Protein 7T4D (pdb70)

Nearest PDB structures (foldseek):
  7t4d-assembly1_B  TM=9.995E-01  e=1.051E-54  Enterococcus
  4h56-assembly1_A  TM=9.644E-01  e=2.100E-28  Clostridium perfringens
  7q9y-assembly1_A  TM=9.031E-01  e=1.360E-28  Clostridium perfringens CPE
  2ygt-assembly1_A  TM=7.838E-01  e=1.731E-28  Clostridium perfringens
  4i0n-assembly1_A  TM=8.237E-01  e=1.016E-25  Clostridium perfringens

Organism: NCBI:txid1350

CATH classification: 2.70.240.10

Structure (mmCIF, N/CA/C/O backbone):
data_7T4D
#
_entry.id   7T4D
#
_cell.length_a   122.301
_cell.length_b   122.301
_cell.length_c   128.419
_cell.angle_alpha   90.000
_cell.angle_beta   90.000
_cell.angle_gamma   90.000
#
_symmetry.space_group_name_H-M   'I 4'
#
loop_
_entity.id
_entity.type
_entity.pdbx_description
1 polymer Epx4
2 non-polymer (4S)-2-METHYL-2,4-PENTANEDIOL
#
loop_
_atom_site.group_PDB
_atom_site.id
_atom_site.type_symbol
_atom_site.label_atom_id
_atom_site.label_alt_id
_atom_site.label_comp_id
_atom_site.label_asym_id
_atom_site.label_entity_id
_atom_site.label_seq_id
_atom_site.pdbx_PDB_ins_code
_atom_site.Cartn_x
_atom_site.Cartn_y
_atom_site.Cartn_z
_atom_site.occupancy
_atom_site.B_iso_or_equiv
_atom_site.auth_seq_id
_atom_site.auth_comp_id
_atom_site.auth_asym_id
_atom_site.auth_atom_id
_atom_site.pdbx_PDB_model_num
ATOM 1 N N . ASP A 1 3 ? -56.874 48.891 30.051 1.00 54.26 34 ASP B N 1
ATOM 2 C CA . ASP A 1 3 ? -55.660 48.945 29.245 1.00 66.48 34 ASP B CA 1
ATOM 3 C C . ASP A 1 3 ? -54.519 48.170 29.909 1.00 69.70 34 ASP B C 1
ATOM 4 O O . ASP A 1 3 ? -54.720 47.056 30.393 1.00 59.90 34 ASP B O 1
ATOM 9 N N . ASN A 1 4 ? -53.326 48.757 29.932 1.00 67.08 35 ASN B N 1
ATOM 10 C CA . ASN A 1 4 ? -52.151 48.076 30.474 1.00 56.94 35 ASN B CA 1
ATOM 11 C C . ASN A 1 4 ? -52.064 48.113 32.001 1.00 56.07 35 ASN B C 1
ATOM 12 O O . ASN A 1 4 ? -51.339 47.321 32.605 1.00 53.97 35 ASN B O 1
ATOM 17 N N . ILE A 1 5 ? -52.806 49.025 32.622 1.00 51.83 36 ILE B N 1
ATOM 18 C CA . ILE A 1 5 ? -52.763 49.192 34.075 1.00 57.56 36 ILE B CA 1
ATOM 19 C C . ILE A 1 5 ? -53.649 48.173 34.793 1.00 60.19 36 ILE B C 1
ATOM 20 O O . ILE A 1 5 ? -54.869 48.185 34.640 1.00 63.28 36 ILE B O 1
ATOM 25 N N . ILE A 1 6 ? -53.027 47.298 35.580 1.00 55.26 37 ILE B N 1
ATOM 26 C CA . ILE A 1 6 ? -53.755 46.271 36.319 1.00 57.43 37 ILE B CA 1
ATOM 27 C C . ILE A 1 6 ? -54.238 46.785 37.671 1.00 55.48 37 ILE B C 1
ATOM 28 O O . ILE A 1 6 ? -55.207 46.276 38.238 1.00 49.44 37 ILE B O 1
ATOM 33 N N . GLY A 1 7 ? -53.573 47.818 38.172 1.00 52.26 38 GLY B N 1
ATOM 34 C CA . GLY A 1 7 ? -53.926 48.385 39.457 1.00 52.85 38 GLY B CA 1
ATOM 35 C C . GLY A 1 7 ? -52.867 49.338 39.967 1.00 52.71 38 GLY B C 1
ATOM 36 O O . GLY A 1 7 ? -51.975 49.744 39.222 1.00 56.64 38 GLY B O 1
ATOM 37 N N . THR A 1 8 ? -52.965 49.696 41.242 1.00 49.50 39 THR B N 1
ATOM 38 C CA . THR A 1 8 ? -52.034 50.645 41.833 1.00 47.93 39 THR B CA 1
ATOM 39 C C . THR A 1 8 ? -51.567 50.201 43.217 1.00 50.78 39 THR B C 1
ATOM 40 O O . THR A 1 8 ? -52.318 49.583 43.972 1.00 53.81 39 THR B O 1
ATOM 44 N N . THR A 1 9 ? -50.319 50.524 43.542 1.00 45.42 40 THR B N 1
ATOM 45 C CA . THR A 1 9 ? -49.770 50.242 44.862 1.00 47.31 40 THR B CA 1
ATOM 46 C C . THR A 1 9 ? -49.352 51.544 45.532 1.00 46.20 40 THR B C 1
ATOM 47 O O . THR A 1 9 ? -48.640 52.354 44.940 1.00 43.93 40 THR B O 1
ATOM 51 N N . THR A 1 10 ? -49.798 51.740 46.768 1.00 47.96 41 THR B 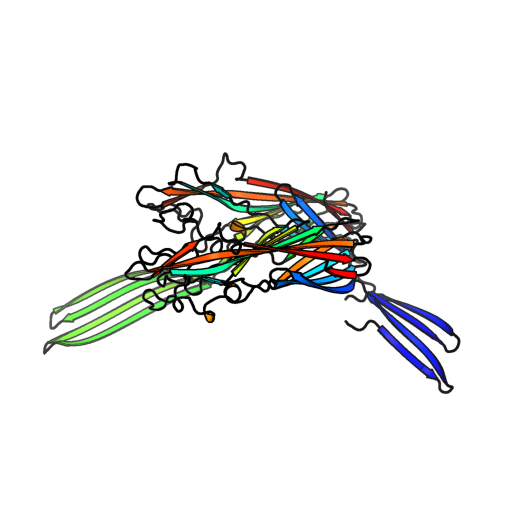N 1
ATOM 52 C CA . THR A 1 10 ? -49.543 52.984 47.481 1.00 47.14 41 THR B CA 1
ATOM 53 C C . THR A 1 10 ? -48.942 52.743 48.861 1.00 47.58 41 THR B C 1
ATOM 54 O O . THR A 1 10 ? -49.287 51.774 49.535 1.00 54.88 41 THR B O 1
ATOM 58 N N . GLN A 1 11 ? -48.040 53.629 49.271 1.00 49.09 42 GLN B N 1
ATOM 59 C CA . GLN A 1 11 ? -47.467 53.580 50.612 1.00 52.82 42 GLN B CA 1
ATOM 60 C C . GLN A 1 11 ? -47.498 54.961 51.256 1.00 51.42 42 GLN B C 1
ATOM 61 O O . GLN A 1 11 ? -46.962 55.924 50.708 1.00 50.46 42 GLN B O 1
ATOM 67 N N . GLU A 1 12 ? -48.132 55.050 52.420 1.00 57.62 43 GLU B N 1
ATOM 68 C CA . GLU A 1 12 ? -48.192 56.302 53.160 1.00 61.17 43 GLU B CA 1
ATOM 69 C C . GLU A 1 12 ? -47.253 56.269 54.361 1.00 58.46 43 GLU B C 1
ATOM 70 O O . GLU A 1 12 ? -47.309 55.346 55.173 1.00 59.54 43 GLU B O 1
ATOM 76 N N . ILE A 1 13 ? -46.388 57.273 54.470 1.00 59.54 44 ILE B N 1
ATOM 77 C CA . ILE A 1 13 ? -45.451 57.345 55.586 1.00 65.05 44 ILE B CA 1
ATOM 78 C C . ILE A 1 13 ? -45.660 58.608 56.421 1.00 69.24 44 ILE B C 1
ATOM 79 O O . ILE A 1 13 ? -45.367 59.712 55.963 1.00 64.94 44 ILE B O 1
ATOM 84 N N . ASP A 1 14 ? -46.159 58.445 57.644 1.00 64.60 45 ASP B N 1
ATOM 85 C CA . ASP A 1 14 ? -46.412 59.588 58.521 1.00 70.02 45 ASP B CA 1
ATOM 86 C C . ASP A 1 14 ? -45.110 60.173 59.072 1.00 75.64 45 ASP B C 1
ATOM 87 O O . ASP A 1 14 ? -44.017 59.716 58.736 1.00 74.28 45 ASP B O 1
ATOM 92 N N . GLU A 1 15 ? -45.243 61.183 59.924 1.00 75.43 46 GLU B N 1
ATOM 93 C CA . GLU A 1 15 ? -44.101 61.893 60.491 1.00 75.64 46 GLU B CA 1
ATOM 94 C C . GLU A 1 15 ? -43.300 61.083 61.512 1.00 76.36 46 GLU B C 1
ATOM 95 O O . GLU A 1 15 ? -42.310 61.575 62.054 1.00 72.41 46 GLU B O 1
ATOM 101 N N . HIS A 1 16 ? -43.719 59.850 61.782 1.00 74.35 47 HIS B N 1
ATOM 102 C CA . HIS A 1 16 ? -43.021 59.022 62.765 1.00 71.22 47 HIS B CA 1
ATOM 103 C C . HIS A 1 16 ? -42.485 57.709 62.196 1.00 71.24 47 HIS B C 1
ATOM 104 O O . HIS A 1 16 ? -42.018 56.848 62.942 1.00 76.46 47 HIS B O 1
ATOM 111 N N . GLY A 1 17 ? -42.551 57.560 60.878 1.00 69.41 48 GLY B N 1
ATOM 112 C CA . GLY A 1 17 ? -42.014 56.385 60.216 1.00 69.14 48 GLY B CA 1
ATOM 113 C C . GLY A 1 17 ? -42.990 55.230 60.107 1.00 73.00 48 GLY B C 1
ATOM 114 O O . GLY A 1 17 ? -42.610 54.122 59.731 1.00 74.84 48 GLY B O 1
ATOM 115 N N . ASN A 1 18 ? -44.250 55.485 60.441 1.00 71.59 49 ASN B N 1
ATOM 116 C CA . ASN A 1 18 ? -45.295 54.483 60.274 1.00 73.18 49 ASN B CA 1
ATOM 117 C C . ASN A 1 18 ? -45.639 54.340 58.797 1.00 74.36 49 ASN B C 1
ATOM 118 O O . ASN A 1 18 ? -45.683 55.330 58.066 1.00 73.39 49 ASN B O 1
ATOM 123 N N . VAL A 1 19 ? -45.881 53.112 58.354 1.00 65.19 50 VAL B N 1
ATOM 124 C CA . VAL A 1 19 ? -46.145 52.874 56.941 1.00 57.45 50 VAL B CA 1
ATOM 125 C C . VAL A 1 19 ? -47.459 52.138 56.707 1.00 60.18 50 VAL B C 1
ATOM 126 O O . VAL A 1 19 ? -47.695 51.067 57.266 1.00 62.87 50 VAL B O 1
ATOM 130 N N . LYS A 1 20 ? -48.308 52.729 55.873 1.00 63.63 51 LYS B N 1
ATOM 131 C CA . LYS A 1 20 ? -49.568 52.118 55.467 1.00 54.99 51 LYS B CA 1
ATOM 132 C C . LYS A 1 20 ? -49.487 51.729 53.995 1.00 56.92 51 LYS B C 1
ATOM 133 O O . LYS A 1 20 ? -48.913 52.458 53.185 1.00 56.23 51 LYS B O 1
ATOM 139 N N . THR A 1 21 ? -50.063 50.583 53.649 1.00 53.44 52 THR B N 1
ATOM 140 C CA . THR A 1 21 ? -50.018 50.101 52.273 1.00 52.21 52 THR B CA 1
ATOM 141 C C . THR A 1 21 ? -51.412 49.868 51.701 1.00 57.12 52 THR B C 1
ATOM 142 O O . THR A 1 21 ? -52.244 49.199 52.314 1.00 57.63 52 THR B O 1
ATOM 146 N N . ILE A 1 22 ? -51.655 50.427 50.520 1.00 58.25 53 ILE B N 1
ATOM 147 C CA . ILE A 1 22 ? -52.946 50.305 49.856 1.00 54.52 53 ILE B CA 1
ATOM 148 C C . ILE A 1 22 ? -52.775 49.717 48.459 1.00 52.79 53 ILE B C 1
ATOM 149 O O . ILE A 1 22 ? -52.085 50.292 47.618 1.00 53.43 53 ILE B O 1
ATOM 154 N N . ILE A 1 23 ? -53.402 48.571 48.217 1.00 49.94 54 ILE B N 1
ATOM 155 C CA . ILE A 1 23 ? -53.310 47.909 46.919 1.00 42.71 54 ILE B CA 1
ATOM 156 C C . ILE A 1 23 ? -54.666 47.807 46.234 1.00 45.74 54 ILE B C 1
ATOM 157 O O . ILE A 1 23 ? -55.634 47.318 46.816 1.00 52.80 54 ILE B O 1
ATOM 162 N N . THR A 1 24 ? -54.725 48.275 44.991 1.00 48.29 55 THR B N 1
ATOM 163 C CA . THR A 1 24 ? -55.958 48.266 44.215 1.00 50.63 55 THR B CA 1
ATOM 164 C C . THR A 1 24 ? -55.783 47.496 42.909 1.00 47.46 55 THR B C 1
ATOM 165 O O . THR A 1 24 ? -54.851 47.754 42.151 1.00 44.92 55 THR B O 1
ATOM 169 N N . VAL A 1 25 ? -56.676 46.545 42.660 1.00 49.78 56 VAL B N 1
ATOM 170 C CA . VAL A 1 25 ? -56.674 45.786 41.413 1.00 46.53 56 VAL B CA 1
ATOM 171 C C . VAL A 1 25 ? -58.024 45.887 40.710 1.00 49.46 56 VAL B C 1
ATOM 172 O O . VAL A 1 25 ? -59.059 46.027 41.362 1.00 49.40 56 VAL B O 1
ATOM 176 N N . LYS A 1 26 ? -58.012 45.814 39.382 1.00 48.99 57 LYS B N 1
ATOM 177 C CA . LYS A 1 26 ? -59.246 45.882 38.610 1.00 41.82 57 LYS B CA 1
ATOM 178 C C . LYS A 1 26 ? -59.786 44.486 38.347 1.00 47.87 57 LYS B C 1
ATOM 179 O O . LYS A 1 26 ? -59.047 43.598 37.918 1.00 52.09 57 LYS B O 1
ATOM 185 N N . ASN A 1 27 ? -61.074 44.289 38.601 1.00 48.52 58 ASN B N 1
ATOM 186 C CA . ASN A 1 27 ? -61.700 43.010 38.306 1.00 50.46 58 ASN B CA 1
ATOM 187 C C . ASN A 1 27 ? -62.320 43.064 36.915 1.00 52.53 58 ASN B C 1
ATOM 188 O O . ASN A 1 27 ? -63.025 44.017 36.583 1.00 55.82 58 ASN B O 1
ATOM 193 N N . GLN A 1 28 ? -62.064 42.046 36.102 1.00 55.34 59 GLN B N 1
ATOM 194 C CA . GLN A 1 28 ? -62.536 42.055 34.721 1.00 54.27 59 GLN B CA 1
ATOM 195 C C . GLN A 1 28 ? -63.491 40.901 34.430 1.00 55.05 59 GLN B C 1
ATOM 196 O O . GLN A 1 28 ? -63.395 39.831 35.033 1.00 56.09 59 GLN B O 1
ATOM 202 N N . GLN A 1 29 ? -64.412 41.130 33.499 1.00 52.05 60 GLN B N 1
ATOM 203 C CA . GLN A 1 29 ? -65.390 40.120 33.104 1.00 54.70 60 GLN B CA 1
ATOM 204 C C . GLN A 1 29 ? -64.753 39.010 32.275 1.00 59.71 60 GLN B C 1
ATOM 205 O O . GLN A 1 29 ? -65.137 37.846 32.381 1.00 60.54 60 GLN B O 1
ATOM 211 N N . ILE A 1 30 ? -63.780 39.377 31.450 1.00 59.69 61 ILE B N 1
ATOM 212 C CA . ILE A 1 30 ? -63.083 38.409 30.613 1.00 57.59 61 ILE B CA 1
ATOM 213 C C . ILE A 1 30 ? -61.574 38.501 30.813 1.00 58.83 61 ILE B C 1
ATOM 214 O O . ILE A 1 30 ? -60.977 39.566 30.651 1.00 54.30 61 ILE B O 1
ATOM 219 N N . GLU A 1 31 ? -60.963 37.373 31.162 1.00 62.45 62 GLU B N 1
ATOM 220 C CA . GLU A 1 31 ? -59.525 37.320 31.389 1.00 62.92 62 GLU B CA 1
ATOM 221 C C . GLU A 1 31 ? -58.824 36.687 30.195 1.00 59.02 62 GLU B C 1
ATOM 222 O O . GLU A 1 31 ? -59.261 35.660 29.677 1.00 55.41 62 GLU B O 1
ATOM 228 N N . SER A 1 32 ? -57.736 37.312 29.761 1.00 55.73 63 SER B N 1
ATOM 229 C CA . SER A 1 32 ? -57.032 36.875 28.564 1.00 49.26 63 SER B CA 1
ATOM 230 C C . SER A 1 32 ? -55.597 36.460 28.865 1.00 49.44 63 SER B C 1
ATOM 231 O O . SER A 1 32 ? -54.807 37.246 29.385 1.00 56.33 63 SER B O 1
ATOM 234 N N . TYR A 1 33 ? -55.272 35.216 28.534 1.00 46.52 64 TYR B N 1
ATOM 235 C CA . TYR A 1 33 ? -53.908 34.714 28.644 1.00 49.84 64 TYR B CA 1
ATOM 236 C C . TYR A 1 33 ? -53.407 34.322 27.257 1.00 52.64 64 TYR B C 1
ATOM 237 O O . TYR A 1 33 ? -54.126 33.684 26.488 1.00 46.59 64 TYR B O 1
ATOM 246 N N . THR A 1 34 ? -52.175 34.702 26.938 1.00 54.39 65 THR B N 1
ATOM 247 C CA . THR A 1 34 ? -51.642 34.484 25.598 1.00 47.55 65 THR B CA 1
ATOM 248 C C . THR A 1 34 ? -50.417 33.574 25.583 1.00 53.59 65 THR B C 1
ATOM 249 O O . THR A 1 34 ? -49.666 33.504 26.556 1.00 58.20 65 THR B O 1
ATOM 253 N N . SER A 1 35 ? -50.229 32.879 24.465 1.00 52.01 66 SER B N 1
ATOM 254 C CA . SER A 1 35 ? -49.063 32.028 24.262 1.00 48.51 66 SER B CA 1
ATOM 255 C C . SER A 1 35 ? -48.732 31.923 22.778 1.00 48.31 66 SER B C 1
ATOM 256 O O . SER A 1 35 ? -49.583 32.178 21.927 1.00 50.10 66 SER B O 1
ATOM 259 N N . THR A 1 36 ? -47.495 31.545 22.472 1.00 51.77 67 THR B N 1
ATOM 260 C CA . THR A 1 36 ? -47.040 31.480 21.088 1.00 44.44 67 THR B CA 1
ATOM 261 C C . THR A 1 36 ? -45.936 30.447 20.903 1.00 43.83 67 THR B C 1
ATOM 262 O O . THR A 1 36 ? -44.985 30.401 21.682 1.00 45.89 67 THR B O 1
ATOM 266 N N . ASP A 1 37 ? -46.068 29.615 19.875 1.00 45.14 68 ASP B N 1
ATOM 267 C CA . ASP A 1 37 ? -44.992 28.706 19.494 1.00 39.59 68 ASP B CA 1
ATOM 268 C C . ASP A 1 37 ? -44.877 28.585 17.979 1.00 36.67 68 ASP B C 1
ATOM 269 O O . ASP A 1 37 ? -45.862 28.731 17.258 1.00 39.98 68 ASP B O 1
ATOM 274 N N . SER A 1 38 ? -43.668 28.308 17.507 1.00 47.80 69 SER B N 1
ATOM 275 C CA . SER A 1 38 ? -43.401 28.206 16.077 1.00 45.52 69 SER B CA 1
ATOM 276 C C . SER A 1 38 ? -42.715 26.890 15.734 1.00 45.06 69 SER B C 1
ATOM 277 O O . SER A 1 38 ? -42.111 26.251 16.596 1.00 43.41 69 SER B O 1
ATOM 280 N N . GLY A 1 39 ? -42.813 26.489 14.471 1.00 41.82 70 GLY B N 1
ATOM 281 C CA . GLY A 1 39 ? -42.180 25.267 14.013 1.00 41.72 70 GLY B CA 1
ATOM 282 C C . GLY A 1 39 ? -41.846 25.301 12.534 1.00 44.41 70 GLY B C 1
ATOM 283 O O . GLY A 1 39 ? -42.509 25.984 11.754 1.00 45.00 70 GLY B O 1
ATOM 284 N N . THR A 1 40 ? -40.817 24.555 12.148 1.00 42.90 71 THR B N 1
ATOM 285 C CA . THR A 1 40 ? -40.396 24.491 10.754 1.00 42.93 71 THR B CA 1
ATOM 286 C C . THR A 1 40 ? -40.360 23.048 10.275 1.00 41.14 71 THR B C 1
ATOM 287 O O . THR A 1 40 ? -40.000 22.142 11.025 1.00 38.19 71 THR B O 1
ATOM 291 N N . ALA A 1 41 ? -40.726 22.846 9.015 1.00 45.92 72 ALA B N 1
ATOM 292 C CA . ALA A 1 41 ? -40.855 21.507 8.458 1.00 49.07 72 ALA B CA 1
ATOM 293 C C . ALA A 1 41 ? -39.692 21.127 7.546 1.00 54.86 72 ALA B C 1
ATOM 294 O O . ALA A 1 41 ? -38.762 21.907 7.342 1.00 53.93 72 ALA B O 1
ATOM 296 N N . LYS A 1 42 ? -39.761 19.915 7.004 1.00 54.01 73 LYS B N 1
ATOM 297 C CA . LYS A 1 42 ? -38.659 19.338 6.241 1.00 55.10 73 LYS B CA 1
ATOM 298 C C . LYS A 1 42 ? -38.342 20.121 4.969 1.00 54.62 73 LYS B C 1
ATOM 299 O O . LYS A 1 42 ? -37.202 20.118 4.503 1.00 53.88 73 LYS B O 1
ATOM 305 N N . ASN A 1 43 ? -39.346 20.783 4.402 1.00 53.82 74 ASN B N 1
ATOM 306 C CA . ASN A 1 43 ? -39.140 21.567 3.188 1.00 49.62 74 ASN B CA 1
ATOM 307 C C . ASN A 1 43 ? -38.996 23.055 3.493 1.00 49.18 74 ASN B C 1
ATOM 308 O O . ASN A 1 43 ? -39.173 23.899 2.615 1.00 45.19 74 ASN B O 1
ATOM 313 N N . ARG A 1 44 ? -38.676 23.362 4.747 1.00 47.34 75 ARG B N 1
ATOM 314 C CA . ARG A 1 44 ? -38.436 24.736 5.182 1.00 46.31 75 ARG B CA 1
ATOM 315 C C . ARG A 1 44 ? -39.671 25.627 5.100 1.00 45.83 75 ARG B C 1
ATOM 316 O O . ARG A 1 44 ? -39.571 26.824 4.827 1.00 44.08 75 ARG B O 1
ATOM 324 N N . SER A 1 45 ? -40.834 25.032 5.335 1.00 44.65 76 SER B N 1
ATOM 325 C CA . SER A 1 45 ? -42.054 25.807 5.500 1.00 43.38 76 SER B CA 1
ATOM 326 C C . SER A 1 45 ? -42.222 26.049 6.991 1.00 42.10 76 SER B C 1
ATOM 327 O O . SER A 1 45 ? -41.993 25.147 7.795 1.00 44.38 76 SER B O 1
ATOM 330 N N . THR A 1 46 ? -42.611 27.261 7.369 1.00 40.05 77 THR B N 1
ATOM 331 C CA . THR A 1 46 ? -42.704 27.599 8.782 1.00 40.37 77 THR B CA 1
ATOM 332 C C . THR A 1 46 ? -44.118 28.024 9.142 1.00 40.23 77 THR B C 1
ATOM 333 O O . THR A 1 46 ? -44.851 28.544 8.303 1.00 40.17 77 THR B O 1
ATOM 337 N N . LEU A 1 47 ? -44.495 27.804 10.397 1.00 36.37 78 LEU B N 1
ATOM 338 C CA . LEU A 1 47 ? -45.792 28.246 10.884 1.00 35.38 78 LEU B CA 1
ATOM 339 C C . LEU A 1 47 ? -45.695 28.756 12.315 1.00 40.68 78 LEU B C 1
ATOM 340 O O . LEU A 1 47 ? -45.102 28.109 13.177 1.00 42.78 78 LEU B O 1
ATOM 345 N N . THR A 1 48 ? -46.283 29.920 12.563 1.00 42.56 79 THR B N 1
ATOM 346 C CA . THR A 1 48 ? -46.338 30.472 13.908 1.00 38.21 79 THR B CA 1
ATOM 347 C C . THR A 1 48 ? -47.778 30.464 14.397 1.00 38.08 79 THR B C 1
ATOM 348 O O . THR A 1 48 ? -48.681 30.919 13.696 1.00 46.71 79 THR B O 1
ATOM 352 N N . VAL A 1 49 ? -47.993 29.941 15.597 1.00 41.30 80 VAL B N 1
ATOM 353 C CA . VAL A 1 49 ? -49.330 29.920 16.168 1.00 43.42 80 VAL B CA 1
ATOM 354 C C . VAL A 1 49 ? -49.426 30.868 17.353 1.00 41.46 80 VAL B C 1
ATOM 355 O O . VAL A 1 49 ? -48.694 30.732 18.333 1.00 44.92 80 VAL B O 1
ATOM 359 N N . ASN A 1 50 ? -50.336 31.829 17.254 1.00 43.92 81 ASN B N 1
ATOM 360 C CA . ASN A 1 50 ? -50.605 32.745 18.352 1.00 45.87 81 ASN B CA 1
ATOM 361 C C . ASN A 1 50 ? -51.957 32.419 18.961 1.00 50.95 81 ASN B C 1
ATOM 362 O O . ASN A 1 50 ? -52.985 32.495 18.288 1.00 53.69 81 ASN B O 1
ATOM 367 N N . ALA A 1 51 ? -51.957 32.055 20.237 1.00 53.60 82 ALA B N 1
ATOM 368 C CA . ALA A 1 51 ? -53.188 31.654 20.898 1.00 46.80 82 ALA B CA 1
ATOM 369 C C . ALA A 1 51 ? -53.594 32.672 21.950 1.00 41.78 82 ALA B C 1
ATOM 370 O O . ALA A 1 51 ? -52.761 33.162 22.711 1.00 46.25 82 ALA B O 1
ATOM 372 N N . ASN A 1 52 ? -54.884 32.984 21.985 1.00 40.09 83 ASN B N 1
ATOM 373 C CA . ASN A 1 52 ? -55.421 33.917 22.962 1.00 42.52 83 ASN B CA 1
ATOM 374 C C . ASN A 1 52 ? -56.533 33.246 23.751 1.00 44.36 83 ASN B C 1
ATOM 375 O O . ASN A 1 52 ? -57.682 33.197 23.310 1.00 45.00 83 ASN B O 1
ATOM 380 N N . PHE A 1 53 ? -56.183 32.729 24.923 1.00 43.53 84 PHE B N 1
ATOM 381 C CA . PHE A 1 53 ? -57.129 31.991 25.743 1.00 38.82 84 PHE B CA 1
ATOM 382 C C . PHE A 1 53 ? -58.011 32.949 26.528 1.00 41.75 84 PHE B C 1
ATOM 383 O O . PHE A 1 53 ? -57.545 33.622 27.446 1.00 49.04 84 PHE B O 1
ATOM 391 N N . LEU A 1 54 ? -59.287 33.005 26.167 1.00 40.94 85 LEU B N 1
ATOM 392 C CA . LEU A 1 54 ? -60.230 33.868 26.866 1.00 45.14 85 LEU B CA 1
ATOM 393 C C . LEU A 1 54 ? -61.105 33.076 27.830 1.00 46.30 85 LEU B C 1
ATOM 394 O O . LEU A 1 54 ? -61.606 32.001 27.501 1.00 46.42 85 LEU B O 1
ATOM 399 N N . ASN A 1 55 ? -61.271 33.624 29.029 1.00 50.51 86 ASN B N 1
ATOM 400 C CA . ASN A 1 55 ? -62.128 33.036 30.048 1.00 51.62 86 ASN B CA 1
ATOM 401 C C . ASN A 1 55 ? -63.207 34.004 30.512 1.00 56.83 86 ASN B C 1
ATOM 402 O O . ASN A 1 55 ? -62.924 34.967 31.225 1.00 57.45 86 ASN B O 1
ATOM 407 N N . ASP A 1 56 ? -64.444 33.744 30.104 1.00 63.92 87 ASP B N 1
ATOM 408 C CA . ASP A 1 56 ? -65.555 34.607 30.473 1.00 62.65 87 ASP B CA 1
ATOM 409 C C . ASP A 1 56 ? -66.135 34.106 31.790 1.00 66.83 87 ASP B C 1
ATOM 410 O O . ASP A 1 56 ? -66.794 33.067 31.839 1.00 72.20 87 ASP B O 1
ATOM 415 N N . LYS A 1 57 ? -65.869 34.856 32.855 1.00 68.69 88 LYS B N 1
ATOM 416 C CA . LYS A 1 57 ? -66.301 34.497 34.201 1.00 69.98 88 LYS B CA 1
ATOM 417 C C . LYS A 1 57 ? -67.819 34.415 34.330 1.00 71.56 88 LYS B C 1
ATOM 418 O O . LYS A 1 57 ? -68.337 33.776 35.246 1.00 68.83 88 LYS B O 1
ATOM 424 N N . TYR A 1 58 ? -68.528 35.059 33.409 1.00 72.39 89 TYR B N 1
ATOM 425 C CA . TYR A 1 58 ? -69.985 35.055 33.432 1.00 71.72 89 TYR B CA 1
ATOM 426 C C . TYR A 1 58 ? -70.533 34.172 32.318 1.00 74.40 89 TYR B C 1
ATOM 427 O O . TYR A 1 58 ? -71.707 34.250 31.964 1.00 73.70 89 TYR B O 1
ATOM 436 N N . SER A 1 59 ? -69.672 33.323 31.774 1.00 73.95 90 SER B N 1
ATOM 437 C CA . SER A 1 59 ? -70.062 32.401 30.714 1.00 74.13 90 SER B CA 1
ATOM 438 C C . SER A 1 59 ? -69.695 30.966 31.073 1.00 66.75 90 SER B C 1
ATOM 439 O O . SER A 1 59 ? -68.888 30.732 31.973 1.00 63.35 90 SER B O 1
ATOM 442 N N . ASN A 1 60 ? -70.310 30.008 30.387 1.00 73.29 91 ASN B N 1
ATOM 443 C CA . ASN A 1 60 ? -70.052 28.598 30.652 1.00 71.53 91 ASN B CA 1
ATOM 444 C C . ASN A 1 60 ? -69.110 27.969 29.626 1.00 67.22 91 ASN B C 1
ATOM 445 O O . ASN A 1 60 ? -69.056 26.746 29.497 1.00 61.30 91 ASN B O 1
ATOM 450 N N . GLU A 1 61 ? -68.370 28.795 28.889 1.00 63.15 92 GLU B N 1
ATOM 451 C CA . GLU A 1 61 ? -67.468 28.245 27.886 1.00 54.13 92 GLU B CA 1
ATOM 452 C C . GLU A 1 61 ? -66.108 28.922 27.906 1.00 52.77 92 GLU B C 1
ATOM 453 O O . GLU A 1 61 ? -65.948 30.032 28.415 1.00 53.30 92 GLU B O 1
ATOM 459 N N . LEU A 1 62 ? -65.135 28.234 27.324 1.00 48.48 93 LEU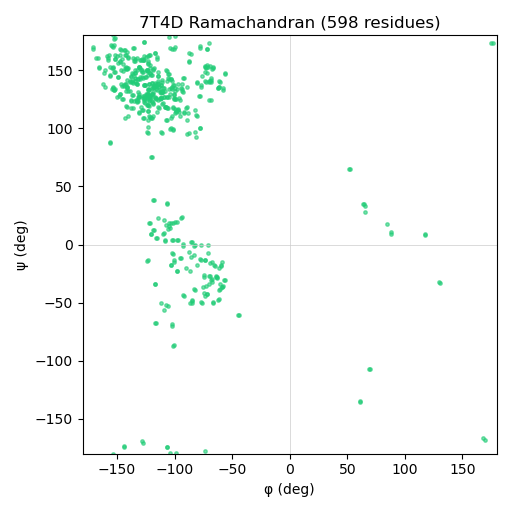 B N 1
ATOM 460 C CA . LEU A 1 62 ? -63.815 28.794 27.108 1.00 47.69 93 LEU B CA 1
ATOM 461 C C . LEU A 1 62 ? -63.654 29.092 25.623 1.00 48.22 93 LEU B C 1
ATOM 462 O O . LEU A 1 62 ? -64.105 28.319 24.778 1.00 45.30 93 LEU B O 1
ATOM 467 N N . THR A 1 63 ? -63.022 30.213 25.302 1.00 47.70 94 THR B N 1
ATOM 468 C CA . THR A 1 63 ? -62.809 30.574 23.910 1.00 39.49 94 THR B CA 1
ATOM 469 C C . THR A 1 63 ? -61.328 30.797 23.657 1.00 41.38 94 THR B C 1
ATOM 470 O O . THR A 1 63 ? -60.672 31.548 24.378 1.00 45.46 94 THR B O 1
ATOM 474 N N . THR A 1 64 ? -60.806 30.145 22.626 1.00 36.73 95 THR B N 1
ATOM 475 C CA . THR A 1 64 ? -59.417 30.330 22.242 1.00 40.34 95 THR B CA 1
ATOM 476 C C . THR A 1 64 ? -59.339 30.870 20.824 1.00 43.72 95 THR B C 1
ATOM 477 O O . THR A 1 64 ? -59.844 30.253 19.886 1.00 44.91 95 THR B O 1
ATOM 481 N N . ILE A 1 65 ? -58.698 32.021 20.672 1.00 37.71 96 ILE B N 1
ATOM 482 C CA . ILE A 1 65 ? -58.532 32.632 19.362 1.00 41.50 96 ILE B CA 1
ATOM 483 C C . ILE A 1 65 ? -57.129 32.373 18.840 1.00 45.21 96 ILE B C 1
ATOM 484 O O . ILE A 1 65 ? -56.144 32.799 19.444 1.00 45.85 96 ILE B O 1
ATOM 489 N N . LEU A 1 66 ? -57.044 31.672 17.716 1.00 49.55 97 LEU B N 1
ATOM 490 C CA . LEU A 1 66 ? -55.755 31.338 17.130 1.00 49.33 97 LEU B CA 1
ATOM 491 C C . LEU A 1 66 ? -55.449 32.235 15.940 1.00 51.41 97 LEU B C 1
ATOM 492 O O . LEU A 1 66 ? -56.337 32.581 15.161 1.00 45.99 97 LEU B O 1
ATOM 497 N N . SER A 1 67 ? -54.181 32.605 15.810 1.00 52.21 98 SER B N 1
ATOM 498 C CA . SER A 1 67 ? -53.714 33.354 14.656 1.00 48.11 98 SER B CA 1
ATOM 499 C C . SER A 1 67 ? -52.605 32.575 13.965 1.00 49.25 98 SER B C 1
ATOM 500 O O . SER A 1 67 ? -51.505 32.435 14.500 1.00 48.40 98 SER B O 1
ATOM 503 N N . LEU A 1 68 ? -52.903 32.065 12.776 1.00 43.52 99 LEU B N 1
ATOM 504 C CA . LEU A 1 68 ? -51.945 31.251 12.041 1.00 42.63 99 LEU B CA 1
ATOM 505 C C . LEU A 1 68 ? -51.186 32.085 11.017 1.00 44.98 99 LEU B C 1
ATOM 506 O O . LEU A 1 68 ? -51.767 32.615 10.071 1.00 42.57 99 LEU B O 1
ATOM 511 N N . ASN A 1 69 ? -49.878 32.192 11.224 1.00 45.90 100 ASN B N 1
ATOM 512 C CA . ASN A 1 69 ? -49.009 32.957 10.343 1.00 45.12 100 ASN B CA 1
ATOM 513 C C . ASN A 1 69 ? -47.848 32.088 9.881 1.00 43.10 100 ASN B C 1
ATOM 514 O O . ASN A 1 69 ? -47.144 31.502 10.704 1.00 42.13 100 ASN B O 1
ATOM 519 N N . GLY A 1 70 ? -47.644 31.991 8.571 1.00 43.82 101 GLY B N 1
ATOM 520 C CA . GLY A 1 70 ? -46.611 31.108 8.064 1.00 40.75 101 GLY B CA 1
ATOM 521 C C . GLY A 1 70 ? -45.857 31.577 6.837 1.00 38.53 101 GLY B C 1
ATOM 522 O O . GLY A 1 70 ? -46.039 32.696 6.357 1.00 37.84 101 GLY B O 1
ATOM 523 N N . PHE A 1 71 ? -44.999 30.696 6.334 1.00 36.07 102 PHE B N 1
ATOM 524 C CA . PHE A 1 71 ? -44.234 30.947 5.122 1.00 38.51 102 PHE B CA 1
ATOM 525 C C . PHE A 1 71 ? -43.949 29.638 4.394 1.00 37.44 102 PHE B C 1
ATOM 526 O O . PHE A 1 71 ? -43.424 28.693 4.984 1.00 41.70 102 PHE B O 1
ATOM 534 N N . ILE A 1 72 ? -44.301 29.586 3.115 1.00 36.50 103 ILE B N 1
ATOM 535 C CA . ILE A 1 72 ? -44.022 28.417 2.292 1.00 41.10 103 ILE B CA 1
ATOM 536 C C . ILE A 1 72 ? -43.208 28.828 1.074 1.00 37.86 103 ILE B C 1
ATOM 537 O O . ILE A 1 72 ? -43.658 29.651 0.278 1.00 39.37 103 ILE B O 1
ATOM 542 N N . PRO A 1 73 ? -41.999 28.266 0.926 1.00 38.06 104 PRO B N 1
ATOM 543 C CA . PRO A 1 73 ? -41.186 28.633 -0.236 1.00 34.18 104 PRO B CA 1
ATOM 544 C C . PRO A 1 73 ? -41.818 28.117 -1.523 1.00 39.94 104 PRO B C 1
ATOM 545 O O . PRO A 1 73 ? -42.506 27.097 -1.502 1.00 41.28 104 PRO B O 1
ATOM 549 N N . SER A 1 74 ? -41.587 28.816 -2.628 1.00 41.04 105 SER B N 1
ATOM 550 C CA . SER A 1 74 ? -42.192 28.441 -3.898 1.00 35.73 105 SER B CA 1
ATOM 551 C C . SER A 1 74 ? -41.594 27.149 -4.434 1.00 40.87 105 SER B C 1
ATOM 552 O O . SER A 1 74 ? -42.286 26.343 -5.057 1.00 50.88 105 SER B O 1
ATOM 555 N N . GLY A 1 75 ? -40.305 26.956 -4.179 1.00 39.50 106 GLY B N 1
ATOM 556 C CA . GLY A 1 75 ? -39.599 25.788 -4.667 1.00 42.41 106 GLY B CA 1
ATOM 557 C C . GLY A 1 75 ? -39.562 25.782 -6.179 1.00 41.45 106 GLY B C 1
ATOM 558 O O . GLY A 1 75 ? -39.621 24.726 -6.807 1.00 46.57 106 GLY B O 1
ATOM 559 N N . ARG A 1 76 ? -39.460 26.971 -6.766 1.00 38.07 107 ARG B N 1
ATOM 560 C CA . ARG A 1 76 ? -39.443 27.101 -8.217 1.00 40.82 107 ARG B CA 1
ATOM 561 C C . ARG A 1 76 ? -38.078 26.717 -8.768 1.00 41.20 107 ARG B C 1
ATOM 562 O O . ARG A 1 76 ? -37.046 27.088 -8.210 1.00 46.25 107 ARG B O 1
ATOM 570 N N . LYS A 1 77 ? -38.078 25.970 -9.865 1.00 42.97 108 LYS B N 1
ATOM 571 C CA . LYS A 1 77 ? -36.836 25.486 -10.448 1.00 45.09 108 LYS B CA 1
ATOM 572 C C . LYS A 1 77 ? -36.791 25.716 -11.952 1.00 47.45 108 LYS B C 1
ATOM 573 O O . LYS A 1 77 ? -37.820 25.915 -12.598 1.00 53.69 108 LYS B O 1
ATOM 579 N N . PHE A 1 78 ? -35.582 25.684 -12.498 1.00 51.10 109 PHE B N 1
ATOM 580 C CA . PHE A 1 78 ? -35.377 25.813 -13.931 1.00 44.52 109 PHE B CA 1
ATOM 581 C C . PHE A 1 78 ? -34.615 24.595 -14.427 1.00 43.53 109 PHE B C 1
ATOM 582 O O . PHE A 1 78 ? -33.580 24.231 -13.870 1.00 48.12 109 PHE B O 1
ATOM 590 N N . ILE A 1 79 ? -35.132 23.961 -15.471 1.00 50.39 110 ILE B N 1
ATOM 591 C CA . ILE A 1 79 ? -34.511 22.759 -16.004 1.00 51.05 110 ILE B CA 1
ATOM 592 C C . ILE A 1 79 ? -34.172 22.937 -17.479 1.00 49.87 110 ILE B C 1
ATOM 593 O O . ILE A 1 79 ? -35.059 23.085 -18.320 1.00 53.47 110 ILE B O 1
ATOM 598 N N . PHE A 1 80 ? -32.879 22.915 -17.780 1.00 51.13 111 PHE B N 1
ATOM 599 C CA . PHE A 1 80 ? -32.399 23.051 -19.148 1.00 52.67 111 PHE B CA 1
ATOM 600 C C . PHE A 1 80 ? -31.585 21.834 -19.560 1.00 55.57 111 PHE B C 1
ATOM 601 O O . PHE A 1 80 ? -30.652 21.448 -18.856 1.00 60.71 111 PHE B O 1
ATOM 609 N N . PRO A 1 81 ? -31.939 21.218 -20.698 1.00 58.01 112 PRO B N 1
ATOM 610 C CA . PRO A 1 81 ? -31.145 20.088 -21.187 1.00 60.51 112 PRO B CA 1
ATOM 611 C C . PRO A 1 81 ? -29.717 20.541 -21.463 1.00 67.68 112 PRO B C 1
ATOM 612 O O . PRO A 1 81 ? -29.526 21.642 -21.981 1.00 64.67 112 PRO B O 1
ATOM 616 N N . LYS A 1 82 ? -28.734 19.716 -21.120 1.00 71.19 113 LYS B N 1
ATOM 617 C CA . LYS A 1 82 ? -27.337 20.121 -21.244 1.00 72.62 113 LYS B CA 1
ATOM 618 C C . LYS A 1 82 ? -26.945 20.418 -22.689 1.00 76.35 113 LYS B C 1
ATOM 619 O O . LYS A 1 82 ? -26.330 21.446 -22.973 1.00 75.97 113 LYS B O 1
ATOM 625 N N . ASN A 1 83 ? -27.301 19.518 -23.599 1.00 74.44 114 ASN B N 1
ATOM 626 C CA . ASN A 1 83 ? -26.943 19.678 -25.003 1.00 73.95 114 ASN B CA 1
ATOM 627 C C . ASN A 1 83 ? -28.019 20.380 -25.832 1.00 72.60 114 ASN B C 1
ATOM 628 O O . ASN A 1 83 ? -27.708 21.241 -26.654 1.00 73.57 114 ASN B O 1
ATOM 633 N N . ASN A 1 84 ? -29.278 20.011 -25.622 1.00 70.77 115 ASN B N 1
ATOM 634 C CA . ASN A 1 84 ? -30.377 20.653 -26.335 1.00 62.71 115 ASN B CA 1
ATOM 635 C C . ASN A 1 84 ? -30.542 22.099 -25.879 1.00 59.19 115 ASN B C 1
ATOM 636 O O . ASN A 1 84 ? -30.704 22.366 -24.688 1.00 66.47 115 ASN B O 1
ATOM 641 N N . THR A 1 85 ? -30.498 23.029 -26.828 1.00 55.96 116 THR B N 1
ATOM 642 C CA . THR A 1 85 ? -30.694 24.442 -26.520 1.00 52.96 116 THR B CA 1
ATOM 643 C C . THR A 1 85 ? -32.032 24.915 -27.071 1.00 49.57 116 THR B C 1
ATOM 644 O O . THR A 1 85 ? -32.325 26.110 -27.091 1.00 50.78 116 THR B O 1
ATOM 648 N N . LEU A 1 86 ? -32.838 23.959 -27.517 1.00 50.80 117 LEU B N 1
ATOM 649 C CA . LEU A 1 86 ? -34.123 24.245 -28.140 1.00 49.75 117 LEU B CA 1
ATOM 650 C C . LEU A 1 86 ? -35.259 23.934 -27.174 1.00 47.50 117 LEU B C 1
ATOM 651 O O . LEU A 1 86 ? -36.418 23.828 -27.575 1.00 47.50 117 LEU B O 1
ATOM 656 N N . LYS A 1 87 ? -34.912 23.790 -25.899 1.00 54.81 118 LYS B N 1
ATOM 657 C CA . LYS A 1 87 ? -35.866 23.380 -24.877 1.00 43.30 118 LYS B CA 1
ATOM 658 C C . LYS A 1 87 ? -35.579 24.071 -23.552 1.00 44.85 118 LYS B C 1
ATOM 659 O O . LYS A 1 87 ? -34.431 24.390 -23.244 1.00 50.24 118 LYS B O 1
ATOM 665 N N . GLY A 1 88 ? -36.630 24.300 -22.772 1.00 49.65 119 GLY B N 1
ATOM 666 C CA . GLY A 1 88 ? -36.488 24.886 -21.452 1.00 47.81 119 GLY B CA 1
ATOM 667 C C . GLY A 1 88 ? -37.710 24.642 -20.587 1.00 47.04 119 GLY B C 1
ATOM 668 O O . GLY A 1 88 ? -38.832 24.579 -21.089 1.00 50.64 119 GLY B O 1
ATOM 669 N N . GLU A 1 89 ? -37.493 24.513 -19.283 1.00 47.63 120 GLU B N 1
ATOM 670 C CA . GLU A 1 89 ? -38.585 24.271 -18.348 1.00 46.59 120 GLU B CA 1
ATOM 671 C C . GLU A 1 89 ? -38.494 25.163 -17.118 1.00 47.52 120 GLU B C 1
ATOM 672 O O . GLU A 1 89 ? -37.406 25.553 -16.694 1.00 49.26 120 GLU B O 1
ATOM 678 N N . MET A 1 90 ? -39.650 25.481 -16.548 1.00 44.94 121 MET B N 1
ATOM 679 C CA . MET A 1 90 ? -39.702 26.173 -15.270 1.00 39.66 121 MET B CA 1
ATOM 680 C C . MET A 1 90 ? -40.791 25.569 -14.391 1.00 39.12 121 MET B C 1
ATOM 681 O O . MET A 1 90 ? -41.972 25.598 -14.738 1.00 41.26 121 MET B O 1
ATOM 686 N N . LEU A 1 91 ? -40.385 25.017 -13.254 1.00 38.85 122 LEU B N 1
ATOM 687 C CA . LEU A 1 91 ? -41.321 24.429 -12.307 1.00 42.98 122 LEU B CA 1
ATOM 688 C C . LEU A 1 91 ? -41.786 25.506 -11.332 1.00 45.30 122 LEU B C 1
ATOM 689 O O . LEU A 1 91 ? -40.977 26.079 -10.602 1.00 45.56 122 LEU B O 1
ATOM 694 N N . TRP A 1 92 ? -43.085 25.786 -11.323 1.00 37.38 123 TRP B N 1
ATOM 695 C CA . TRP A 1 92 ? -43.614 26.887 -10.526 1.00 36.81 123 TRP B CA 1
ATOM 696 C C . TRP A 1 92 ? -44.818 26.469 -9.685 1.00 36.89 123 TRP B C 1
ATOM 697 O O . TRP A 1 92 ? -45.545 25.544 -10.046 1.00 35.43 123 TRP B O 1
ATOM 708 N N . PRO A 1 93 ? -45.033 27.163 -8.557 1.00 38.55 124 PRO B N 1
ATOM 709 C CA . PRO A 1 93 ? -46.102 26.834 -7.610 1.00 39.93 124 PRO B CA 1
ATOM 710 C C . PRO A 1 93 ? -47.474 27.311 -8.074 1.00 38.16 124 PRO B C 1
ATOM 711 O O . PRO A 1 93 ? -47.807 28.487 -7.931 1.00 38.91 124 PRO B O 1
ATOM 715 N N . GLN A 1 94 ? -48.259 26.393 -8.627 1.00 41.80 125 GLN B N 1
ATOM 716 C CA . GLN A 1 94 ? -49.597 26.707 -9.109 1.00 38.84 125 GLN B CA 1
ATOM 717 C C . GLN A 1 94 ? -50.573 26.942 -7.959 1.00 42.25 125 GLN B C 1
ATOM 718 O O . GLN A 1 94 ? -51.391 27.860 -8.008 1.00 42.29 125 GLN B O 1
ATOM 724 N N . ARG A 1 95 ? -50.490 26.104 -6.929 1.00 43.35 126 ARG B N 1
ATOM 725 C CA . ARG A 1 95 ? -51.439 26.167 -5.824 1.00 37.19 126 ARG B CA 1
ATOM 726 C C . ARG A 1 95 ? -50.816 25.924 -4.451 1.00 37.87 126 ARG B C 1
ATOM 727 O O . ARG A 1 95 ? -50.021 25.001 -4.265 1.00 42.26 126 ARG B O 1
ATOM 735 N N . TYR A 1 96 ? -51.201 26.766 -3.495 1.00 42.01 127 TYR B N 1
ATOM 736 C CA . TYR A 1 96 ? -50.837 26.589 -2.095 1.00 32.99 127 TYR B CA 1
ATOM 737 C C . TYR A 1 96 ? -52.092 26.192 -1.326 1.00 37.22 127 TYR B C 1
ATOM 738 O O . TYR A 1 96 ? -53.109 26.881 -1.400 1.00 37.16 127 TYR B O 1
ATOM 747 N N . SER A 1 97 ? -52.029 25.089 -0.588 1.00 44.02 128 SER B N 1
ATOM 748 C CA . SER A 1 97 ? -53.178 24.645 0.195 1.00 37.90 128 SER B CA 1
ATOM 749 C C . SER A 1 97 ? -52.851 24.546 1.679 1.00 40.00 128 SER B C 1
ATOM 750 O O . SER A 1 97 ? -51.726 24.225 2.058 1.00 44.65 128 SER B O 1
ATOM 753 N N . THR A 1 98 ? -53.847 24.821 2.515 1.00 42.30 129 THR B N 1
ATOM 754 C CA . THR A 1 98 ? -53.693 24.703 3.959 1.00 35.38 129 THR B CA 1
ATOM 755 C C . THR A 1 98 ? -54.915 24.057 4.598 1.00 45.36 129 THR B C 1
ATOM 756 O O . THR A 1 98 ? -56.041 24.526 4.423 1.00 45.61 129 THR B O 1
ATOM 760 N N . ALA A 1 99 ? -54.686 22.974 5.335 1.00 48.72 130 ALA B N 1
ATOM 761 C CA . ALA A 1 99 ? -55.755 22.311 6.069 1.00 41.78 130 ALA B CA 1
ATOM 762 C C . ALA A 1 99 ? -55.478 22.367 7.566 1.00 38.91 130 ALA B C 1
ATOM 763 O O . ALA A 1 99 ? -54.351 22.142 8.005 1.00 41.17 130 ALA B O 1
ATOM 765 N N . VAL A 1 100 ? -56.511 22.671 8.344 1.00 40.31 131 VAL B N 1
ATOM 766 C CA . VAL A 1 100 ? -56.392 22.717 9.796 1.00 43.52 131 VAL B CA 1
ATOM 767 C C . VAL A 1 100 ? -57.375 21.747 10.436 1.00 43.07 131 VAL B C 1
ATOM 768 O O . VAL A 1 100 ? -58.568 21.768 10.133 1.00 43.15 131 VAL B O 1
ATOM 772 N N . TYR A 1 101 ? -56.872 20.893 11.320 1.00 40.54 132 TYR B N 1
ATOM 773 C CA . TYR A 1 101 ? -57.723 19.898 11.956 1.00 38.50 132 TYR B CA 1
ATOM 774 C C . TYR A 1 101 ? -57.834 20.103 13.458 1.00 38.47 132 TYR B C 1
ATOM 775 O O . TYR A 1 101 ? -56.848 20.398 14.133 1.00 40.01 132 TYR B O 1
ATOM 784 N N . ASN A 1 102 ? -59.049 19.938 13.971 1.00 44.94 133 ASN B N 1
ATOM 785 C CA . ASN A 1 102 ? -59.313 20.098 15.391 1.00 42.05 133 ASN B CA 1
ATOM 786 C C . ASN A 1 102 ? -59.443 18.733 16.051 1.00 45.14 133 ASN B C 1
ATOM 787 O O . ASN A 1 102 ? -60.425 18.022 15.842 1.00 46.94 133 ASN B O 1
ATOM 792 N N . ILE A 1 103 ? -58.446 18.375 16.853 1.00 45.06 134 ILE B N 1
ATOM 793 C CA . ILE A 1 103 ? -58.423 17.075 17.510 1.00 46.33 134 ILE B CA 1
ATOM 794 C C . ILE A 1 103 ? -58.593 17.180 19.022 1.00 47.63 134 ILE B C 1
ATOM 795 O O . ILE A 1 103 ? -57.628 17.424 19.748 1.00 45.67 134 ILE B O 1
ATOM 800 N N . PRO A 1 104 ? -59.830 16.992 19.500 1.00 46.85 135 PRO B N 1
ATOM 801 C CA . PRO A 1 104 ? -60.098 16.983 20.939 1.00 46.89 135 PRO B CA 1
ATOM 802 C C . PRO A 1 104 ? -59.473 15.762 21.595 1.00 50.29 135 PRO B C 1
ATOM 803 O O . PRO A 1 104 ? -59.489 14.676 21.013 1.00 42.70 135 PRO B O 1
ATOM 807 N N . LEU A 1 105 ? -58.934 15.934 22.796 1.00 54.42 136 LEU B N 1
ATOM 808 C CA . LEU A 1 105 ? -58.283 14.835 23.492 1.00 50.93 136 LEU B CA 1
ATOM 809 C C . LEU A 1 105 ? -59.165 14.340 24.633 1.00 59.20 136 LEU B C 1
ATOM 810 O O . LEU A 1 105 ? -59.451 13.146 24.725 1.00 64.81 136 LEU B O 1
ATOM 815 N N . ASP A 1 106 ? -59.599 15.253 25.496 1.00 65.56 137 ASP B N 1
ATOM 816 C CA . ASP A 1 106 ? -60.470 14.886 26.609 1.00 69.36 137 ASP B CA 1
ATOM 817 C C . ASP A 1 106 ? -61.939 15.243 26.372 1.00 63.51 137 ASP B C 1
ATOM 818 O O . ASP A 1 106 ? -62.778 14.367 26.180 1.00 64.18 137 ASP B O 1
ATOM 823 N N . LYS A 1 107 ? -62.234 16.540 26.386 1.00 60.20 138 LYS B N 1
ATOM 824 C CA . LYS A 1 107 ? -63.596 17.037 26.222 1.00 60.22 138 LYS B CA 1
ATOM 825 C C . LYS A 1 107 ? -63.821 17.603 24.824 1.00 54.41 138 LYS B C 1
ATOM 826 O O . LYS A 1 107 ? -62.872 17.787 24.060 1.00 55.70 138 LYS B O 1
ATOM 832 N N . SER A 1 108 ? -65.078 17.883 24.493 1.00 50.51 139 SER B N 1
ATOM 833 C CA . SER A 1 108 ? -65.420 18.358 23.158 1.00 53.81 139 SER B CA 1
ATOM 834 C C . SER A 1 108 ? -64.875 19.759 22.898 1.00 54.52 139 SER B C 1
ATOM 835 O O . SER A 1 108 ? -64.902 20.623 23.774 1.00 57.01 139 SER B O 1
ATOM 838 N N . VAL A 1 109 ? -64.378 19.970 21.685 1.00 46.20 140 VAL B N 1
ATOM 839 C CA . VAL A 1 109 ? -63.949 21.286 21.228 1.00 44.91 140 VAL B CA 1
ATOM 840 C C . VAL A 1 109 ? -64.397 21.486 19.785 1.00 47.84 140 VAL B C 1
ATOM 841 O O . VAL A 1 109 ? -64.335 20.559 18.976 1.00 48.00 140 VAL B O 1
ATOM 845 N N . LYS A 1 110 ? -64.851 22.690 19.459 1.00 43.07 141 LYS B N 1
ATOM 846 C CA . LYS A 1 110 ? -65.341 22.967 18.113 1.00 35.36 141 LYS B CA 1
ATOM 847 C C . LYS A 1 110 ? -64.703 24.209 17.506 1.00 34.46 141 LYS B C 1
ATOM 848 O O . LYS A 1 110 ? -64.193 25.071 18.219 1.00 39.74 141 LYS B O 1
ATOM 854 N N . ILE A 1 111 ? -64.741 24.288 16.181 1.00 35.52 142 ILE B N 1
ATOM 855 C CA . ILE A 1 111 ? -64.312 25.484 15.473 1.00 38.33 142 ILE B CA 1
ATOM 856 C C . ILE A 1 111 ? -65.550 26.299 15.130 1.00 39.60 142 ILE B C 1
ATOM 857 O O . ILE A 1 111 ? -66.400 25.848 14.362 1.00 43.57 142 IL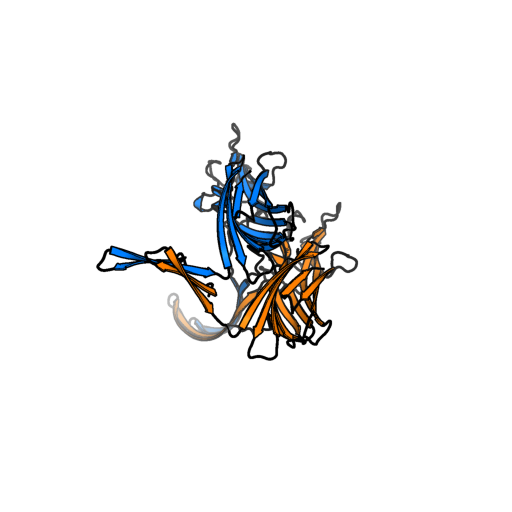E B O 1
ATOM 862 N N . THR A 1 112 ? -65.656 27.496 15.696 1.00 40.29 143 THR B N 1
ATOM 863 C CA . THR A 1 112 ? -66.839 28.324 15.490 1.00 41.49 143 THR B CA 1
ATOM 864 C C . THR A 1 112 ? -66.600 29.403 14.442 1.00 40.13 143 THR B C 1
ATOM 865 O O . THR A 1 112 ? -67.543 30.024 13.954 1.00 38.29 143 THR B O 1
ATOM 869 N N . ASN A 1 113 ? -65.337 29.621 14.092 1.00 42.20 144 ASN B N 1
ATOM 870 C CA . ASN A 1 113 ? -65.004 30.641 13.108 1.00 41.32 144 ASN B CA 1
ATOM 871 C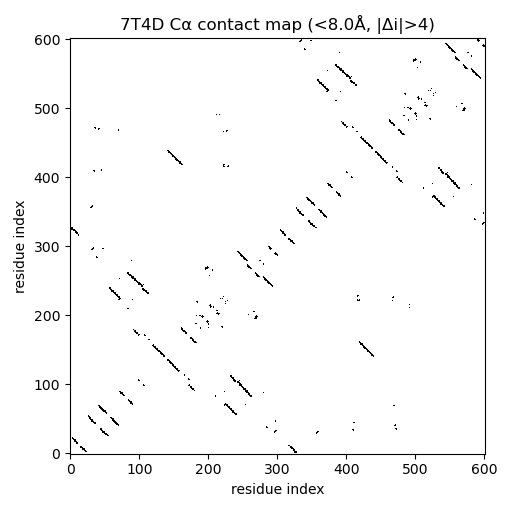 C . ASN A 1 113 ? -63.706 30.387 12.358 1.00 42.98 144 ASN B C 1
ATOM 872 O O . ASN A 1 113 ? -62.688 30.027 12.948 1.00 42.82 144 ASN B O 1
ATOM 877 N N . SER A 1 114 ? -63.759 30.586 11.046 1.00 47.08 145 SER B N 1
ATOM 878 C CA . SER A 1 114 ? -62.584 30.481 10.196 1.00 43.42 145 SER B CA 1
ATOM 879 C C . SER A 1 114 ? -62.395 31.785 9.438 1.00 50.34 145 SER B C 1
ATOM 880 O O . SER A 1 114 ? -63.364 32.477 9.129 1.00 54.13 145 SER B O 1
ATOM 883 N N . THR A 1 115 ? -61.146 32.114 9.134 1.00 34.62 146 THR B N 1
ATOM 884 C CA . THR A 1 115 ? -60.838 33.337 8.409 1.00 34.37 146 THR B CA 1
ATOM 885 C C . THR A 1 115 ? -59.646 33.114 7.492 1.00 59.78 146 THR B C 1
ATOM 886 O O . THR A 1 115 ? -58.655 32.509 7.895 1.00 72.49 146 THR B O 1
ATOM 890 N N . PRO A 1 116 ? -59.738 33.610 6.248 1.00 57.96 147 PRO B N 1
ATOM 891 C CA . PRO A 1 116 ? -60.863 34.405 5.746 1.00 48.02 147 PRO B CA 1
ATOM 892 C C . PRO A 1 116 ? -61.990 33.541 5.182 1.00 50.66 147 PRO B C 1
ATOM 893 O O . PRO A 1 116 ? -61.788 32.352 4.937 1.00 65.75 147 PRO B O 1
ATOM 897 N N . ASP A 1 117 ? -63.164 34.135 4.990 1.00 46.12 148 ASP B N 1
ATOM 898 C CA . ASP A 1 117 ? -64.305 33.424 4.425 1.00 55.28 148 ASP B CA 1
ATOM 899 C C . ASP A 1 117 ? -64.424 33.735 2.934 1.00 49.52 148 ASP B C 1
ATOM 900 O O . ASP A 1 117 ? -63.612 34.478 2.386 1.00 47.80 148 ASP B O 1
ATOM 905 N N . ASN A 1 118 ? -65.431 33.165 2.281 1.00 42.89 149 ASN B N 1
ATOM 906 C CA . ASN A 1 118 ? -65.645 33.402 0.856 1.00 37.09 149 ASN B CA 1
ATOM 907 C C . ASN A 1 118 ? -66.513 34.630 0.603 1.00 37.86 149 ASN B C 1
ATOM 908 O O . ASN A 1 118 ? -67.743 34.555 0.635 1.00 38.82 149 ASN B O 1
ATOM 913 N N . THR A 1 119 ? -65.860 35.760 0.349 1.00 36.85 150 THR B N 1
ATOM 914 C CA . THR A 1 119 ? -66.554 37.023 0.124 1.00 40.56 150 THR B CA 1
ATOM 915 C C . THR A 1 119 ? -67.088 37.146 -1.300 1.00 41.08 150 THR B C 1
ATOM 916 O O . THR A 1 119 ? -66.417 36.772 -2.262 1.00 42.87 150 THR B O 1
ATOM 920 N N . ILE A 1 120 ? -68.301 37.677 -1.426 1.00 45.30 151 ILE B N 1
ATOM 921 C CA . ILE A 1 120 ? -68.891 37.941 -2.733 1.00 36.58 151 ILE B CA 1
ATOM 922 C C . ILE A 1 120 ? -68.300 39.219 -3.309 1.00 35.85 151 ILE B C 1
ATOM 923 O O . ILE A 1 120 ? -68.289 40.262 -2.652 1.00 36.80 151 ILE B O 1
ATOM 928 N N . ARG A 1 121 ? -67.808 39.135 -4.539 1.00 45.45 152 ARG B N 1
ATOM 929 C CA . ARG A 1 121 ? -67.121 40.259 -5.159 1.00 52.73 152 ARG B CA 1
ATOM 930 C C . ARG A 1 121 ? -68.036 41.013 -6.122 1.00 47.05 152 ARG B C 1
ATOM 931 O O . ARG A 1 121 ? -69.123 40.541 -6.458 1.00 40.19 152 ARG B O 1
ATOM 939 N N . SER A 1 122 ? -67.591 42.185 -6.562 1.00 45.23 153 SER B N 1
ATOM 940 C CA . SER A 1 122 ? -68.387 43.018 -7.457 1.00 44.61 153 SER B CA 1
ATOM 941 C C . SER A 1 122 ? -67.560 43.605 -8.596 1.00 43.42 153 SER B C 1
ATOM 942 O O . SER A 1 122 ? -66.330 43.534 -8.594 1.00 42.05 153 SER B O 1
ATOM 945 N N . LYS A 1 123 ? -68.253 44.185 -9.569 1.00 37.47 154 LYS B N 1
ATOM 946 C CA . LYS A 1 123 ? -67.604 44.862 -10.682 1.00 34.69 154 LYS B CA 1
ATOM 947 C C . LYS A 1 123 ? -68.360 46.136 -11.035 1.00 41.35 154 LYS B C 1
ATOM 948 O O . LYS A 1 123 ? -69.528 46.292 -10.678 1.00 46.54 154 LYS B O 1
ATOM 954 N N . GLU A 1 124 ? -67.694 47.041 -11.742 1.00 41.20 155 GLU B N 1
ATOM 955 C CA . GLU A 1 124 ? -68.318 48.285 -12.175 1.00 40.35 155 GLU B CA 1
ATOM 956 C C . GLU A 1 124 ? -68.741 48.170 -13.635 1.00 41.87 155 GLU B C 1
ATOM 957 O O . GLU A 1 124 ? -67.949 47.772 -14.489 1.00 45.46 155 GLU B O 1
ATOM 963 N N . VAL A 1 125 ? -69.991 48.517 -13.920 1.00 38.58 156 VAL B N 1
ATOM 964 C CA . VAL A 1 125 ? -70.526 48.391 -15.271 1.00 36.23 156 VAL B CA 1
ATOM 965 C C . VAL A 1 125 ? -71.032 49.726 -15.803 1.00 39.25 156 VAL B C 1
ATOM 966 O O . VAL A 1 125 ? -71.738 50.454 -15.107 1.00 41.72 156 VAL B O 1
ATOM 970 N N . SER A 1 126 ? -70.666 50.039 -17.041 1.00 38.21 157 SER B N 1
ATOM 971 C CA . SER A 1 126 ? -71.152 51.245 -17.697 1.00 38.09 157 SER B CA 1
ATOM 972 C C . SER A 1 126 ? -71.678 50.945 -19.093 1.00 43.79 157 SER B C 1
ATOM 973 O O . SER A 1 126 ? -70.988 50.339 -19.912 1.00 45.57 157 SER B O 1
ATOM 976 N N . ASN A 1 127 ? -72.906 51.377 -19.357 1.00 40.81 158 ASN B N 1
ATOM 977 C CA . ASN A 1 127 ? -73.496 51.234 -20.678 1.00 41.06 158 ASN B CA 1
ATOM 978 C C . ASN A 1 127 ? -73.704 52.601 -21.307 1.00 43.03 158 ASN B C 1
ATOM 979 O O . ASN A 1 127 ? -74.173 53.530 -20.647 1.00 40.37 158 ASN B O 1
ATOM 984 N N . SER A 1 128 ? -73.355 52.725 -22.582 1.00 43.12 159 SER B N 1
ATOM 985 C CA . SER A 1 128 ? -73.534 53.987 -23.286 1.00 36.04 159 SER B CA 1
ATOM 986 C C . SER A 1 128 ? -74.242 53.775 -24.615 1.00 36.33 159 SER B C 1
ATOM 987 O O . SER A 1 128 ? -74.145 52.710 -25.221 1.00 41.29 159 SER B O 1
ATOM 990 N N . ILE A 1 129 ? -74.958 54.799 -25.061 1.00 36.75 160 ILE B N 1
ATOM 991 C CA . ILE A 1 129 ? -75.593 54.777 -26.368 1.00 40.59 160 ILE B CA 1
ATOM 992 C C . ILE A 1 129 ? -75.516 56.172 -26.971 1.00 38.61 160 ILE B C 1
ATOM 993 O O . ILE A 1 129 ? -75.728 57.166 -26.277 1.00 37.60 160 ILE B O 1
ATOM 998 N N . THR A 1 130 ? -75.209 56.243 -28.261 1.00 44.26 161 THR B N 1
ATOM 999 C CA . THR A 1 130 ? -75.047 57.527 -28.926 1.00 42.55 161 THR B CA 1
ATOM 1000 C C . THR A 1 130 ? -75.794 57.577 -30.250 1.00 42.61 161 THR B C 1
ATOM 1001 O O . THR A 1 130 ? -75.786 56.615 -31.015 1.00 46.94 161 THR B O 1
ATOM 1005 N N . TYR A 1 131 ? -76.439 58.710 -30.507 1.00 40.05 162 TYR B N 1
ATOM 1006 C CA . TYR A 1 131 ? -77.133 58.950 -31.767 1.00 38.76 162 TYR B CA 1
ATOM 1007 C C . TYR A 1 131 ? -76.509 60.148 -32.461 1.00 38.16 162 TYR B C 1
ATOM 1008 O O . TYR A 1 131 ? -76.215 61.159 -31.825 1.00 44.91 162 TYR B O 1
ATOM 1017 N N . GLY A 1 132 ? -76.294 60.036 -33.764 1.00 43.85 163 GLY B N 1
ATOM 1018 C CA . GLY A 1 132 ? -75.670 61.120 -34.493 1.00 43.44 163 GLY B CA 1
ATOM 1019 C C . GLY A 1 132 ? -76.459 61.554 -35.708 1.00 49.32 163 GLY B C 1
ATOM 1020 O O . GLY A 1 132 ? -77.132 60.751 -36.356 1.00 50.19 163 GLY B O 1
ATOM 1021 N N . ILE A 1 133 ? -76.363 62.841 -36.015 1.00 55.44 164 ILE B N 1
ATOM 1022 C CA . ILE A 1 133 ? -77.023 63.418 -37.175 1.00 54.88 164 ILE B CA 1
ATOM 1023 C C . ILE A 1 133 ? -76.085 64.429 -37.813 1.00 51.72 164 ILE B C 1
ATOM 1024 O O . ILE A 1 133 ? -75.512 65.275 -37.128 1.00 54.59 164 ILE B O 1
ATOM 1029 N N . GLY A 1 134 ? -75.930 64.344 -39.128 1.00 49.57 165 GLY B N 1
ATOM 1030 C CA . GLY A 1 134 ? -75.029 65.236 -39.828 1.00 53.85 165 GLY B CA 1
ATOM 1031 C C . GLY A 1 134 ? -75.478 65.534 -41.241 1.00 57.20 165 GLY B C 1
ATOM 1032 O O . GLY A 1 134 ? -76.209 64.755 -41.854 1.00 59.70 165 GLY B O 1
ATOM 1033 N N . GLY A 1 135 ? -75.032 66.671 -41.758 1.00 55.45 166 GLY B N 1
ATOM 1034 C CA . GLY A 1 135 ? -75.362 67.078 -43.107 1.00 51.55 166 GLY B CA 1
ATOM 1035 C C . GLY A 1 135 ? -74.498 68.244 -43.534 1.00 53.48 166 GLY B C 1
ATOM 1036 O O . GLY A 1 135 ? -73.919 68.937 -42.697 1.00 59.34 166 GLY B O 1
ATOM 1037 N N . GLY A 1 136 ? -74.400 68.460 -44.840 1.00 54.00 167 GLY B N 1
ATOM 1038 C CA . GLY A 1 136 ? -73.643 69.585 -45.348 1.00 52.88 167 GLY B CA 1
ATOM 1039 C C . GLY A 1 136 ? -73.806 69.802 -46.836 1.00 54.11 167 GLY B C 1
ATOM 1040 O O . GLY A 1 136 ? -74.338 68.952 -47.549 1.00 59.67 167 GLY B O 1
ATOM 1041 N N . ILE A 1 137 ? -73.338 70.953 -47.302 1.00 54.95 168 ILE B N 1
ATOM 1042 C CA . ILE A 1 137 ? -73.350 71.276 -48.720 1.00 49.13 168 ILE B CA 1
ATOM 1043 C C . ILE A 1 137 ? -71.936 71.636 -49.166 1.00 51.72 168 ILE B C 1
ATOM 1044 O O . ILE A 1 137 ? -71.079 71.951 -48.339 1.00 52.41 168 ILE B O 1
ATOM 1049 N N . LYS A 1 138 ? -71.695 71.590 -50.471 1.00 52.96 169 LYS B N 1
ATOM 1050 C CA . LYS A 1 138 ? -70.357 71.809 -51.005 1.00 54.29 169 LYS B CA 1
ATOM 1051 C C . LYS A 1 138 ? -70.417 72.484 -52.367 1.00 60.99 169 LYS B C 1
ATOM 1052 O O . LYS A 1 138 ? -71.461 72.496 -53.020 1.00 67.29 169 LYS B O 1
ATOM 1058 N N . MET A 1 139 ? -69.292 73.050 -52.787 1.00 65.19 170 MET B N 1
ATOM 1059 C CA . MET A 1 139 ? -69.174 73.627 -54.118 1.00 65.26 170 MET B CA 1
ATOM 1060 C C . MET A 1 139 ? -67.806 73.319 -54.706 1.00 63.27 170 MET B C 1
ATOM 1061 O O . MET A 1 139 ? -66.789 73.841 -54.250 1.00 64.30 170 MET B O 1
ATOM 1066 N N . GLU A 1 140 ? -67.795 72.465 -55.723 1.00 67.97 171 GLU B N 1
ATOM 1067 C CA . GLU A 1 140 ? -66.572 72.135 -56.438 1.00 73.28 171 GLU B CA 1
ATOM 1068 C C . GLU A 1 140 ? -66.561 72.867 -57.771 1.00 70.35 171 GLU B C 1
ATOM 1069 O O . GLU A 1 140 ? -67.202 72.438 -58.731 1.00 70.23 171 GLU B O 1
ATOM 1075 N N . GLY A 1 141 ? -65.832 73.976 -57.826 1.00 66.85 172 GLY B N 1
ATOM 1076 C CA . GLY A 1 141 ? -65.857 74.831 -58.995 1.00 67.47 172 GLY B CA 1
ATOM 1077 C C . GLY A 1 141 ? -67.212 75.503 -59.089 1.00 70.04 172 GLY B C 1
ATOM 1078 O O . GLY A 1 141 ? -67.519 76.410 -58.316 1.00 69.78 172 GLY B O 1
ATOM 1079 N N . LYS A 1 142 ? -68.024 75.058 -60.042 1.00 69.04 173 LYS B N 1
ATOM 1080 C CA . LYS A 1 142 ? -69.384 75.564 -60.181 1.00 68.53 173 LYS B CA 1
ATOM 1081 C C . LYS A 1 142 ? -70.411 74.448 -59.995 1.00 69.50 173 LYS B C 1
ATOM 1082 O O . LYS A 1 142 ? -71.591 74.627 -60.295 1.00 70.91 173 LYS B O 1
ATOM 1088 N N . GLN A 1 143 ? -69.956 73.301 -59.496 1.00 68.35 174 GLN B N 1
ATOM 1089 C CA . GLN A 1 143 ? -70.829 72.146 -59.295 1.00 66.72 174 GLN B CA 1
ATOM 1090 C C . GLN A 1 143 ? -71.145 71.909 -57.820 1.00 73.44 174 GLN B C 1
ATOM 1091 O O . GLN A 1 143 ? -70.246 71.647 -57.021 1.00 74.83 174 GLN B O 1
ATOM 1097 N N . PRO A 1 144 ? -72.433 72.001 -57.458 1.00 76.36 175 PRO B N 1
ATOM 1098 C CA . PRO A 1 144 ? -72.895 71.849 -56.074 1.00 70.98 175 PRO B CA 1
ATOM 1099 C C . PRO A 1 144 ? -72.822 70.409 -55.574 1.00 66.06 175 PRO B C 1
ATOM 1100 O O . PRO A 1 144 ? -72.614 69.484 -56.358 1.00 66.29 175 PRO B O 1
ATOM 1104 N N . GLY A 1 145 ? -72.994 70.236 -54.267 1.00 65.11 176 GLY B N 1
ATOM 1105 C CA . GLY A 1 145 ? -73.017 68.920 -53.659 1.00 59.93 176 GLY B CA 1
ATOM 1106 C C . GLY A 1 145 ? -73.733 68.958 -52.324 1.00 60.00 176 GLY B C 1
ATOM 1107 O O . GLY A 1 145 ? -73.853 70.016 -51.704 1.00 59.01 176 GLY B O 1
ATOM 1108 N N . ALA A 1 146 ? -74.206 67.801 -51.874 1.00 58.17 177 ALA B N 1
ATOM 1109 C CA . ALA A 1 146 ? -74.901 67.712 -50.597 1.00 50.11 177 ALA B CA 1
ATOM 1110 C C . ALA A 1 146 ? -74.732 66.329 -49.989 1.00 54.28 177 ALA B C 1
ATOM 1111 O O . ALA A 1 146 ? -74.356 65.378 -50.676 1.00 59.12 177 ALA B O 1
ATOM 1113 N N . ASN A 1 147 ? -75.009 66.225 -48.696 1.00 56.12 178 ASN B N 1
ATOM 1114 C CA . ASN A 1 147 ? -74.835 64.975 -47.973 1.00 55.02 178 ASN B CA 1
ATOM 1115 C C . ASN A 1 147 ? -75.614 64.980 -46.666 1.00 51.20 178 ASN B C 1
ATOM 1116 O O . ASN A 1 147 ? -75.639 65.982 -45.954 1.00 57.32 178 ASN B O 1
ATOM 1121 N N . LEU A 1 148 ? -76.248 63.857 -46.356 1.00 50.38 179 LEU B N 1
ATOM 1122 C CA . LEU A 1 148 ? -76.962 63.715 -45.096 1.00 53.70 179 LEU B CA 1
ATOM 1123 C C . LEU A 1 148 ? -76.546 62.399 -44.464 1.00 53.36 179 LEU B C 1
ATOM 1124 O O . LEU A 1 148 ? -76.676 61.338 -45.075 1.00 53.82 179 LEU B O 1
ATOM 1129 N N . ASP A 1 149 ? -76.044 62.473 -43.237 1.00 58.71 180 ASP B N 1
ATOM 1130 C CA . ASP A 1 149 ? -75.522 61.292 -42.569 1.00 54.68 180 ASP B CA 1
ATOM 1131 C C . ASP A 1 149 ? -76.128 61.091 -41.186 1.00 52.11 180 ASP B C 1
ATOM 1132 O O . ASP A 1 149 ? -76.642 62.028 -40.574 1.00 54.62 180 ASP B O 1
ATOM 1137 N N . ALA A 1 150 ? -76.060 59.856 -40.703 1.00 53.46 181 ALA B N 1
ATOM 1138 C CA . ALA A 1 150 ? -76.562 59.511 -39.380 1.00 43.25 181 ALA B CA 1
ATOM 1139 C C . ALA A 1 150 ? -75.851 58.268 -38.864 1.00 48.52 181 ALA B C 1
ATOM 1140 O O . ALA A 1 150 ? -75.401 57.432 -39.647 1.00 46.49 181 ALA B O 1
ATOM 1142 N N . ASN A 1 151 ? -75.750 58.144 -37.545 1.00 51.87 182 ASN B N 1
ATOM 1143 C CA . ASN A 1 151 ? -75.091 56.987 -36.955 1.00 48.52 182 ASN B CA 1
ATOM 1144 C C . ASN A 1 151 ? -75.579 56.688 -35.545 1.00 43.33 182 ASN B C 1
ATOM 1145 O O . ASN A 1 151 ? -76.319 57.470 -34.950 1.00 41.60 182 ASN B O 1
ATOM 1150 N N . ALA A 1 152 ? -75.153 55.544 -35.022 1.00 41.03 183 ALA B N 1
ATOM 1151 C CA . ALA A 1 152 ? -75.493 55.133 -33.669 1.00 38.55 183 ALA B CA 1
ATOM 1152 C C . ALA A 1 152 ? -74.447 54.156 -33.155 1.00 43.79 183 ALA B C 1
ATOM 1153 O O . ALA A 1 152 ? -73.913 53.353 -33.920 1.00 45.55 183 ALA B O 1
ATOM 1155 N N . ALA A 1 153 ? -74.153 54.228 -31.861 1.00 43.49 184 ALA B N 1
ATOM 1156 C CA . ALA A 1 153 ? -73.160 53.344 -31.265 1.00 37.48 184 ALA B CA 1
ATOM 1157 C C . ALA A 1 153 ? -73.563 52.910 -29.864 1.00 42.09 184 ALA B C 1
ATOM 1158 O O . ALA A 1 153 ? -74.261 53.632 -29.153 1.00 43.32 184 ALA B O 1
ATOM 1160 N N . ILE A 1 154 ? -73.113 51.721 -29.477 1.00 43.94 185 ILE B N 1
ATOM 1161 C CA . ILE A 1 154 ? -73.388 51.183 -28.152 1.00 40.84 185 ILE B CA 1
ATOM 1162 C C . ILE A 1 154 ? -72.103 50.659 -27.529 1.00 42.59 185 ILE B C 1
ATOM 1163 O O . ILE A 1 154 ? -71.357 49.910 -28.160 1.00 48.28 185 ILE B O 1
ATOM 1168 N N . THR A 1 155 ? -71.849 51.058 -26.289 1.00 39.23 186 THR B N 1
ATOM 1169 C CA . THR A 1 155 ? -70.642 50.643 -25.595 1.00 41.27 186 THR B CA 1
ATOM 1170 C C . THR A 1 155 ? -70.971 50.049 -24.233 1.00 45.22 186 THR B C 1
ATOM 1171 O O . THR A 1 155 ? -71.963 50.419 -23.603 1.00 48.34 186 THR B O 1
ATOM 1175 N N . LYS A 1 156 ? -70.129 49.124 -23.789 1.00 43.00 187 LYS B N 1
ATOM 1176 C CA . LYS A 1 156 ? -70.267 48.525 -22.470 1.00 42.23 187 LYS B CA 1
ATOM 1177 C C . LYS A 1 156 ? -68.890 48.251 -21.888 1.00 39.97 187 LYS B C 1
ATOM 1178 O O . LYS A 1 156 ? -68.070 47.573 -22.505 1.00 40.58 187 LYS B O 1
ATOM 1184 N N . THR A 1 157 ? -68.642 48.782 -20.697 1.00 40.61 188 THR B N 1
ATOM 1185 C CA . THR A 1 157 ? -67.350 48.620 -20.048 1.00 45.30 188 THR B CA 1
ATOM 1186 C C . THR A 1 157 ? -67.490 47.980 -18.673 1.00 41.92 188 THR B C 1
ATOM 1187 O O . THR A 1 157 ? -68.345 48.369 -17.879 1.00 38.67 188 THR B O 1
ATOM 1191 N N . ILE A 1 158 ? -66.641 46.996 -18.401 1.00 41.70 189 ILE B N 1
ATOM 1192 C CA . ILE A 1 158 ? -66.656 46.297 -17.123 1.00 41.16 189 ILE B CA 1
ATOM 1193 C C . ILE A 1 158 ? -65.296 46.421 -16.447 1.00 44.86 189 ILE B C 1
ATOM 1194 O O . ILE A 1 158 ? -64.266 46.103 -17.043 1.00 44.70 189 ILE B O 1
ATOM 1199 N N . SER A 1 159 ? -65.296 46.885 -15.201 1.00 41.07 190 SER B N 1
ATOM 1200 C CA . SER A 1 159 ? -64.054 47.116 -14.473 1.00 42.58 190 SER B CA 1
ATOM 1201 C C . SER A 1 159 ? -64.047 46.391 -13.131 1.00 38.05 190 SER B C 1
ATOM 1202 O O . SER A 1 159 ? -65.047 46.386 -12.414 1.00 36.40 190 SER B O 1
ATOM 1205 N N . TYR A 1 160 ? -62.914 45.780 -12.799 1.00 34.30 191 TYR B N 1
ATOM 1206 C CA . TYR A 1 160 ? -62.785 45.029 -11.555 1.00 37.64 191 TYR B CA 1
ATOM 1207 C C . TYR A 1 160 ? -61.349 44.999 -11.027 1.00 41.12 191 TYR B C 1
ATOM 1208 O O . TYR A 1 160 ? -60.428 45.525 -11.653 1.00 38.43 191 TYR B O 1
ATOM 1217 N N . GLN A 1 161 ? -61.174 44.373 -9.867 1.00 47.14 192 GLN B N 1
ATOM 1218 C CA . GLN A 1 161 ? -59.864 44.230 -9.245 1.00 41.86 192 GLN B CA 1
ATOM 1219 C C . GLN A 1 161 ? -59.423 42.774 -9.320 1.00 46.13 192 GLN B C 1
ATOM 1220 O O . GLN A 1 161 ? -60.208 41.869 -9.043 1.00 52.18 192 GLN B O 1
ATOM 1226 N N . GLN A 1 162 ? -58.172 42.545 -9.701 1.00 45.76 193 GLN B N 1
ATOM 1227 C CA . GLN A 1 162 ? -57.698 41.184 -9.914 1.00 41.05 193 GLN B CA 1
ATOM 1228 C C . GLN A 1 162 ? -56.424 40.887 -9.133 1.00 44.11 193 GLN B C 1
ATOM 1229 O O . GLN A 1 162 ? -55.355 41.394 -9.470 1.00 44.53 193 GLN B O 1
ATOM 1235 N N . PRO A 1 163 ? -56.536 40.061 -8.081 1.00 47.64 194 PRO B N 1
ATOM 1236 C CA . PRO A 1 163 ? -55.355 39.650 -7.315 1.00 44.45 194 PRO B CA 1
ATOM 1237 C C . PRO A 1 163 ? -54.513 38.647 -8.097 1.00 44.78 194 PRO B C 1
ATOM 1238 O O . PRO A 1 163 ? -55.046 37.924 -8.939 1.00 44.11 194 PRO B O 1
ATOM 1242 N N . ASP A 1 164 ? -53.216 38.607 -7.819 1.00 49.03 195 ASP B N 1
ATOM 1243 C CA . ASP A 1 164 ? -52.317 37.680 -8.492 1.00 45.00 195 ASP B CA 1
ATOM 1244 C C . ASP A 1 164 ? -52.642 36.248 -8.086 1.00 43.83 195 ASP B C 1
ATOM 1245 O O . ASP A 1 164 ? -52.443 35.309 -8.858 1.00 42.97 195 ASP B O 1
ATOM 1250 N N . TYR A 1 165 ? -53.147 36.095 -6.866 1.00 42.98 196 TYR B N 1
ATOM 1251 C CA . TYR A 1 165 ? -53.602 34.806 -6.362 1.00 36.97 196 TYR B CA 1
ATOM 1252 C C . TYR A 1 165 ? -54.960 34.953 -5.682 1.00 39.57 196 TYR B C 1
ATOM 1253 O O . TYR A 1 165 ? -55.234 35.966 -5.036 1.00 40.50 196 TYR B O 1
ATOM 1262 N N . GLU A 1 166 ? -55.811 33.944 -5.838 1.00 43.12 197 GLU B N 1
ATOM 1263 C CA . GLU A 1 166 ? -57.140 33.955 -5.237 1.00 47.12 197 GLU B CA 1
ATOM 1264 C C . GLU A 1 166 ? -57.258 32.924 -4.117 1.00 46.29 197 GLU B C 1
ATOM 1265 O O . GLU A 1 166 ? -56.886 31.762 -4.289 1.00 45.79 197 GLU B O 1
ATOM 1271 N N . THR A 1 167 ? -57.776 33.355 -2.970 1.00 36.01 198 THR B N 1
ATOM 1272 C CA . THR A 1 167 ? -57.958 32.461 -1.832 1.00 35.32 198 THR B CA 1
ATOM 1273 C C . THR A 1 167 ? -59.431 32.210 -1.533 1.00 32.98 198 THR B C 1
ATOM 1274 O O . THR A 1 167 ? -60.230 33.143 -1.461 1.00 40.52 198 THR B O 1
ATOM 1278 N N . ALA A 1 168 ? -59.782 30.939 -1.360 1.00 30.48 199 ALA B N 1
ATOM 1279 C CA . ALA A 1 168 ? -61.142 30.554 -0.996 1.00 32.23 199 ALA B CA 1
ATOM 1280 C C . ALA A 1 168 ? -61.133 29.238 -0.224 1.00 35.23 199 ALA B C 1
ATOM 1281 O O . ALA A 1 168 ? -60.285 28.378 -0.461 1.00 33.35 199 ALA B O 1
ATOM 1283 N N . LYS A 1 169 ? -62.078 29.079 0.697 1.00 39.60 200 LYS B N 1
ATOM 1284 C CA . LYS A 1 169 ? -62.162 27.849 1.475 1.00 41.00 200 LYS B CA 1
ATOM 1285 C C . LYS A 1 169 ? -63.136 26.864 0.839 1.00 41.79 200 LYS B C 1
ATOM 1286 O O . LYS A 1 169 ? -64.239 27.232 0.432 1.00 40.67 200 LYS B O 1
ATOM 1292 N N . THR A 1 170 ? -62.714 25.607 0.756 1.00 41.22 201 THR B N 1
ATOM 1293 C CA . THR A 1 170 ? -63.497 24.574 0.091 1.00 42.28 201 THR B CA 1
ATOM 1294 C C . THR A 1 170 ? -64.189 23.691 1.120 1.00 44.78 201 THR B C 1
ATOM 1295 O O . THR A 1 170 ? -65.134 22.967 0.804 1.00 46.07 201 THR B O 1
ATOM 1299 N N . THR A 1 171 ? -63.701 23.757 2.354 1.00 45.83 202 THR B N 1
ATOM 1300 C CA . THR A 1 171 ? -64.241 22.970 3.454 1.00 39.49 202 THR B CA 1
ATOM 1301 C C . THR A 1 171 ? -64.194 23.781 4.742 1.00 40.22 202 THR B C 1
ATOM 1302 O O . THR A 1 171 ? -63.202 24.452 5.021 1.00 45.25 202 THR B O 1
ATOM 1306 N N . SER A 1 172 ? -65.270 23.728 5.519 1.00 47.79 203 SER B N 1
ATOM 1307 C CA . SER A 1 172 ? -65.310 24.420 6.803 1.00 47.79 203 SER B CA 1
ATOM 1308 C C . SER A 1 172 ? -66.330 23.781 7.736 1.00 47.79 203 SER B C 1
ATOM 1309 O O . SER A 1 172 ? -67.485 24.197 7.792 1.00 47.79 203 SER B O 1
ATOM 1312 N N . THR A 1 173 ? -65.884 22.766 8.469 1.00 44.59 204 THR B N 1
ATOM 1313 C CA . THR A 1 173 ? -66.711 22.090 9.462 1.00 45.12 204 THR B CA 1
ATOM 1314 C C . THR A 1 173 ? -66.262 22.478 10.867 1.00 43.06 204 THR B C 1
ATOM 1315 O O . THR A 1 173 ? -65.394 23.335 11.027 1.00 49.55 204 THR B O 1
ATOM 1319 N N . VAL A 1 174 ? -66.844 21.846 11.882 1.00 44.16 205 VAL B N 1
ATOM 1320 C CA . VAL A 1 174 ? -66.493 22.167 13.261 1.00 42.97 205 VAL B CA 1
ATOM 1321 C C . VAL A 1 174 ? -65.265 21.372 13.685 1.00 45.61 205 VAL B C 1
ATOM 1322 O O . VAL A 1 174 ? -64.809 21.464 14.827 1.00 42.79 205 VAL B O 1
ATOM 1326 N N . THR A 1 175 ? -64.731 20.589 12.753 1.00 44.65 206 THR B N 1
ATOM 1327 C CA . THR A 1 175 ? -63.585 19.736 13.033 1.00 48.00 206 THR B CA 1
ATOM 1328 C C . THR A 1 175 ? -62.419 20.001 12.080 1.00 44.58 206 THR B C 1
ATOM 1329 O O . THR A 1 175 ? -61.300 19.553 12.327 1.00 46.44 206 THR B O 1
ATOM 1333 N N . GLY A 1 176 ? -62.677 20.722 10.992 1.00 44.30 207 GLY B N 1
ATOM 1334 C CA . GLY A 1 176 ? -61.631 21.022 10.030 1.00 41.34 207 GLY B CA 1
ATOM 1335 C C . GLY A 1 176 ? -61.953 22.113 9.025 1.00 42.25 207 GLY B C 1
ATOM 1336 O O . GLY A 1 176 ? -63.114 22.348 8.687 1.00 39.75 207 GLY B O 1
ATOM 1337 N N . VAL A 1 177 ? -60.907 22.781 8.546 1.00 45.50 208 VAL B N 1
ATOM 1338 C CA . VAL A 1 177 ? -61.038 23.835 7.544 1.00 40.30 208 VAL B CA 1
ATOM 1339 C C . VAL A 1 177 ? -59.940 23.712 6.494 1.00 43.41 208 VAL B C 1
ATOM 1340 O O . VAL A 1 177 ? -58.814 23.331 6.810 1.00 44.06 208 VAL B O 1
ATOM 1344 N N . ASN A 1 178 ? -60.270 24.034 5.247 1.00 45.93 209 ASN B N 1
ATOM 1345 C CA . ASN A 1 178 ? -59.288 23.993 4.169 1.00 44.47 209 ASN B CA 1
ATOM 1346 C C . ASN A 1 178 ? -59.368 25.210 3.252 1.00 44.22 209 ASN B C 1
ATOM 1347 O O . ASN A 1 178 ? -60.438 25.553 2.750 1.00 41.29 209 ASN B O 1
ATOM 1352 N N . TRP A 1 179 ? -58.224 25.854 3.036 1.00 41.94 210 TRP B N 1
ATOM 1353 C CA . TRP A 1 179 ? -58.142 26.994 2.130 1.00 40.87 210 TRP B CA 1
ATOM 1354 C C . TRP A 1 179 ? -57.273 26.670 0.920 1.00 44.20 210 TRP B C 1
ATOM 1355 O O . TRP A 1 179 ? -56.289 25.939 1.029 1.00 48.38 210 TRP B O 1
ATOM 1366 N N . ASN A 1 180 ? -57.644 27.218 -0.232 1.00 39.71 211 ASN B N 1
ATOM 1367 C CA . ASN A 1 180 ? -56.854 27.069 -1.446 1.00 35.24 211 ASN B CA 1
ATOM 1368 C C . ASN A 1 180 ? -56.460 28.426 -2.010 1.00 36.95 211 ASN B C 1
ATOM 1369 O O . ASN A 1 180 ? -57.314 29.271 -2.274 1.00 42.03 211 ASN B O 1
ATOM 1374 N N . THR A 1 181 ? -55.161 28.635 -2.189 1.00 37.55 212 THR B N 1
ATOM 1375 C CA . THR A 1 181 ? -54.673 29.850 -2.824 1.00 36.92 212 THR B CA 1
ATOM 1376 C C . THR A 1 181 ? -54.183 29.515 -4.225 1.00 40.98 212 THR B C 1
ATOM 1377 O O . THR A 1 181 ? -53.133 28.897 -4.395 1.00 37.90 212 THR B O 1
ATOM 1381 N N . ASN A 1 182 ? -54.950 29.932 -5.227 1.00 43.52 213 ASN B N 1
ATOM 1382 C CA . ASN A 1 182 ? -54.670 29.556 -6.604 1.00 42.11 213 ASN B CA 1
ATOM 1383 C C . ASN A 1 182 ? -54.106 30.698 -7.434 1.00 43.28 213 ASN B C 1
ATOM 1384 O O . ASN A 1 182 ? -54.415 31.867 -7.203 1.00 42.24 213 ASN B O 1
ATOM 1389 N N . PHE A 1 183 ? -53.271 30.342 -8.402 1.00 42.31 214 PHE B N 1
ATOM 1390 C CA . PHE A 1 183 ? -52.784 31.296 -9.383 1.00 36.76 214 PHE B CA 1
ATOM 1391 C C . PHE A 1 183 ? -53.933 31.691 -10.301 1.00 38.79 214 PHE B C 1
ATOM 1392 O O . PHE A 1 183 ? -54.744 30.849 -10.686 1.00 36.87 214 PHE B O 1
ATOM 1400 N N . THR A 1 184 ? -54.004 32.970 -10.647 1.00 39.77 215 THR B N 1
ATOM 1401 C CA . THR A 1 184 ? -55.071 33.460 -11.510 1.00 41.00 215 THR B CA 1
ATOM 1402 C C . THR A 1 184 ? -54.563 33.640 -12.936 1.00 45.99 215 THR B C 1
ATOM 1403 O O . THR A 1 184 ? -54.672 32.739 -13.769 1.00 49.01 215 THR B O 1
ATOM 1407 N N . GLU A 1 185 ? -54.006 34.814 -13.205 1.00 42.70 216 GLU B N 1
ATOM 1408 C CA . GLU A 1 185 ? -53.436 35.115 -14.507 1.00 43.59 216 GLU B CA 1
ATOM 1409 C C . GLU A 1 185 ? -52.187 35.970 -14.341 1.00 47.76 216 GLU B C 1
ATOM 1410 O O . GLU A 1 185 ? -51.966 36.562 -13.284 1.00 47.17 216 GLU B O 1
ATOM 1416 N N . THR A 1 186 ? -51.373 36.035 -15.387 1.00 41.61 217 THR B N 1
ATOM 1417 C CA . THR A 1 186 ? -50.149 36.823 -15.349 1.00 40.20 217 THR B CA 1
ATOM 1418 C C . THR A 1 186 ? -50.449 38.305 -15.527 1.00 46.46 217 THR B C 1
ATOM 1419 O O . THR A 1 186 ? -51.577 38.683 -15.843 1.00 46.32 217 THR B O 1
ATOM 1423 N N . ARG A 1 187 ? -49.435 39.139 -15.313 1.00 42.58 218 ARG B N 1
ATOM 1424 C CA . ARG A 1 187 ? -49.562 40.578 -15.514 1.00 45.11 218 ARG B CA 1
ATOM 1425 C C . ARG A 1 187 ? -49.970 40.855 -16.952 1.00 49.77 218 ARG B C 1
ATOM 1426 O O . ARG A 1 187 ? -50.727 41.784 -17.235 1.00 49.21 218 ARG B O 1
ATOM 1434 N N . ASP A 1 188 ? -49.454 40.027 -17.853 1.00 50.59 219 ASP B N 1
ATOM 1435 C CA . ASP A 1 188 ? -49.753 40.120 -19.270 1.00 53.09 219 ASP B CA 1
ATOM 1436 C C . ASP A 1 188 ? -51.245 39.907 -19.510 1.00 51.19 219 ASP B C 1
ATOM 1437 O O . ASP A 1 188 ? -51.853 40.570 -20.350 1.00 52.06 219 ASP B O 1
ATOM 1442 N N . GLY A 1 189 ? -51.825 38.977 -18.756 1.00 48.03 220 GLY B N 1
ATOM 1443 C CA . GLY A 1 189 ? -53.227 38.626 -18.895 1.00 45.97 220 GLY B CA 1
ATOM 1444 C C . GLY A 1 189 ? -53.436 37.182 -19.319 1.00 52.69 220 GLY B C 1
ATOM 1445 O O . GLY A 1 189 ? -54.556 36.776 -19.624 1.00 49.46 220 GLY B O 1
ATOM 1446 N N . TYR A 1 190 ? -52.357 36.403 -19.327 1.00 50.16 221 TYR B N 1
ATOM 1447 C CA . TYR A 1 190 ? -52.407 35.012 -19.776 1.00 42.95 221 TYR B CA 1
ATOM 1448 C C . TYR A 1 190 ? -52.770 34.036 -18.659 1.00 46.06 221 TYR B C 1
ATOM 1449 O O . TYR A 1 190 ? -52.596 34.333 -17.477 1.00 46.03 221 TYR B O 1
ATOM 1458 N N . THR A 1 191 ? -53.277 32.870 -19.048 1.00 49.48 222 THR B N 1
ATOM 1459 C CA . THR A 1 191 ? -53.711 31.860 -18.091 1.00 49.77 222 THR B CA 1
ATOM 1460 C C . THR A 1 191 ? -53.067 30.509 -18.385 1.00 52.45 222 THR B C 1
ATOM 1461 O O . THR A 1 191 ? -52.167 30.409 -19.218 1.00 56.64 222 THR B O 1
ATOM 1465 N N . ARG A 1 192 ? -53.530 29.473 -17.690 1.00 49.57 223 ARG B N 1
ATOM 1466 C CA . ARG A 1 192 ? -53.081 28.109 -17.938 1.00 48.87 223 ARG B CA 1
ATOM 1467 C C . ARG A 1 192 ? -53.902 27.493 -19.064 1.00 47.83 223 ARG B C 1
ATOM 1468 O O . ARG A 1 192 ? -53.579 26.420 -19.576 1.00 51.78 223 ARG B O 1
ATOM 1476 N N . ASN A 1 193 ? -54.973 28.187 -19.437 1.00 51.56 224 ASN B N 1
ATOM 1477 C CA . ASN A 1 193 ? -55.850 27.745 -20.512 1.00 55.18 224 ASN B CA 1
ATOM 1478 C C . ASN A 1 193 ? -55.475 28.388 -21.835 1.00 52.53 224 ASN B C 1
ATOM 1479 O O . ASN A 1 193 ? -55.962 27.985 -22.891 1.00 53.88 224 ASN B O 1
ATOM 1484 N N . SER A 1 194 ? -54.610 29.394 -21.767 1.00 49.19 225 SER B N 1
ATOM 1485 C CA . SER A 1 194 ? -54.249 30.176 -22.942 1.00 46.58 225 SER B CA 1
ATOM 1486 C C . SER A 1 194 ? -53.586 29.301 -23.991 1.00 49.70 225 SER B C 1
ATOM 1487 O O . SER A 1 194 ? -52.718 28.486 -23.677 1.00 50.86 225 SER B O 1
ATOM 1490 N N . TRP A 1 195 ? -53.998 29.475 -25.241 1.00 43.44 226 TRP B N 1
ATOM 1491 C CA . TRP A 1 195 ? -53.402 28.726 -26.333 1.00 43.53 226 TRP B CA 1
ATOM 1492 C C . TRP A 1 195 ? -53.496 29.489 -27.643 1.00 47.49 226 TRP B C 1
ATOM 1493 O O . TRP A 1 195 ? -54.544 30.023 -28.003 1.00 50.30 226 TRP B O 1
ATOM 1504 N N . ASN A 1 196 ? -52.375 29.527 -28.348 1.00 50.66 227 ASN B N 1
ATOM 1505 C CA . ASN A 1 196 ? -52.285 30.164 -29.647 1.00 51.03 227 ASN B CA 1
ATOM 1506 C C . ASN A 1 196 ? -51.802 29.115 -30.637 1.00 52.32 227 ASN B C 1
ATOM 1507 O O . ASN A 1 196 ? -50.911 28.329 -30.317 1.00 54.20 227 ASN B O 1
ATOM 1512 N N . PRO A 1 197 ? -52.392 29.085 -31.839 1.00 57.52 228 PRO B N 1
ATOM 1513 C CA . PRO A 1 197 ? -51.985 28.079 -32.826 1.00 54.90 228 PRO B CA 1
ATOM 1514 C C . PRO A 1 197 ? -50.500 28.174 -33.174 1.00 54.57 228 PRO B C 1
ATOM 1515 O O . PRO A 1 197 ? -49.851 27.148 -33.381 1.00 54.62 228 PRO B O 1
ATOM 1519 N N . VAL A 1 198 ? -49.975 29.392 -33.235 1.00 53.14 229 VAL B N 1
ATOM 1520 C CA . VAL A 1 198 ? -48.571 29.602 -33.569 1.00 55.15 229 VAL B CA 1
ATOM 1521 C C . VAL A 1 198 ? -47.625 29.489 -32.372 1.00 52.41 229 VAL B C 1
ATOM 1522 O O . VAL A 1 198 ? -46.613 28.795 -32.445 1.00 52.52 229 VAL B O 1
ATOM 1526 N N . TYR A 1 199 ? -47.953 30.165 -31.273 1.00 48.53 230 TYR B N 1
ATOM 1527 C CA . TYR A 1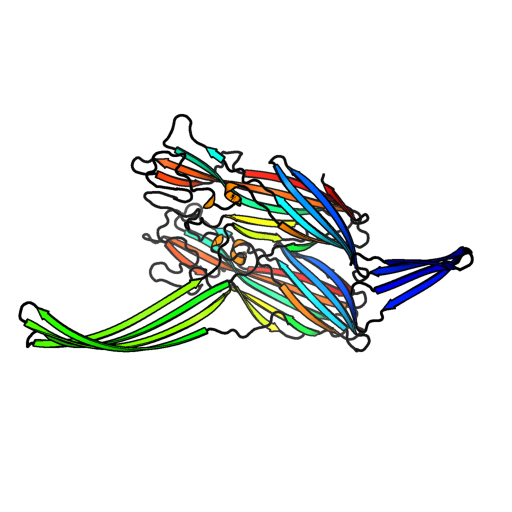 199 ? -47.029 30.260 -30.142 1.00 46.78 230 TYR B CA 1
ATOM 1528 C C . TYR A 1 199 ? -47.441 29.443 -28.919 1.00 46.17 230 TYR B C 1
ATOM 1529 O O . TYR A 1 199 ? -46.765 29.486 -27.892 1.00 45.90 230 TYR B O 1
ATOM 1538 N N . GLY A 1 200 ? -48.531 28.691 -29.028 1.00 48.03 231 GLY B N 1
ATOM 1539 C CA . GLY A 1 200 ? -49.003 27.896 -27.908 1.00 38.34 231 GLY B CA 1
ATOM 1540 C C . GLY A 1 200 ? -49.346 28.764 -26.713 1.00 47.43 231 GLY B C 1
ATOM 1541 O O . GLY A 1 200 ? -50.009 29.792 -26.853 1.00 51.25 231 GLY B O 1
ATOM 1542 N N . ASN A 1 201 ? -48.897 28.347 -25.533 1.00 46.54 232 ASN B N 1
ATOM 1543 C CA . ASN A 1 201 ? -49.118 29.113 -24.311 1.00 38.91 232 ASN B CA 1
ATOM 1544 C C . ASN A 1 201 ? -47.956 30.070 -24.043 1.00 41.41 232 ASN B C 1
ATOM 1545 O O . ASN A 1 201 ? -46.836 29.640 -23.769 1.00 42.22 232 ASN B O 1
ATOM 1550 N N . GLN A 1 202 ? -48.231 31.369 -24.122 1.00 41.42 233 GLN B N 1
ATOM 1551 C CA . GLN A 1 202 ? -47.196 32.390 -23.978 1.00 41.12 233 GLN B CA 1
ATOM 1552 C C . GLN A 1 202 ? -47.117 32.894 -22.538 1.00 43.80 233 GLN B C 1
ATOM 1553 O O . GLN A 1 202 ? -46.639 34.000 -22.279 1.00 44.67 233 GLN B O 1
ATOM 1559 N N . MET A 1 203 ? -47.597 32.061 -21.619 1.00 44.67 234 MET B N 1
ATOM 1560 C CA . MET A 1 203 ? -47.726 32.376 -20.195 1.00 41.67 234 MET B CA 1
ATOM 1561 C C . MET A 1 203 ? -46.515 33.069 -19.563 1.00 40.08 234 MET B C 1
ATOM 1562 O O . MET A 1 203 ? -46.619 34.191 -19.066 1.00 43.20 234 MET B O 1
ATOM 1567 N N . PHE A 1 204 ? -45.369 32.396 -19.593 1.00 40.96 235 PHE B N 1
ATOM 1568 C CA . PHE A 1 204 ? -44.153 32.902 -18.963 1.00 38.41 235 PHE B CA 1
ATOM 1569 C C . PHE A 1 204 ? -43.061 33.127 -20.000 1.00 41.09 235 PHE B C 1
ATOM 1570 O O . PHE A 1 204 ? -41.883 32.870 -19.751 1.00 36.94 235 PHE B O 1
ATOM 1578 N N . MET A 1 205 ? -43.474 33.609 -21.167 1.00 47.33 236 MET B N 1
ATOM 1579 C CA . MET A 1 205 ? -42.574 33.833 -22.291 1.00 42.18 236 MET B CA 1
ATOM 1580 C C . MET A 1 205 ? -42.191 35.304 -22.420 1.00 42.83 236 MET B C 1
ATOM 1581 O O . MET A 1 205 ? -43.062 36.171 -22.486 1.00 45.84 236 MET B O 1
ATOM 1586 N N . TYR A 1 206 ? -40.892 35.587 -22.455 1.00 42.57 237 TYR B N 1
ATOM 1587 C CA . TYR A 1 206 ? -40.431 36.962 -22.624 1.00 40.64 237 TYR B CA 1
ATOM 1588 C C . TYR A 1 206 ? -40.575 37.440 -24.064 1.00 45.76 237 TYR B C 1
ATOM 1589 O O . TYR A 1 206 ? -41.129 38.509 -24.318 1.00 51.81 237 TYR B O 1
ATOM 1598 N N . GLY A 1 207 ? -40.076 36.642 -25.002 1.00 48.44 238 GLY B N 1
ATOM 1599 C CA . GLY A 1 207 ? -40.143 36.985 -26.410 1.00 44.22 238 GLY B CA 1
ATOM 1600 C C . GLY A 1 207 ? -40.370 35.750 -27.257 1.00 47.61 238 GLY B C 1
ATOM 1601 O O . GLY A 1 207 ? -40.243 34.628 -26.768 1.00 42.64 238 GLY B O 1
ATOM 1602 N N . ARG A 1 208 ? -40.707 35.951 -28.526 1.00 51.83 239 ARG B N 1
ATOM 1603 C CA . ARG A 1 208 ? -41.015 34.832 -29.410 1.00 43.91 239 ARG B CA 1
ATOM 1604 C C . ARG A 1 208 ? -39.831 34.423 -30.279 1.00 45.66 239 ARG B C 1
ATOM 1605 O O . ARG A 1 208 ? -39.765 33.289 -30.752 1.00 51.51 239 ARG B O 1
ATOM 1613 N N . TYR A 1 209 ? -38.896 35.344 -30.485 1.00 45.08 240 TYR B N 1
ATOM 1614 C CA . TYR A 1 209 ? -37.774 35.092 -31.381 1.00 40.41 240 TYR B CA 1
ATOM 1615 C C . TYR A 1 209 ? -36.438 35.231 -30.662 1.00 47.14 240 TYR B C 1
ATOM 1616 O O . TYR A 1 209 ? -35.396 35.400 -31.295 1.00 47.63 240 TYR B O 1
ATOM 1625 N N . THR A 1 210 ? -36.486 35.168 -29.334 1.00 46.56 241 THR B N 1
ATOM 1626 C CA . THR A 1 210 ? -35.290 35.281 -28.507 1.00 41.76 241 THR B CA 1
ATOM 1627 C C . THR A 1 210 ? -34.266 34.208 -28.864 1.00 44.66 241 THR B C 1
ATOM 1628 O O . THR A 1 210 ? -34.605 33.032 -29.001 1.00 42.74 241 THR B O 1
ATOM 1632 N N . SER A 1 211 ? -33.014 34.625 -29.015 1.00 48.54 242 SER B N 1
ATOM 1633 C CA . SER A 1 211 ? -31.942 33.722 -29.414 1.00 49.71 242 SER B CA 1
ATOM 1634 C C . SER A 1 211 ? -31.641 32.682 -28.340 1.00 44.38 242 SER B C 1
ATOM 1635 O O . SER A 1 211 ? -31.576 31.485 -28.622 1.00 45.62 242 SER B O 1
ATOM 1638 N N . ASN A 1 212 ? -31.462 33.148 -27.108 1.00 50.19 243 ASN B N 1
ATOM 1639 C CA . ASN A 1 212 ? -31.075 32.279 -26.002 1.00 49.95 243 ASN B CA 1
ATOM 1640 C C . ASN A 1 212 ? -32.270 31.872 -25.140 1.00 49.32 243 ASN B C 1
ATOM 1641 O O . ASN A 1 212 ? -33.011 32.723 -24.649 1.00 50.52 243 ASN B O 1
ATOM 1646 N N . ILE A 1 213 ? -32.453 30.566 -24.971 1.00 53.10 244 ILE B N 1
ATOM 1647 C CA . ILE A 1 213 ? -33.573 30.033 -24.200 1.00 46.86 244 ILE B CA 1
ATOM 1648 C C . ILE A 1 213 ? -33.506 30.441 -22.730 1.00 44.26 244 ILE B C 1
ATOM 1649 O O . ILE A 1 213 ? -34.535 30.561 -22.064 1.00 48.06 244 ILE B O 1
ATOM 1654 N N . ARG A 1 214 ? -32.295 30.670 -22.233 1.00 46.87 245 ARG B N 1
ATOM 1655 C CA . ARG A 1 214 ? -32.097 30.965 -20.817 1.00 50.32 245 ARG B CA 1
ATOM 1656 C C . ARG A 1 214 ? -32.348 32.433 -20.496 1.00 45.78 245 ARG B C 1
ATOM 1657 O O . ARG A 1 214 ? -32.231 32.852 -19.345 1.00 48.91 245 ARG B O 1
ATOM 1665 N N . ASN A 1 215 ? -32.692 33.210 -21.517 1.00 48.42 246 ASN B N 1
ATOM 1666 C CA . ASN A 1 215 ? -33.067 34.603 -21.323 1.00 46.87 246 ASN B CA 1
ATOM 1667 C C . ASN A 1 215 ? -34.522 34.842 -21.710 1.00 48.47 246 ASN B C 1
ATOM 1668 O O . ASN A 1 215 ? -34.994 35.979 -21.704 1.00 55.51 246 ASN B O 1
ATOM 1673 N N . ASN A 1 216 ? -35.231 33.766 -22.037 1.00 44.03 247 ASN B N 1
ATOM 1674 C CA . ASN A 1 216 ? -36.588 33.880 -22.560 1.00 42.57 247 ASN B CA 1
ATOM 1675 C C . ASN A 1 216 ? -37.674 33.477 -21.563 1.00 43.22 247 ASN B C 1
ATOM 1676 O O . ASN A 1 216 ? -38.698 32.911 -21.941 1.00 46.54 247 ASN B O 1
ATOM 1681 N N . PHE A 1 217 ? -37.446 33.774 -20.290 1.00 45.59 248 PHE B N 1
ATOM 1682 C CA . PHE A 1 217 ? -38.471 33.590 -19.273 1.00 41.24 248 PHE B CA 1
ATOM 1683 C C . PHE A 1 217 ? -38.740 34.950 -18.649 1.00 41.98 248 PHE B C 1
ATOM 1684 O O . PHE A 1 217 ? -37.825 35.763 -18.519 1.00 46.54 248 PHE B O 1
ATOM 1692 N N . THR A 1 218 ? -39.987 35.199 -18.265 1.00 38.94 249 THR B N 1
ATOM 1693 C CA . THR A 1 218 ? -40.367 36.519 -17.778 1.00 46.94 249 THR B CA 1
ATOM 1694 C C . THR A 1 218 ? -39.593 36.870 -16.514 1.00 51.59 249 THR B C 1
ATOM 1695 O O . THR A 1 218 ? -39.462 36.046 -15.610 1.00 45.86 249 THR B O 1
ATOM 1699 N N . PRO A 1 219 ? -39.072 38.104 -16.455 1.00 50.53 250 PRO B N 1
ATOM 1700 C CA . PRO A 1 219 ? -38.273 38.596 -15.330 1.00 48.78 250 PRO B CA 1
ATOM 1701 C C . PRO A 1 219 ? -39.039 38.474 -14.018 1.00 50.69 250 PRO B C 1
ATOM 1702 O O . PRO A 1 219 ? -40.265 38.595 -14.014 1.00 49.05 250 PRO B O 1
ATOM 1706 N N . ASP A 1 220 ? -38.321 38.236 -12.926 1.00 50.79 251 ASP B N 1
ATOM 1707 C CA . ASP A 1 220 ? -38.940 37.996 -11.626 1.00 46.43 251 ASP B CA 1
ATOM 1708 C C . ASP A 1 220 ? -39.872 39.122 -11.189 1.00 47.43 251 ASP B C 1
ATOM 1709 O O . ASP A 1 220 ? -40.855 38.882 -10.489 1.00 46.83 251 ASP B O 1
ATOM 1714 N N . TYR A 1 221 ? -39.566 40.346 -11.608 1.00 42.85 252 TYR B N 1
ATOM 1715 C CA . TYR A 1 221 ? -40.327 41.509 -11.163 1.00 48.09 252 TYR B CA 1
ATOM 1716 C C . TYR A 1 221 ? -41.701 41.583 -11.829 1.00 51.86 252 TYR B C 1
ATOM 1717 O O . TYR A 1 221 ? -42.568 42.342 -11.394 1.00 50.83 252 TYR B O 1
ATOM 1726 N N . GLN A 1 222 ? -41.895 40.793 -12.882 1.00 50.36 253 GLN B N 1
ATOM 1727 C CA . GLN A 1 222 ? -43.181 40.739 -13.570 1.00 43.04 253 GLN B CA 1
ATOM 1728 C C . GLN A 1 222 ? -44.012 39.556 -13.086 1.00 46.82 253 GLN B C 1
ATOM 1729 O O . GLN A 1 222 ? -45.106 39.306 -13.589 1.00 47.16 253 GLN B O 1
ATOM 1735 N N . LEU A 1 223 ? -43.489 38.841 -12.097 1.00 46.18 254 LEU B N 1
ATOM 1736 C CA . LEU A 1 223 ? -44.175 37.690 -11.529 1.00 38.93 254 LEU B CA 1
ATOM 1737 C C . LEU A 1 223 ? -44.535 37.975 -10.080 1.00 48.44 254 LEU B C 1
ATOM 1738 O O . LEU A 1 223 ? -43.967 38.875 -9.459 1.00 50.17 254 LEU B O 1
ATOM 1743 N N . SER A 1 224 ? -45.478 37.213 -9.540 1.00 41.85 255 SER B N 1
ATOM 1744 C CA . SER A 1 224 ? -45.845 37.373 -8.142 1.00 40.90 255 SER B CA 1
ATOM 1745 C C . SER A 1 224 ? -44.713 36.858 -7.264 1.00 43.27 255 SER B C 1
ATOM 1746 O O . SER A 1 224 ? -43.951 35.980 -7.671 1.00 44.08 255 SER B O 1
ATOM 1749 N N . SER A 1 225 ? -44.602 37.407 -6.059 1.00 41.03 256 SER B N 1
ATOM 1750 C CA . SER A 1 225 ? -43.590 36.957 -5.114 1.00 41.04 256 SER B CA 1
ATOM 1751 C C . SER A 1 225 ? -43.870 35.519 -4.691 1.00 39.98 256 SER B C 1
ATOM 1752 O O . SER A 1 225 ? -42.991 34.831 -4.174 1.00 39.17 256 SER B O 1
ATOM 1755 N N . LEU A 1 226 ? -45.101 35.073 -4.922 1.00 38.18 257 LEU B N 1
ATOM 1756 C CA . LEU A 1 226 ? -45.506 33.718 -4.574 1.00 39.59 257 LEU B CA 1
ATOM 1757 C C . LEU A 1 226 ? -44.909 32.714 -5.551 1.00 40.02 257 LEU B C 1
ATOM 1758 O O . LEU A 1 226 ? -44.702 31.549 -5.211 1.00 41.50 257 LEU B O 1
ATOM 1763 N N . ILE A 1 227 ? -44.634 33.173 -6.767 1.00 37.01 258 ILE B N 1
ATOM 1764 C CA . ILE A 1 227 ? -44.013 32.328 -7.780 1.00 39.04 258 ILE B CA 1
ATOM 1765 C C . ILE A 1 227 ? -42.495 32.333 -7.632 1.00 40.61 258 ILE B C 1
ATOM 1766 O O . ILE A 1 227 ? -41.862 31.279 -7.602 1.00 40.68 258 ILE B O 1
ATOM 1771 N N . THR A 1 228 ? -41.919 33.527 -7.542 1.00 40.19 259 THR B N 1
ATOM 1772 C CA . THR A 1 228 ? -40.474 33.689 -7.417 1.00 40.90 259 THR B CA 1
ATOM 1773 C C . THR A 1 228 ? -39.924 33.334 -6.034 1.00 41.03 259 THR B C 1
ATOM 1774 O O . THR A 1 228 ? -38.877 32.699 -5.931 1.00 41.81 259 THR B O 1
ATOM 1778 N N . SER A 1 229 ? -40.620 33.744 -4.976 1.00 39.61 260 SER B N 1
ATOM 1779 C CA . SER A 1 229 ? -40.062 33.631 -3.628 1.00 44.73 260 SER B CA 1
ATOM 1780 C C . SER A 1 229 ? -40.819 32.685 -2.687 1.00 47.06 260 SER B C 1
ATOM 1781 O O . SER A 1 229 ? -40.294 31.638 -2.309 1.00 45.55 260 SER B O 1
ATOM 1784 N N . GLY A 1 230 ? -42.041 33.046 -2.307 1.00 41.79 261 GLY B N 1
ATOM 1785 C CA . GLY A 1 230 ? -42.807 32.217 -1.391 1.00 33.21 261 GLY B CA 1
ATOM 1786 C C . GLY A 1 230 ? -44.137 32.798 -0.949 1.00 36.64 261 GLY B C 1
ATOM 1787 O O . GLY A 1 230 ? -44.465 33.940 -1.267 1.00 38.73 261 GLY B O 1
ATOM 1788 N N . PHE A 1 231 ? -44.908 31.996 -0.218 1.00 35.55 262 PHE B N 1
ATOM 1789 C CA . PHE A 1 231 ? -46.221 32.401 0.278 1.00 28.78 262 PHE B CA 1
ATOM 1790 C C . PHE A 1 231 ? -46.158 32.787 1.758 1.00 38.15 262 PHE B C 1
ATOM 1791 O O . PHE A 1 231 ? -45.512 32.103 2.552 1.00 35.25 262 PHE B O 1
ATOM 1799 N N . SER A 1 232 ? -46.827 33.876 2.128 1.00 47.50 263 SER B N 1
ATOM 1800 C CA . SER A 1 232 ? -46.912 34.287 3.530 1.00 33.31 263 SER B CA 1
ATOM 1801 C C . SER A 1 232 ? -48.362 34.331 4.004 1.00 33.73 263 SER B C 1
ATOM 1802 O O . SER A 1 232 ? -48.935 35.407 4.164 1.00 37.73 263 SER B O 1
ATOM 1805 N N . PRO A 1 233 ? -48.956 33.153 4.240 1.00 31.30 264 PRO B N 1
ATOM 1806 C CA . PRO A 1 233 ? -50.376 33.021 4.580 1.00 35.98 264 PRO B CA 1
ATOM 1807 C C . PRO A 1 233 ? -50.712 33.488 5.995 1.00 37.62 264 PRO B C 1
ATOM 1808 O O . PRO A 1 233 ? -49.862 33.449 6.886 1.00 38.88 264 PRO B O 1
ATOM 1812 N N . SER A 1 234 ? -51.952 33.927 6.185 1.00 39.52 265 SER B N 1
ATOM 1813 C CA . SER A 1 234 ? -52.438 34.348 7.493 1.00 36.49 265 SER B CA 1
ATOM 1814 C C . SER A 1 234 ? -53.886 33.923 7.703 1.00 38.28 265 SER B C 1
ATOM 1815 O O . SER A 1 234 ? -54.775 34.332 6.959 1.00 40.32 265 SER B O 1
ATOM 1818 N N . TYR A 1 235 ? -54.119 33.100 8.719 1.00 44.01 266 TYR B N 1
ATOM 1819 C CA . TYR A 1 235 ? -55.472 32.680 9.052 1.00 37.21 266 TYR B CA 1
ATOM 1820 C C . TYR A 1 235 ? -55.784 32.952 10.514 1.00 44.36 266 TYR B C 1
ATOM 1821 O O . TYR A 1 235 ? -54.920 33.366 11.286 1.00 50.54 266 TYR B O 1
ATOM 1830 N N . GLY A 1 236 ? -57.035 32.716 10.883 1.00 39.75 267 GLY B N 1
ATOM 1831 C CA . GLY A 1 236 ? -57.468 32.870 12.254 1.00 50.98 267 GLY B CA 1
ATOM 1832 C C . GLY A 1 236 ? -58.572 31.875 12.526 1.00 49.23 267 GLY B C 1
ATOM 1833 O O . GLY A 1 236 ? -59.390 31.589 11.653 1.00 40.24 267 GLY B O 1
ATOM 1834 N N . LEU A 1 237 ? -58.594 31.342 13.740 1.00 55.65 268 LEU B N 1
ATOM 1835 C CA . LEU A 1 237 ? -59.632 30.404 14.127 1.00 43.26 268 LEU B CA 1
ATOM 1836 C C . LEU A 1 237 ? -60.168 30.743 15.506 1.00 41.76 268 LEU B C 1
ATOM 1837 O O . LEU A 1 237 ? -59.499 31.404 16.301 1.00 39.38 268 LEU B O 1
ATOM 1842 N N . VAL A 1 238 ? -61.380 30.284 15.783 1.00 43.12 269 VAL B N 1
ATOM 1843 C CA . VAL A 1 238 ? -61.959 30.427 17.106 1.00 40.95 269 VAL B CA 1
ATOM 1844 C C . VAL A 1 238 ? -62.461 29.074 17.586 1.00 37.01 269 VAL B C 1
ATOM 1845 O O . VAL A 1 238 ? -63.380 28.499 17.002 1.00 33.91 269 VAL B O 1
ATOM 1849 N N . LEU A 1 239 ? -61.850 28.567 18.651 1.00 38.11 270 LEU B N 1
ATOM 1850 C CA . LEU A 1 239 ? -62.267 27.299 19.230 1.00 42.99 270 LEU B CA 1
ATOM 1851 C C . LEU A 1 239 ? -63.026 27.557 20.524 1.00 39.33 270 LEU B C 1
ATOM 1852 O O . LEU A 1 239 ? -62.686 28.465 21.281 1.00 42.22 270 LEU B O 1
ATOM 1857 N N . ARG A 1 240 ? -64.055 26.756 20.774 1.00 35.68 271 ARG B N 1
ATOM 1858 C CA . ARG A 1 240 ? -64.853 26.907 21.981 1.00 40.74 271 ARG B CA 1
ATOM 1859 C C . ARG A 1 240 ? -65.014 25.568 22.687 1.00 40.88 271 ARG B C 1
ATOM 1860 O O . ARG A 1 240 ? -65.155 24.530 22.040 1.00 44.73 271 ARG B O 1
ATOM 1868 N N . ALA A 1 241 ? -64.989 25.593 24.015 1.00 44.47 272 ALA B N 1
ATOM 1869 C CA . ALA A 1 241 ? -65.115 24.369 24.795 1.00 46.44 272 ALA B CA 1
ATOM 1870 C C . ALA A 1 241 ? -65.689 24.638 26.182 1.00 48.87 272 ALA B C 1
ATOM 1871 O O . ALA A 1 241 ? -65.819 25.791 26.593 1.00 50.93 272 ALA B O 1
ATOM 1873 N N . PRO A 1 242 ? -66.043 23.565 26.903 1.00 50.82 273 PRO B N 1
ATOM 1874 C CA . PRO A 1 242 ? -66.500 23.628 28.295 1.00 50.35 273 PRO B CA 1
ATOM 1875 C C . PRO A 1 242 ? -65.364 24.015 29.240 1.00 52.25 273 PRO B C 1
ATOM 1876 O O . PRO A 1 242 ? -64.204 23.756 28.916 1.00 54.01 273 PRO B O 1
ATOM 1880 N N . LYS A 1 243 ? -65.686 24.624 30.379 1.00 54.74 274 LYS B N 1
ATOM 1881 C CA . LYS A 1 243 ? -64.662 25.066 31.329 1.00 52.78 274 LYS B CA 1
ATOM 1882 C C . LYS A 1 243 ? -63.773 23.939 31.848 1.00 52.88 274 LYS B C 1
ATOM 1883 O O . LYS A 1 243 ? -62.716 24.201 32.421 1.00 54.11 274 LYS B O 1
ATOM 1889 N N . ASP A 1 244 ? -64.187 22.692 31.647 1.00 57.99 275 ASP B N 1
ATOM 1890 C CA . ASP A 1 244 ? -63.453 21.573 32.224 1.00 56.74 275 ASP B CA 1
ATOM 1891 C C . ASP A 1 244 ? -62.623 20.812 31.194 1.00 55.63 275 ASP B C 1
ATOM 1892 O O . ASP A 1 244 ? -62.227 19.670 31.429 1.00 57.32 275 ASP B O 1
ATOM 1897 N N . VAL A 1 245 ? -62.361 21.445 30.055 1.00 57.12 276 VAL B N 1
ATOM 1898 C CA . VAL A 1 245 ? -61.456 20.876 29.064 1.00 53.83 276 VAL B CA 1
ATOM 1899 C C . VAL A 1 245 ? -60.014 21.050 29.536 1.00 57.53 276 VAL B C 1
ATOM 1900 O O . VAL A 1 245 ? -59.685 22.052 30.169 1.00 55.72 276 VAL B O 1
ATOM 1904 N N . LYS A 1 246 ? -59.155 20.083 29.228 1.00 57.23 277 LYS B N 1
ATOM 1905 C CA . LYS A 1 246 ? -57.760 20.150 29.660 1.00 60.30 277 LYS B CA 1
ATOM 1906 C C . LYS A 1 246 ? -56.808 20.353 28.483 1.00 53.03 277 LYS B C 1
ATOM 1907 O O . LYS A 1 246 ? -55.958 21.241 28.512 1.00 50.05 277 LYS B O 1
ATOM 1913 N N . LYS A 1 247 ? -56.955 19.531 27.449 1.00 50.91 278 LYS B N 1
ATOM 1914 C CA . LYS A 1 247 ? -56.049 19.591 26.308 1.00 48.40 278 LYS B CA 1
ATOM 1915 C C . LYS A 1 247 ? -56.737 19.289 24.980 1.00 47.87 278 LYS B C 1
ATOM 1916 O O . LYS A 1 247 ? -57.768 18.616 24.930 1.00 47.34 278 LYS B O 1
ATOM 1922 N N . SER A 1 248 ? -56.144 19.798 23.906 1.00 47.01 279 SER B N 1
ATOM 1923 C CA . SER A 1 248 ? -56.596 19.522 22.550 1.00 46.11 279 SER B CA 1
ATOM 1924 C C . SER A 1 248 ? -55.441 19.799 21.598 1.00 44.95 279 SER B C 1
ATOM 1925 O O . SER A 1 248 ? -54.487 20.484 21.964 1.00 45.50 279 SER B O 1
ATOM 1928 N N . ARG A 1 249 ? -55.520 19.280 20.380 1.00 49.26 280 ARG B N 1
ATOM 1929 C CA . ARG A 1 249 ? -54.436 19.476 19.425 1.00 50.02 280 ARG B CA 1
ATOM 1930 C C . ARG A 1 249 ? -54.888 20.148 18.135 1.00 48.28 280 ARG B C 1
ATOM 1931 O O . ARG A 1 249 ? -56.078 20.198 17.820 1.00 47.66 280 ARG B O 1
ATOM 1939 N N . ILE A 1 250 ? -53.910 20.660 17.396 1.00 51.66 281 ILE B N 1
ATOM 1940 C CA . ILE A 1 250 ? -54.145 21.290 16.109 1.00 47.85 281 ILE B CA 1
ATOM 1941 C C . ILE A 1 250 ? -53.133 20.725 15.129 1.00 42.03 281 ILE B C 1
ATOM 1942 O O . ILE A 1 250 ? -51.925 20.812 15.353 1.00 45.71 281 ILE B O 1
ATOM 1947 N N . LYS A 1 251 ? -53.627 20.144 14.044 1.00 42.34 282 LYS B N 1
ATOM 1948 C CA . LYS A 1 251 ? -52.754 19.564 13.037 1.00 46.43 282 LYS B CA 1
ATOM 1949 C C . LYS A 1 251 ? -52.891 20.334 11.730 1.00 41.55 282 LYS B C 1
ATOM 1950 O O . LYS A 1 251 ? -53.970 20.387 11.139 1.00 41.46 282 LYS B O 1
ATOM 1956 N N . VAL A 1 252 ? -51.793 20.931 11.284 1.00 41.07 283 VAL B N 1
ATOM 1957 C CA . VAL A 1 252 ? -51.807 21.748 10.078 1.00 43.03 283 VAL B CA 1
ATOM 1958 C C . VAL A 1 252 ? -51.084 21.050 8.935 1.00 40.57 283 VAL B C 1
ATOM 1959 O O . VAL A 1 252 ? -49.978 20.539 9.105 1.00 42.74 283 VAL B O 1
ATOM 1963 N N . VAL A 1 253 ? -51.721 21.025 7.770 1.00 42.42 284 VAL B N 1
ATOM 1964 C CA . VAL A 1 253 ? -51.132 20.393 6.600 1.00 42.61 284 VAL B CA 1
ATOM 1965 C C . VAL A 1 253 ? -50.885 21.419 5.505 1.00 38.79 284 VAL B C 1
ATOM 1966 O O . VAL A 1 253 ? -51.798 22.134 5.092 1.00 37.39 284 VAL B O 1
ATOM 1970 N N . PHE A 1 254 ? -49.643 21.481 5.039 1.00 35.14 285 PHE B N 1
ATOM 1971 C CA . PHE A 1 254 ? -49.263 22.386 3.964 1.00 38.66 285 PHE B CA 1
ATOM 1972 C C . PHE A 1 254 ? -49.030 21.611 2.675 1.00 43.57 285 PHE B C 1
ATOM 1973 O O . PHE A 1 254 ? -48.268 20.645 2.651 1.00 43.13 285 PHE B O 1
ATOM 1981 N N . ALA A 1 255 ? -49.692 22.034 1.604 1.00 42.55 286 ALA B N 1
ATOM 1982 C CA . ALA A 1 255 ? -49.532 21.387 0.309 1.00 39.60 286 ALA B CA 1
ATOM 1983 C C . ALA A 1 255 ? -49.178 22.404 -0.766 1.00 39.07 286 ALA B C 1
ATOM 1984 O O . ALA A 1 255 ? -49.858 23.415 -0.926 1.00 39.54 286 ALA B O 1
ATOM 1986 N N . ARG A 1 256 ? -48.109 22.127 -1.503 1.00 37.64 287 ARG B N 1
ATOM 1987 C CA . ARG A 1 256 ? -47.681 23.004 -2.582 1.00 38.07 287 ARG B CA 1
ATOM 1988 C C . ARG A 1 256 ? -47.685 22.252 -3.905 1.00 42.71 287 ARG B C 1
ATOM 1989 O O . ARG A 1 256 ? -46.845 21.383 -4.139 1.00 43.30 287 ARG B O 1
ATOM 1997 N N . ARG A 1 257 ? -48.636 22.591 -4.769 1.00 39.86 288 ARG B N 1
ATOM 1998 C CA . ARG A 1 257 ? -48.779 21.915 -6.051 1.00 38.20 288 ARG B CA 1
ATOM 1999 C C . ARG A 1 257 ? -48.146 22.733 -7.170 1.00 38.64 288 ARG B C 1
ATOM 2000 O O . ARG A 1 257 ? -48.626 23.813 -7.508 1.00 41.39 288 ARG B O 1
ATOM 2008 N N . SER A 1 258 ? -47.070 22.209 -7.748 1.00 40.07 289 SER B N 1
ATOM 2009 C CA . SER A 1 258 ? -46.331 22.939 -8.769 1.00 38.45 289 SER B CA 1
ATOM 2010 C C . SER A 1 258 ? -46.591 22.370 -10.159 1.00 42.45 289 SER B C 1
ATOM 2011 O O . SER A 1 258 ? -46.795 21.169 -10.324 1.00 47.40 289 SER B O 1
ATOM 2014 N N . GLU A 1 259 ? -46.578 23.246 -11.156 1.00 39.89 290 GLU B N 1
ATOM 2015 C CA . GLU A 1 259 ? -46.769 22.835 -12.539 1.00 38.62 290 GLU B CA 1
ATOM 2016 C C . GLU A 1 259 ? -45.521 23.145 -13.355 1.00 38.01 290 GLU B C 1
ATOM 2017 O O . GLU A 1 259 ? -44.659 23.912 -12.923 1.00 37.52 290 GLU B O 1
ATOM 2023 N N . THR A 1 260 ? -45.428 22.551 -14.538 1.00 43.27 291 THR B N 1
ATOM 2024 C CA . THR A 1 260 ? -44.253 22.728 -15.377 1.00 41.26 291 THR B CA 1
ATOM 2025 C C . THR A 1 260 ? -44.586 23.526 -16.628 1.00 39.63 291 THR B C 1
ATOM 2026 O O . THR A 1 260 ? -45.502 23.181 -17.373 1.00 44.91 291 THR B O 1
ATOM 2030 N N . TYR A 1 261 ? -43.833 24.597 -16.851 1.00 36.78 292 TYR B N 1
ATOM 2031 C CA . TYR A 1 261 ? -43.982 25.392 -18.059 1.00 40.13 292 TYR B CA 1
ATOM 2032 C C . TYR A 1 261 ? -42.795 25.138 -18.976 1.00 41.51 292 TYR B C 1
ATOM 2033 O O . TYR A 1 261 ? -41.651 25.413 -18.617 1.00 44.72 292 TYR B O 1
ATOM 2042 N N . GLN A 1 262 ? -43.076 24.613 -20.163 1.00 39.22 293 GLN B N 1
ATOM 2043 C CA . GLN A 1 262 ? -42.024 24.196 -21.081 1.00 40.31 293 GLN B CA 1
ATOM 2044 C C . GLN A 1 262 ? -42.009 25.041 -22.349 1.00 42.69 293 GLN B C 1
ATOM 2045 O O . GLN A 1 262 ? -43.061 25.400 -22.880 1.00 41.27 293 GLN B O 1
ATOM 2051 N N . GLN A 1 263 ? -40.809 25.355 -22.828 1.00 42.36 294 GLN B N 1
ATOM 2052 C CA . GLN A 1 263 ? -40.646 26.114 -24.063 1.00 40.79 294 GLN B CA 1
ATOM 2053 C C . GLN A 1 263 ? -39.940 25.293 -25.135 1.00 41.89 294 GLN B C 1
ATOM 2054 O O . GLN A 1 263 ? -38.955 24.606 -24.859 1.00 46.80 294 GLN B O 1
ATOM 2060 N N . ASN A 1 264 ? -40.457 25.363 -26.357 1.00 39.99 295 ASN B N 1
ATOM 2061 C CA . ASN A 1 264 ? -39.873 24.643 -27.482 1.00 40.85 295 ASN B CA 1
ATOM 2062 C C . ASN A 1 264 ? -39.702 25.536 -28.706 1.00 45.61 295 ASN B C 1
ATOM 2063 O O . ASN A 1 264 ? -40.539 26.394 -28.983 1.00 41.79 295 ASN B O 1
ATOM 2068 N N . TRP A 1 265 ? -38.601 25.334 -29.422 1.00 45.31 296 TRP B N 1
ATOM 2069 C CA . TRP A 1 265 ? -38.340 26.038 -30.671 1.00 37.69 296 TRP B CA 1
ATOM 2070 C C . TRP A 1 265 ? -38.771 25.172 -31.852 1.00 44.58 296 TRP B C 1
ATOM 2071 O O . TRP A 1 265 ? -38.339 24.026 -31.974 1.00 48.98 296 TRP B O 1
ATOM 2082 N N . ASP A 1 266 ? -39.618 25.711 -32.724 1.00 46.49 297 ASP B N 1
ATOM 2083 C CA . ASP A 1 266 ? -40.151 24.918 -33.829 1.00 50.43 297 ASP B CA 1
ATOM 2084 C C . ASP A 1 266 ? -39.450 25.214 -35.150 1.00 49.87 297 ASP B C 1
ATOM 2085 O O . ASP A 1 266 ? -39.678 24.531 -36.148 1.00 56.97 297 ASP B O 1
ATOM 2090 N N . GLY A 1 267 ? -38.599 26.234 -35.151 1.00 48.19 298 GLY B N 1
ATOM 2091 C CA . GLY A 1 267 ? -37.863 26.600 -36.345 1.00 47.30 298 GLY B CA 1
ATOM 2092 C C . GLY A 1 267 ? -37.981 28.078 -36.653 1.00 43.25 298 GLY B C 1
ATOM 2093 O O . GLY A 1 267 ? -37.057 28.686 -37.193 1.00 45.28 298 GLY B O 1
ATOM 2094 N N . LEU A 1 268 ? -39.127 28.657 -36.310 1.00 43.28 299 LEU B N 1
ATOM 2095 C CA . LEU A 1 268 ? -39.394 30.059 -36.603 1.00 48.46 299 LEU B CA 1
ATOM 2096 C C . LEU A 1 268 ? -39.571 30.883 -35.331 1.00 48.79 299 LEU B C 1
ATOM 2097 O O . LEU A 1 268 ? -39.188 32.051 -35.281 1.00 46.17 299 LEU B O 1
ATOM 2102 N N . ASN A 1 269 ? -40.151 30.271 -34.304 1.00 47.89 300 ASN B N 1
ATOM 2103 C CA . ASN A 1 269 ? -40.408 30.970 -33.051 1.00 46.64 300 ASN B CA 1
ATOM 2104 C C . ASN A 1 269 ? -40.461 30.019 -31.859 1.00 45.97 300 ASN B C 1
ATOM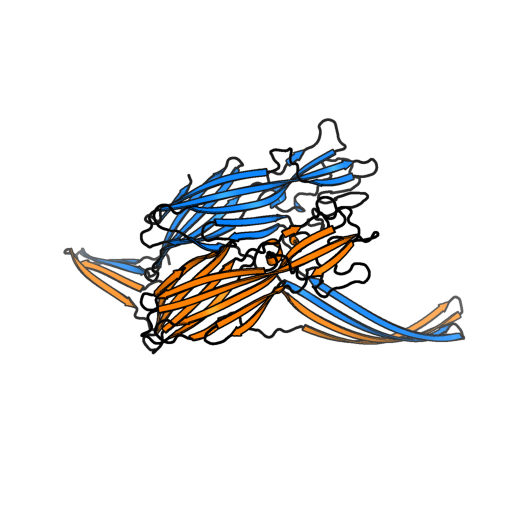 2105 O O . ASN A 1 269 ? -40.298 28.808 -32.012 1.00 45.06 300 ASN B O 1
ATOM 2110 N N . TRP A 1 270 ? -40.690 30.575 -30.673 1.00 41.07 301 TRP B N 1
ATOM 2111 C CA . TRP A 1 270 ? -40.844 29.768 -29.469 1.00 40.15 301 TRP B CA 1
ATOM 2112 C C . TRP A 1 270 ? -42.319 29.456 -29.256 1.00 40.70 301 TRP B C 1
ATOM 2113 O O . TRP A 1 270 ? -43.181 30.290 -29.530 1.00 45.02 301 TRP B O 1
ATOM 2124 N N . TRP A 1 271 ? -42.609 28.255 -28.772 1.00 40.77 302 TRP B N 1
ATOM 2125 C CA . TRP A 1 271 ? -43.968 27.907 -28.383 1.00 44.99 302 TRP B CA 1
ATOM 2126 C C . TRP A 1 271 ? -43.916 27.144 -27.065 1.00 46.65 302 TRP B C 1
ATOM 2127 O O . TRP A 1 271 ? -43.022 26.326 -26.842 1.00 45.91 302 TRP B O 1
ATOM 2138 N N . GLY A 1 272 ? -44.874 27.417 -26.191 1.00 41.90 303 GLY B N 1
ATOM 2139 C CA . GLY A 1 272 ? -44.847 26.855 -24.857 1.00 44.42 303 GLY B CA 1
ATOM 2140 C C . GLY A 1 272 ? -46.082 26.056 -24.502 1.00 45.32 303 GLY B C 1
ATOM 2141 O O . GLY A 1 272 ? -47.148 26.233 -25.090 1.00 41.51 303 GLY B O 1
ATOM 2142 N N . ARG A 1 273 ? -45.929 25.166 -23.529 1.00 42.57 304 ARG B N 1
ATOM 2143 C CA . ARG A 1 273 ? -47.048 24.387 -23.030 1.00 44.18 304 ARG B CA 1
ATOM 2144 C C . ARG A 1 273 ? -46.957 24.287 -21.515 1.00 44.86 304 ARG B C 1
ATOM 2145 O O . ARG A 1 273 ? -45.873 24.129 -20.952 1.00 41.85 304 ARG B O 1
ATOM 2153 N N . ASN A 1 274 ? -48.105 24.385 -20.858 1.00 42.99 305 ASN B N 1
ATOM 2154 C CA . ASN A 1 274 ? -48.157 24.304 -19.409 1.00 40.34 305 ASN B CA 1
ATOM 2155 C C . ASN A 1 274 ? -48.911 23.059 -18.974 1.00 44.64 305 ASN B C 1
ATOM 2156 O O . ASN A 1 274 ? -50.057 22.846 -19.371 1.00 45.69 305 ASN B O 1
ATOM 2161 N N . PHE A 1 275 ? -48.263 22.237 -18.159 1.00 41.38 306 PHE B N 1
ATOM 2162 C CA . PHE A 1 275 ? -48.845 20.970 -17.743 1.00 43.47 306 PHE B CA 1
ATOM 2163 C C . PHE A 1 275 ? -48.412 20.604 -16.335 1.00 42.78 306 PHE B C 1
ATOM 2164 O O . PHE A 1 275 ? -47.508 21.223 -15.773 1.00 41.51 306 PHE B O 1
ATOM 2172 N N . TYR A 1 276 ? -49.063 19.595 -15.769 1.00 45.68 307 TYR B N 1
ATOM 2173 C CA . TYR A 1 276 ? -48.690 19.092 -14.458 1.00 43.77 307 TYR B CA 1
ATOM 2174 C C . TYR A 1 276 ? -47.799 17.880 -14.667 1.00 49.04 307 TYR B C 1
ATOM 2175 O O . TYR A 1 276 ? -48.230 16.867 -15.219 1.00 55.12 307 TYR B O 1
ATOM 2184 N N . ASP A 1 277 ? -46.552 17.984 -14.227 1.00 53.35 308 ASP B N 1
ATOM 2185 C CA . ASP A 1 277 ? -45.571 16.957 -14.533 1.00 51.42 308 ASP B CA 1
ATOM 2186 C C . ASP A 1 277 ? -45.659 15.751 -13.608 1.00 56.82 308 ASP B C 1
ATOM 2187 O O . ASP A 1 277 ? -45.053 15.733 -12.537 1.00 64.70 308 ASP B O 1
ATOM 2192 N N . THR A 1 278 ? -46.419 14.744 -14.024 1.00 66.82 309 THR B N 1
ATOM 2193 C CA . THR A 1 278 ? -46.418 13.476 -13.317 1.00 64.81 309 THR B CA 1
ATOM 2194 C C . THR A 1 278 ? -45.086 12.849 -13.695 1.00 68.16 309 THR B C 1
ATOM 2195 O O . THR A 1 278 ? -44.598 13.090 -14.798 1.00 73.39 309 THR B O 1
ATOM 2199 N N . LYS A 1 279 ? -44.506 12.068 -12.789 1.00 65.90 310 LYS B N 1
ATOM 2200 C CA . LYS A 1 279 ? -43.163 11.505 -12.953 1.00 72.04 310 LYS B CA 1
ATOM 2201 C C . LYS A 1 279 ? -42.128 12.531 -12.502 1.00 63.98 310 LYS B C 1
ATOM 2202 O O . LYS A 1 279 ? -40.948 12.427 -12.836 1.00 60.05 310 LYS B O 1
ATOM 2208 N N . ASN A 1 280 ? -42.580 13.526 -11.747 1.00 65.08 311 ASN B N 1
ATOM 2209 C CA . ASN A 1 280 ? -41.682 14.494 -11.133 1.00 60.11 311 ASN B CA 1
ATOM 2210 C C . ASN A 1 280 ? -42.000 14.607 -9.650 1.00 60.95 311 ASN B C 1
ATOM 2211 O O . ASN A 1 280 ? -43.107 14.997 -9.279 1.00 58.89 311 ASN B O 1
ATOM 2216 N N . PRO A 1 281 ? -41.025 14.273 -8.793 1.00 63.03 312 PRO B N 1
ATOM 2217 C CA . PRO A 1 281 ? -41.238 14.278 -7.342 1.00 61.61 312 PRO B CA 1
ATOM 2218 C C . PRO A 1 281 ? -41.407 15.689 -6.791 1.00 61.28 312 PRO B C 1
ATOM 2219 O O . PRO A 1 281 ? -41.872 15.865 -5.664 1.00 71.53 312 PRO B O 1
ATOM 2223 N N . ASP A 1 282 ? -41.030 16.682 -7.590 1.00 55.45 313 ASP B N 1
ATOM 2224 C CA . ASP A 1 282 ? -41.052 18.072 -7.156 1.00 48.37 313 ASP B CA 1
ATOM 2225 C C . ASP A 1 282 ? -42.356 18.774 -7.520 1.00 48.47 313 ASP B C 1
ATOM 2226 O O . ASP A 1 282 ? -42.546 19.947 -7.200 1.00 53.68 313 ASP B O 1
ATOM 2231 N N . SER A 1 283 ? -43.256 18.053 -8.180 1.00 54.06 314 SER B N 1
ATOM 2232 C CA . SER A 1 283 ? -44.524 18.631 -8.606 1.00 46.97 314 SER B CA 1
ATOM 2233 C C . SER A 1 283 ? -45.498 18.733 -7.442 1.00 43.93 314 SER B C 1
ATOM 2234 O O . SER A 1 283 ? -46.526 19.402 -7.539 1.00 45.28 314 SER B O 1
ATOM 2237 N N . LEU A 1 284 ? -45.169 18.067 -6.340 1.00 45.09 315 LEU B N 1
ATOM 2238 C CA . LEU A 1 284 ? -46.015 18.095 -5.156 1.00 43.34 315 LEU B CA 1
ATOM 2239 C C . LEU A 1 284 ? -45.189 18.001 -3.883 1.00 42.89 315 LEU B C 1
ATOM 2240 O O . LEU A 1 284 ? -44.332 17.127 -3.745 1.00 47.28 315 LEU B O 1
ATOM 2245 N N . SER A 1 285 ? -45.453 18.916 -2.957 1.00 38.83 316 SER B N 1
ATOM 2246 C CA . SER A 1 285 ? -44.766 18.937 -1.674 1.00 37.97 316 SER B CA 1
ATOM 2247 C C . SER A 1 285 ? -45.777 19.061 -0.541 1.00 40.68 316 SER B C 1
ATOM 2248 O O . SER A 1 285 ? -46.441 20.089 -0.398 1.00 40.77 316 SER B O 1
ATOM 2251 N N . LYS A 1 286 ? -45.891 18.011 0.265 1.00 42.96 317 LYS B N 1
ATOM 2252 C CA . LYS A 1 286 ? -46.849 17.993 1.363 1.00 41.58 317 LYS B CA 1
ATOM 2253 C C . LYS A 1 286 ? -46.130 17.899 2.698 1.00 45.35 317 LYS B C 1
ATOM 2254 O O . LYS A 1 286 ? -45.172 17.140 2.852 1.00 49.36 317 LYS B O 1
ATOM 2260 N N . VAL A 1 287 ? -46.604 18.676 3.665 1.00 41.38 318 VAL B N 1
ATOM 2261 C CA . VAL A 1 287 ? -45.967 18.748 4.969 1.00 44.59 318 VAL B CA 1
ATOM 2262 C C . VAL A 1 287 ? -46.975 18.888 6.106 1.00 41.29 318 VAL B C 1
ATOM 2263 O O . VAL A 1 287 ? -48.067 19.422 5.912 1.00 40.31 318 VAL B O 1
ATOM 2267 N N . THR A 1 288 ? -46.601 18.402 7.287 1.00 42.41 319 THR B N 1
ATOM 2268 C CA . THR A 1 288 ? -47.459 18.479 8.465 1.00 46.86 319 THR B CA 1
ATOM 2269 C C . THR A 1 288 ? -46.759 19.122 9.661 1.00 43.70 319 THR B C 1
ATOM 2270 O O . THR A 1 288 ? -45.592 18.845 9.937 1.00 45.67 319 THR B O 1
ATOM 2274 N N . LEU A 1 289 ? -47.486 19.987 10.361 1.00 38.00 320 LEU B N 1
ATOM 2275 C CA . LEU A 1 289 ? -46.998 20.606 11.588 1.00 46.73 320 LEU B CA 1
ATOM 2276 C C . LEU A 1 289 ? -48.061 20.469 12.676 1.00 52.75 320 LEU B C 1
ATOM 2277 O O . LEU A 1 289 ? -49.215 20.845 12.471 1.00 52.13 320 LEU B O 1
ATOM 2282 N N . THR A 1 290 ? -47.674 19.936 13.831 1.00 43.13 321 THR B N 1
ATOM 2283 C CA . THR A 1 290 ? -48.638 19.649 14.890 1.00 42.93 321 THR B CA 1
ATOM 2284 C C . THR A 1 290 ? -48.408 20.455 16.170 1.00 52.19 321 THR B C 1
ATOM 2285 O O . THR A 1 290 ? -47.287 20.554 16.665 1.00 59.94 321 THR B O 1
ATOM 2289 N N . PHE A 1 291 ? -49.489 21.020 16.702 1.00 53.57 322 PHE B N 1
ATOM 2290 C CA . PHE A 1 291 ? -49.440 21.816 17.925 1.00 46.21 322 PHE B CA 1
ATOM 2291 C C . PHE A 1 291 ? -50.401 21.275 18.978 1.00 47.27 322 PHE B C 1
ATOM 2292 O O . PHE A 1 291 ? -51.433 20.692 18.644 1.00 49.31 322 PHE B O 1
ATOM 2300 N N . GLU A 1 292 ? -50.058 21.466 20.247 1.00 48.89 323 GLU B N 1
ATOM 2301 C CA . GLU A 1 292 ? -50.934 21.062 21.341 1.00 46.92 323 GLU B CA 1
ATOM 2302 C C . GLU A 1 292 ? -51.327 22.271 22.184 1.00 48.94 323 GLU B C 1
ATOM 2303 O O . GLU A 1 292 ? -50.501 23.139 22.460 1.00 55.34 323 GLU B O 1
ATOM 2309 N N . LEU A 1 293 ? -52.590 22.321 22.594 1.00 47.59 324 LEU B N 1
ATOM 2310 C CA . LEU A 1 293 ? -53.081 23.431 23.401 1.00 44.15 324 LEU B CA 1
ATOM 2311 C C . LEU A 1 293 ? -53.416 22.976 24.813 1.00 50.62 324 LEU B C 1
ATOM 2312 O O . LEU A 1 293 ? -54.183 22.033 25.005 1.00 54.31 324 LEU B O 1
ATOM 2317 N N . ASP A 1 294 ? -52.836 23.650 25.799 1.00 52.01 325 ASP B N 1
ATOM 2318 C CA . ASP A 1 294 ? -53.161 23.378 27.190 1.00 50.63 325 ASP B CA 1
ATOM 2319 C C . ASP A 1 294 ? -54.122 24.464 27.654 1.00 51.73 325 ASP B C 1
ATOM 2320 O O . ASP A 1 294 ? -53.706 25.572 27.995 1.00 52.02 325 ASP B O 1
ATOM 2325 N N . TRP A 1 295 ? -55.409 24.137 27.669 1.00 48.20 326 TRP B N 1
ATOM 2326 C CA . TRP A 1 295 ? -56.443 25.122 27.957 1.00 48.19 326 TRP B CA 1
ATOM 2327 C C . TRP A 1 295 ? -56.422 25.575 29.410 1.00 52.98 326 TRP B C 1
ATOM 2328 O O . TRP A 1 295 ? -56.831 26.692 29.724 1.00 54.93 326 TRP B O 1
ATOM 2339 N N . GLN A 1 296 ? -55.942 24.708 30.293 1.00 57.66 327 GLN B N 1
ATOM 2340 C CA . GLN A 1 296 ? -55.936 25.011 31.718 1.00 56.37 327 GLN B CA 1
ATOM 2341 C C . GLN A 1 296 ? -54.725 25.849 32.114 1.00 56.01 327 GLN B C 1
ATOM 2342 O O . GLN A 1 296 ? -54.829 26.745 32.951 1.00 56.93 327 GLN B O 1
ATOM 2348 N N . ASN A 1 297 ? -53.578 25.555 31.512 1.00 56.99 328 ASN B N 1
ATOM 2349 C CA . ASN A 1 297 ? -52.352 26.281 31.822 1.00 59.22 328 ASN B CA 1
ATOM 2350 C C . ASN A 1 297 ? -52.023 27.332 30.766 1.00 55.90 328 ASN B C 1
ATOM 2351 O O . ASN A 1 297 ? -50.987 27.992 30.838 1.00 58.54 328 ASN B O 1
ATOM 2356 N N . HIS A 1 298 ? -52.921 27.486 29.796 1.00 57.31 329 HIS B N 1
ATOM 2357 C CA . HIS A 1 298 ? -52.773 28.467 28.722 1.00 52.56 329 HIS B CA 1
ATOM 2358 C C . HIS A 1 298 ? -51.430 28.384 27.997 1.00 52.99 329 HIS B C 1
ATOM 2359 O O . HIS A 1 298 ? -50.626 29.313 28.066 1.00 50.98 329 HIS B O 1
ATOM 2366 N N . ARG A 1 299 ? -51.184 27.275 27.307 1.00 54.18 330 ARG B N 1
ATOM 2367 C CA . ARG A 1 299 ? -49.922 27.101 26.596 1.00 50.05 330 ARG B CA 1
ATOM 2368 C C . ARG A 1 299 ? -50.096 26.562 25.179 1.00 49.65 330 ARG B C 1
ATOM 2369 O O . ARG A 1 299 ? -51.013 25.788 24.900 1.00 45.78 330 ARG B O 1
ATOM 2377 N N . VAL A 1 300 ? -49.204 26.985 24.289 1.00 46.83 331 VAL B N 1
ATOM 2378 C CA . VAL A 1 300 ? -49.130 26.431 22.944 1.00 44.75 331 VAL B CA 1
ATOM 2379 C C . VAL A 1 300 ? -47.752 25.812 22.747 1.00 46.00 331 VAL B C 1
ATOM 2380 O O . VAL A 1 300 ? -46.733 26.446 23.025 1.00 48.06 331 VAL B O 1
ATOM 2384 N N . THR A 1 301 ? -47.721 24.572 22.273 1.00 45.45 332 THR B N 1
ATOM 2385 C CA . THR A 1 301 ? -46.458 23.873 22.073 1.00 49.20 332 THR B CA 1
ATOM 2386 C C . THR A 1 301 ? -46.414 23.170 20.722 1.00 48.79 332 THR B C 1
ATOM 2387 O O . THR A 1 301 ? -47.407 22.596 20.276 1.00 50.43 332 THR B O 1
ATOM 2391 N N . PHE A 1 302 ? -45.254 23.217 20.077 1.00 53.48 333 PHE B N 1
ATOM 2392 C CA . PHE A 1 302 ? -45.064 22.551 18.796 1.00 50.16 333 PHE B CA 1
ATOM 2393 C C . PHE A 1 302 ? -44.389 21.202 19.016 1.00 55.01 333 PHE B C 1
ATOM 2394 O O . PHE A 1 302 ? -43.410 21.096 19.756 1.00 54.44 333 PHE B O 1
ATOM 2402 N N . ILE A 1 303 ? -44.926 20.172 18.370 1.00 52.16 334 ILE B N 1
ATOM 2403 C CA . ILE A 1 303 ? -44.449 18.810 18.564 1.00 52.42 334 ILE B CA 1
ATOM 2404 C C . ILE A 1 303 ? -43.444 18.416 17.487 1.00 46.85 334 ILE B C 1
ATOM 2405 O O . ILE A 1 303 ? -43.757 17.643 16.582 1.00 57.25 334 ILE B O 1
ATOM 2410 N N . ASP B 1 3 ? -48.784 55.517 29.879 1.00 56.76 34 ASP A N 1
ATOM 2411 C CA . ASP B 1 3 ? -47.961 56.433 29.138 1.00 58.23 34 ASP A CA 1
ATOM 2412 C C . ASP B 1 3 ? -46.632 56.510 29.838 1.00 57.77 34 ASP A C 1
ATOM 2413 O O . ASP B 1 3 ? -46.107 55.508 30.265 1.00 49.23 34 ASP A O 1
ATOM 2418 N N . ASN B 1 4 ? -46.087 57.704 29.936 1.00 57.86 35 ASN A N 1
ATOM 2419 C CA . ASN B 1 4 ? -44.821 57.918 30.554 1.00 52.85 35 ASN A CA 1
ATOM 2420 C C . ASN B 1 4 ? -44.987 58.116 32.021 1.00 53.75 35 ASN A C 1
ATOM 2421 O O . ASN B 1 4 ? -44.018 58.199 32.720 1.00 48.90 35 ASN A O 1
ATOM 2426 N N . ILE B 1 5 ? -46.216 58.193 32.499 1.00 53.22 36 ILE A N 1
ATOM 2427 C CA . ILE B 1 5 ? -46.405 58.397 33.930 1.00 55.30 36 ILE A CA 1
ATOM 2428 C C . ILE B 1 5 ? -46.441 57.074 34.693 1.00 57.53 36 ILE A C 1
ATOM 2429 O O . ILE B 1 5 ? -47.368 56.280 34.536 1.00 56.34 36 ILE A O 1
ATOM 2434 N N . ILE B 1 6 ? -45.424 56.846 35.519 1.00 54.26 37 ILE A N 1
ATOM 2435 C CA . ILE B 1 6 ? -45.333 55.621 36.306 1.00 51.62 37 ILE A CA 1
ATOM 2436 C C . ILE B 1 6 ? -46.010 55.748 37.673 1.00 55.76 37 ILE A C 1
ATOM 2437 O O . ILE B 1 6 ? -46.353 54.742 38.295 1.00 52.30 37 ILE A O 1
ATOM 2442 N N . GLY B 1 7 ? -46.202 56.978 38.141 1.00 60.04 38 GLY A N 1
ATOM 2443 C CA . GLY B 1 7 ? -46.842 57.201 39.427 1.00 50.69 38 GLY A CA 1
ATOM 2444 C C . GLY B 1 7 ? -46.760 58.629 39.932 1.00 51.65 38 GLY A C 1
ATOM 2445 O O . GLY B 1 7 ? -46.380 59.538 39.193 1.00 50.65 38 GLY A O 1
ATOM 2446 N N . THR B 1 8 ? -47.119 58.826 41.197 1.00 53.56 39 THR A N 1
ATOM 2447 C CA . THR B 1 8 ? -47.149 60.159 41.790 1.00 49.75 39 THR A CA 1
ATOM 2448 C C . THR B 1 8 ? -46.564 60.188 43.199 1.00 49.02 39 THR A C 1
ATOM 2449 O O . THR B 1 8 ? -46.674 59.220 43.951 1.00 53.46 39 THR A O 1
ATOM 2453 N N . THR B 1 9 ? -45.940 61.308 43.546 1.00 50.53 40 THR A N 1
ATOM 2454 C CA . THR B 1 9 ? -45.412 61.511 44.888 1.00 49.10 40 THR A CA 1
ATOM 2455 C C . THR B 1 9 ? -46.088 62.714 45.533 1.00 49.16 40 THR A C 1
ATOM 2456 O O . THR B 1 9 ? -46.158 63.789 44.937 1.00 48.08 40 THR A O 1
ATOM 2460 N N . THR B 1 10 ? -46.582 62.530 46.752 1.00 52.04 41 THR A N 1
ATOM 2461 C CA . THR B 1 10 ? -47.322 63.581 47.439 1.00 51.78 41 THR A CA 1
ATOM 2462 C C . THR B 1 10 ? -46.748 63.841 48.823 1.00 50.06 41 THR A C 1
ATOM 2463 O O . THR B 1 10 ? -46.313 62.918 49.510 1.00 56.40 41 THR A O 1
ATOM 2467 N N . GLN B 1 11 ? -46.749 65.106 49.226 1.00 48.91 42 GLN A N 1
ATOM 2468 C CA . GLN B 1 11 ? -46.310 65.484 50.561 1.00 50.09 42 GLN A CA 1
ATOM 2469 C C . GLN B 1 11 ? -47.300 66.441 51.210 1.00 55.59 42 GLN A C 1
ATOM 2470 O O . GLN B 1 11 ? -47.614 67.494 50.655 1.00 57.96 42 GLN A O 1
ATOM 2476 N N . GLU B 1 12 ? -47.794 66.067 52.385 1.00 59.57 43 GLU A N 1
ATOM 2477 C CA . GLU B 1 12 ? -48.685 66.933 53.141 1.00 65.05 43 GLU A CA 1
ATOM 2478 C C . GLU B 1 12 ? -47.906 67.560 54.288 1.00 58.86 43 GLU A C 1
ATOM 2479 O O . GLU B 1 12 ? -47.232 66.865 55.048 1.00 63.21 43 GLU A O 1
ATOM 2485 N N . ILE B 1 13 ? -48.008 68.878 54.407 1.00 57.60 44 ILE A N 1
ATOM 2486 C CA . ILE B 1 13 ? -47.285 69.619 55.432 1.00 63.20 44 ILE A CA 1
ATOM 2487 C C . ILE B 1 13 ? -48.252 70.254 56.419 1.00 60.54 44 ILE A C 1
ATOM 2488 O O . ILE B 1 13 ? -49.033 71.138 56.069 1.00 64.82 44 ILE A O 1
ATOM 2493 N N . ASP B 1 14 ? -48.193 69.782 57.659 1.00 68.44 45 ASP A N 1
ATOM 2494 C CA . ASP B 1 14 ? -49.102 70.226 58.703 1.00 75.97 45 ASP A CA 1
ATOM 2495 C C . ASP B 1 14 ? -48.817 71.670 59.112 1.00 73.79 45 ASP A C 1
ATOM 2496 O O . ASP B 1 14 ? -47.842 72.268 58.658 1.00 71.43 45 ASP A O 1
ATOM 2501 N N . GLU B 1 15 ? -49.669 72.228 59.969 1.00 75.49 46 GLU A N 1
ATOM 2502 C CA . GLU B 1 15 ? -49.471 73.590 60.459 1.00 73.88 46 GLU A CA 1
ATOM 2503 C C . GLU B 1 15 ? -48.390 73.634 61.536 1.00 75.09 46 GLU A C 1
ATOM 2504 O O . GLU B 1 15 ? -48.073 74.697 62.067 1.00 73.34 46 GLU A O 1
ATOM 2510 N N . HIS B 1 16 ? -47.830 72.470 61.854 1.00 75.08 47 HIS A N 1
ATOM 2511 C CA . HIS B 1 16 ? -46.797 72.368 62.879 1.00 71.47 47 HIS A CA 1
ATOM 2512 C C . HIS B 1 16 ? -45.500 71.808 62.307 1.00 73.05 47 HIS A C 1
ATOM 2513 O O . HIS B 1 16 ? -44.566 71.498 63.048 1.00 74.17 47 HIS A O 1
ATOM 2520 N N . GLY B 1 17 ? -45.449 71.678 60.986 1.00 74.18 48 GLY A N 1
ATOM 2521 C CA . GLY B 1 17 ? -44.254 71.203 60.316 1.00 69.81 48 GLY A CA 1
ATOM 2522 C C . GLY B 1 17 ? -44.210 69.692 60.200 1.00 72.74 48 GLY A C 1
ATOM 2523 O O . GLY B 1 17 ? -43.184 69.121 59.831 1.00 75.11 48 GLY A O 1
ATOM 2524 N N . ASN B 1 18 ? -45.326 69.041 60.513 1.00 72.90 49 ASN A N 1
ATOM 2525 C CA . ASN B 1 18 ? -45.418 67.598 60.350 1.00 70.99 49 ASN A CA 1
ATOM 2526 C C . ASN B 1 18 ? -45.501 67.263 58.869 1.00 67.52 49 ASN A C 1
ATOM 2527 O O . ASN B 1 18 ? -46.176 67.955 58.109 1.00 67.51 49 ASN A O 1
ATOM 2532 N N . VAL B 1 19 ? -44.814 66.204 58.456 1.00 65.88 50 VAL A N 1
ATOM 2533 C CA . VAL B 1 19 ? -44.776 65.855 57.044 1.00 60.87 50 VAL A CA 1
ATOM 2534 C C . VAL B 1 19 ? -45.208 64.420 56.789 1.00 61.11 50 VAL A C 1
ATOM 2535 O O . VAL B 1 19 ? -44.653 63.478 57.353 1.00 61.31 50 VAL A O 1
ATOM 2539 N N . LYS B 1 20 ? -46.202 64.268 55.922 1.00 60.27 51 LYS A N 1
ATOM 2540 C CA . LYS B 1 20 ? -46.662 62.957 55.497 1.00 60.56 51 LYS A CA 1
ATOM 2541 C C . LYS B 1 20 ? -46.292 62.760 54.035 1.00 60.05 51 LYS A C 1
ATOM 2542 O O . LYS B 1 20 ? -46.391 63.691 53.233 1.00 60.21 51 LYS A O 1
ATOM 2548 N N . THR B 1 21 ? -45.862 61.554 53.686 1.00 57.31 52 THR A N 1
ATOM 2549 C CA . THR B 1 21 ? -45.468 61.270 52.313 1.00 52.95 52 THR A CA 1
ATOM 2550 C C . THR B 1 21 ? -46.259 60.096 51.756 1.00 52.76 52 THR A C 1
ATOM 2551 O O . THR B 1 21 ? -46.343 59.037 52.376 1.00 58.49 52 THR A O 1
ATOM 2555 N N . ILE B 1 22 ? -46.839 60.294 50.579 1.00 48.41 53 ILE A N 1
ATOM 2556 C CA . ILE B 1 22 ? -47.631 59.260 49.935 1.00 45.52 53 ILE A CA 1
ATOM 2557 C C . ILE B 1 22 ? -47.070 58.975 48.553 1.00 47.95 53 ILE A C 1
ATOM 2558 O O . ILE B 1 22 ? -47.014 59.862 47.702 1.00 53.38 53 ILE A O 1
ATOM 2563 N N . ILE B 1 23 ? -46.659 57.732 48.332 1.00 48.59 54 ILE A N 1
ATOM 2564 C CA . ILE B 1 23 ? -46.091 57.339 47.052 1.00 44.10 54 ILE A CA 1
ATOM 2565 C C . ILE B 1 23 ? -46.970 56.295 46.382 1.00 43.32 54 ILE A C 1
ATOM 2566 O O . ILE B 1 23 ? -47.290 55.263 46.970 1.00 47.43 54 ILE A O 1
ATOM 2571 N N . THR B 1 24 ? -47.359 56.579 45.145 1.00 44.09 55 THR A N 1
ATOM 2572 C CA . THR B 1 24 ? -48.224 55.690 44.389 1.00 48.48 55 THR A CA 1
ATOM 2573 C C . THR B 1 24 ? -47.574 55.277 43.076 1.00 47.65 55 THR A C 1
ATOM 2574 O O . THR B 1 24 ? -47.133 56.124 42.300 1.00 48.15 55 THR A O 1
ATOM 2578 N N . VAL B 1 25 ? -47.514 53.974 42.832 1.00 48.44 56 VAL A N 1
ATOM 2579 C CA . VAL B 1 25 ? -47.002 53.474 41.566 1.00 43.44 56 VAL A CA 1
ATOM 2580 C C . VAL B 1 25 ? -48.066 52.605 40.912 1.00 44.28 56 VAL A C 1
ATOM 2581 O O . VAL B 1 25 ? -48.817 51.909 41.596 1.00 47.45 56 VAL A O 1
ATOM 2585 N N . LYS B 1 26 ? -48.146 52.627 39.597 1.00 48.73 57 LYS A N 1
ATOM 2586 C CA . LYS B 1 26 ? -49.119 51.809 38.914 1.00 51.76 57 LYS A CA 1
ATOM 2587 C C . LYS B 1 26 ? -48.521 50.554 38.366 1.00 52.20 57 LYS A C 1
ATOM 2588 O O . LYS B 1 26 ? -47.481 50.572 37.777 1.00 55.26 57 LYS A O 1
ATOM 2594 N N . ASN B 1 27 ? -49.206 49.454 38.585 1.00 49.28 58 ASN A N 1
ATOM 2595 C CA . ASN B 1 27 ? -48.745 48.137 38.171 1.00 48.11 58 ASN A CA 1
ATOM 2596 C C . ASN B 1 27 ? -49.223 47.823 36.760 1.00 54.47 58 ASN A C 1
ATOM 2597 O O . ASN B 1 27 ? -50.383 48.062 36.425 1.00 57.21 58 ASN A O 1
ATOM 2602 N N . GLN B 1 28 ? -48.331 47.282 35.936 1.00 59.40 59 GLN A N 1
ATOM 2603 C CA . GLN B 1 28 ? -48.642 47.053 34.529 1.00 50.73 59 GLN A CA 1
ATOM 2604 C C . GLN B 1 28 ? -48.671 45.574 34.167 1.00 53.49 59 GLN A C 1
ATOM 2605 O O . GLN B 1 28 ? -47.944 44.763 34.741 1.00 54.99 59 GLN A O 1
ATOM 2611 N N . GLN B 1 29 ? -49.527 45.234 33.208 1.00 50.71 60 GLN A N 1
ATOM 2612 C CA . GLN B 1 29 ? -49.630 43.869 32.708 1.00 52.79 60 GLN A CA 1
ATOM 2613 C C . GLN B 1 29 ? -48.451 43.547 31.800 1.00 55.55 60 GLN A C 1
ATOM 2614 O O . GLN B 1 29 ? -47.940 42.427 31.796 1.00 52.92 60 GLN A O 1
ATOM 2620 N N . ILE B 1 30 ? -48.022 44.544 31.034 1.00 51.85 61 ILE A N 1
ATOM 2621 C CA . ILE B 1 30 ? -46.895 44.382 30.127 1.00 53.42 61 ILE A CA 1
ATOM 2622 C C . ILE B 1 30 ? -45.857 45.463 30.386 1.00 52.86 61 ILE A C 1
ATOM 2623 O O . ILE B 1 30 ? -46.159 46.655 30.311 1.00 57.52 61 ILE A O 1
ATOM 2628 N N . GLU B 1 31 ? -44.634 45.048 30.690 1.00 49.55 62 GLU A N 1
ATOM 2629 C CA . GLU B 1 31 ? -43.562 45.998 30.946 1.00 51.00 62 GLU A CA 1
ATOM 2630 C C . GLU B 1 31 ? -42.618 46.055 29.753 1.00 47.80 62 GLU A C 1
ATOM 2631 O O . GLU B 1 31 ? -42.213 45.022 29.221 1.00 50.69 62 GLU A O 1
ATOM 2637 N N . SER B 1 32 ? -42.266 47.266 29.335 1.00 42.73 63 SER A N 1
ATOM 2638 C CA . SER B 1 32 ? -41.450 47.439 28.142 1.00 33.70 63 SER A CA 1
ATOM 2639 C C . SER B 1 32 ? -40.130 48.125 28.460 1.00 41.13 63 SER A C 1
ATOM 2640 O O . SER B 1 32 ? -40.101 49.245 28.970 1.00 47.46 63 SER A O 1
ATOM 2643 N N . TYR B 1 33 ? -39.037 47.441 28.145 1.00 42.29 64 TYR A N 1
ATOM 2644 C CA . TYR B 1 33 ? -37.707 48.011 28.288 1.00 39.98 64 TYR A CA 1
ATOM 2645 C C . TYR B 1 33 ? -37.058 48.059 26.911 1.00 40.16 64 TYR A C 1
ATOM 2646 O O . TYR B 1 33 ? -37.122 47.087 26.159 1.00 38.31 64 TYR A O 1
ATOM 2655 N N . THR B 1 34 ? -36.436 49.183 26.576 1.00 44.43 65 THR A N 1
ATOM 2656 C CA . THR B 1 34 ? -35.878 49.356 25.240 1.00 43.61 65 THR A CA 1
ATOM 2657 C C . THR B 1 34 ? -34.372 49.575 25.269 1.00 44.25 65 THR A C 1
ATOM 2658 O O . THR B 1 34 ? -33.825 50.107 26.235 1.00 46.06 65 THR A O 1
ATOM 2662 N N . SER B 1 35 ? -33.709 49.165 24.194 1.00 42.96 66 SER A N 1
ATOM 2663 C CA . SER B 1 35 ? -32.279 49.384 24.041 1.00 45.65 66 SER A CA 1
ATOM 2664 C C . SER B 1 35 ? -31.916 49.478 22.565 1.00 45.75 66 SER A C 1
ATOM 2665 O O . SER B 1 35 ? -32.661 49.012 21.703 1.00 45.09 66 SER A O 1
ATOM 2668 N N . THR B 1 36 ? -30.764 50.075 22.283 1.00 43.94 67 THR A N 1
ATOM 2669 C CA . THR B 1 36 ? -30.338 50.306 20.911 1.00 42.28 67 THR A CA 1
ATOM 2670 C C . THR B 1 36 ? -28.820 50.338 20.805 1.00 42.41 67 THR A C 1
ATOM 2671 O O . THR B 1 36 ? -28.146 50.978 21.614 1.00 41.56 67 THR A O 1
ATOM 2675 N N . ASP B 1 37 ? -28.282 49.642 19.810 1.00 42.95 68 ASP A N 1
ATOM 2676 C CA . ASP B 1 37 ? -26.859 49.735 19.511 1.00 44.02 68 ASP A CA 1
ATOM 2677 C C . ASP B 1 37 ? -26.638 49.748 18.000 1.00 36.52 68 ASP A C 1
ATOM 2678 O O . ASP B 1 37 ? -27.431 49.189 17.245 1.00 40.70 68 ASP A O 1
ATOM 2683 N N . SER B 1 38 ? -25.557 50.385 17.564 1.00 38.53 69 SER A N 1
ATOM 2684 C CA . SER B 1 38 ? -25.279 50.526 16.139 1.00 46.14 69 SER A CA 1
ATOM 2685 C C . SER B 1 38 ? -23.884 50.030 15.776 1.00 48.46 69 SER A C 1
ATOM 2686 O O . SER B 1 38 ? -23.004 49.938 16.632 1.00 41.80 69 SER A O 1
ATOM 2689 N N . GLY B 1 39 ? -23.693 49.705 14.502 1.00 42.96 70 GLY A N 1
ATOM 2690 C CA . GLY B 1 39 ? -22.404 49.241 14.024 1.00 40.33 70 GLY A CA 1
ATOM 2691 C C . GLY B 1 39 ? -22.178 49.523 12.552 1.00 43.78 70 GLY A C 1
ATOM 2692 O O . GLY B 1 39 ? -23.128 49.608 11.773 1.00 47.37 70 GLY A O 1
ATOM 2693 N N . THR B 1 40 ? -20.912 49.668 12.174 1.00 46.49 71 THR A N 1
ATOM 2694 C CA . THR B 1 40 ? -20.541 49.926 10.788 1.00 44.90 71 THR A CA 1
ATOM 2695 C C . THR B 1 40 ? -19.530 48.892 10.306 1.00 44.78 71 THR A C 1
ATOM 2696 O O . THR B 1 40 ? -18.669 48.451 11.065 1.00 50.71 71 THR A O 1
ATOM 2700 N N . ALA B 1 41 ? -19.640 48.507 9.040 1.00 44.37 72 ALA A N 1
ATOM 2701 C CA . ALA B 1 41 ? -18.797 47.454 8.491 1.00 46.61 72 ALA A CA 1
ATOM 2702 C C . ALA B 1 41 ? -17.694 47.997 7.587 1.00 54.47 72 ALA A C 1
ATOM 2703 O O . ALA B 1 41 ? -17.598 49.203 7.360 1.00 52.81 72 ALA A O 1
ATOM 2705 N N . LYS B 1 42 ? -16.871 47.090 7.067 1.00 58.04 73 LYS A N 1
ATOM 2706 C CA . LYS B 1 42 ? -15.689 47.467 6.299 1.00 51.14 73 LYS A CA 1
ATOM 2707 C C . LYS B 1 42 ? -16.042 48.195 5.003 1.00 52.82 73 LYS A C 1
ATOM 2708 O O . LYS B 1 42 ? -15.250 48.991 4.501 1.00 54.34 73 LYS A O 1
ATOM 2714 N N . ASN B 1 43 ? -17.229 47.926 4.464 1.00 49.55 74 ASN A N 1
ATOM 2715 C CA . ASN B 1 43 ? -17.656 48.565 3.222 1.00 44.02 74 ASN A CA 1
ATOM 2716 C C . ASN B 1 43 ? -18.558 49.765 3.496 1.00 48.38 74 ASN A C 1
ATOM 2717 O O . ASN B 1 43 ? -19.303 50.216 2.626 1.00 47.14 74 ASN A O 1
ATOM 2722 N N . ARG B 1 44 ? -18.477 50.266 4.724 1.00 49.70 75 ARG A N 1
ATOM 2723 C CA . ARG B 1 44 ? -19.186 51.468 5.151 1.00 46.68 75 ARG A CA 1
ATOM 2724 C C . ARG B 1 44 ? -20.702 51.299 5.141 1.00 41.98 75 ARG A C 1
ATOM 2725 O O . ARG B 1 44 ? -21.438 52.273 4.980 1.00 41.64 75 ARG A O 1
ATOM 2733 N N . SER B 1 45 ? -21.167 50.069 5.322 1.00 42.21 76 SER A N 1
ATOM 2734 C CA . SER B 1 45 ? -22.588 49.823 5.523 1.00 42.97 76 SER A CA 1
ATOM 2735 C C . SER B 1 45 ? -22.866 49.699 7.017 1.00 46.39 76 SER A C 1
ATOM 2736 O O . SER B 1 45 ? -22.097 49.071 7.745 1.00 53.41 76 SER A O 1
ATOM 2739 N N . THR B 1 46 ? -23.961 50.294 7.476 1.00 44.76 77 THR A N 1
ATOM 2740 C CA . THR B 1 46 ? -24.264 50.322 8.902 1.00 41.17 77 THR A CA 1
ATOM 2741 C C . THR B 1 46 ? -25.603 49.670 9.219 1.00 41.95 77 THR A C 1
ATOM 2742 O O . THR B 1 46 ? -26.494 49.610 8.373 1.00 40.73 77 THR A O 1
ATOM 2746 N N . LEU B 1 47 ? -25.732 49.186 10.450 1.00 35.36 78 LEU A N 1
ATOM 2747 C CA . LEU B 1 47 ? -26.983 48.614 10.925 1.00 32.80 78 LEU A CA 1
ATOM 2748 C C . LEU B 1 47 ? -27.264 49.039 12.355 1.00 39.43 78 LEU A C 1
ATOM 2749 O O . LEU B 1 47 ? -26.394 48.966 13.221 1.00 42.87 78 LEU A O 1
ATOM 2754 N N . THR B 1 48 ? -28.491 49.486 12.591 1.00 41.74 79 THR A N 1
ATOM 2755 C CA . THR B 1 48 ? -28.932 49.852 13.927 1.00 38.67 79 THR A CA 1
ATOM 2756 C C . THR B 1 48 ? -29.993 48.872 14.405 1.00 38.03 79 THR A C 1
ATOM 2757 O O . THR B 1 48 ? -30.948 48.580 13.685 1.00 40.43 79 THR A O 1
ATOM 2761 N N . VAL B 1 49 ? -29.824 48.361 15.618 1.00 39.69 80 VAL A N 1
ATOM 2762 C CA . VAL B 1 49 ? -30.804 47.447 16.183 1.00 42.67 80 VAL A CA 1
ATOM 2763 C C . VAL B 1 49 ? -31.556 48.103 17.328 1.00 40.67 80 VAL A C 1
ATOM 2764 O O . VAL B 1 49 ? -30.958 48.530 18.314 1.00 42.98 80 VAL A O 1
ATOM 2768 N N . ASN B 1 50 ? -32.873 48.174 17.187 1.00 40.96 81 ASN A N 1
ATOM 2769 C CA . ASN B 1 50 ? -33.730 48.680 18.246 1.00 38.89 81 ASN A CA 1
ATOM 2770 C C . ASN B 1 50 ? -34.502 47.522 18.851 1.00 41.49 81 ASN A C 1
ATOM 2771 O O . ASN B 1 50 ? -35.278 46.858 18.165 1.00 47.43 81 ASN A O 1
ATOM 2776 N N . ALA B 1 51 ? -34.291 47.278 20.137 1.00 40.12 82 ALA A N 1
ATOM 2777 C CA . ALA B 1 51 ? -34.923 46.144 20.790 1.00 40.37 82 ALA A CA 1
ATOM 2778 C C . ALA B 1 51 ? -35.961 46.612 21.792 1.00 41.53 82 ALA A C 1
ATOM 2779 O O . ALA B 1 51 ? -35.731 47.555 22.547 1.00 43.98 82 ALA A O 1
ATOM 2781 N N . ASN B 1 52 ? -37.103 45.938 21.794 1.00 39.23 83 ASN A N 1
ATOM 2782 C CA . ASN B 1 52 ? -38.177 46.252 22.717 1.00 35.43 83 ASN A CA 1
ATOM 2783 C C . ASN B 1 52 ? -38.525 45.016 23.526 1.00 40.28 83 ASN A C 1
ATOM 2784 O O . ASN B 1 52 ? -39.295 44.165 23.079 1.00 39.30 83 ASN A O 1
ATOM 2789 N N . PHE B 1 53 ? -37.950 44.923 24.719 1.00 41.24 84 PHE A N 1
ATOM 2790 C CA . PHE B 1 53 ? -38.149 43.758 25.564 1.00 35.19 84 PHE A CA 1
ATOM 2791 C C . PHE B 1 53 ? -39.474 43.868 26.302 1.00 33.35 84 PHE A C 1
ATOM 2792 O O . PHE B 1 53 ? -39.647 44.726 27.165 1.00 38.29 84 PHE A O 1
ATOM 2800 N N . LEU B 1 54 ? -40.417 43.006 25.942 1.00 36.94 85 LEU A N 1
ATOM 2801 C CA . LEU B 1 54 ? -41.714 42.988 26.599 1.00 35.87 85 LEU A CA 1
ATOM 2802 C C . LEU B 1 54 ? -41.781 41.837 27.590 1.00 44.55 85 LEU A C 1
ATOM 2803 O O . LEU B 1 54 ? -41.390 40.714 27.274 1.00 49.04 85 LEU A O 1
ATOM 2808 N N . ASN B 1 55 ? -42.275 42.114 28.791 1.00 49.11 86 ASN A N 1
ATOM 2809 C CA . ASN B 1 55 ? -42.490 41.054 29.760 1.00 57.93 86 ASN A CA 1
ATOM 2810 C C . ASN B 1 55 ? -43.955 41.076 30.168 1.00 65.58 86 ASN A C 1
ATOM 2811 O O . ASN B 1 55 ? -44.386 41.908 30.967 1.00 71.74 86 ASN A O 1
ATOM 2816 N N . ASP B 1 56 ? -44.713 40.151 29.592 1.00 60.05 87 ASP A N 1
ATOM 2817 C CA . ASP B 1 56 ? -46.147 40.045 29.819 1.00 59.79 87 ASP A CA 1
ATOM 2818 C C . ASP B 1 56 ? -46.474 39.036 30.918 1.00 64.19 87 ASP A C 1
ATOM 2819 O O . ASP B 1 56 ? -46.289 37.833 30.728 1.00 67.35 87 ASP A O 1
ATOM 2824 N N . LYS B 1 57 ? -46.943 39.520 32.066 1.00 64.04 88 LYS A N 1
ATOM 2825 C CA . LYS B 1 57 ? -47.292 38.638 33.179 1.00 58.72 88 LYS A CA 1
ATOM 2826 C C . LYS B 1 57 ? -48.376 37.643 32.773 1.00 63.04 88 LYS A C 1
ATOM 2827 O O . LYS B 1 57 ? -48.574 36.624 33.433 1.00 60.35 88 LYS A O 1
ATOM 2833 N N . TYR B 1 58 ? -49.070 37.943 31.678 1.00 64.52 89 TYR A N 1
ATOM 2834 C CA . TYR B 1 58 ? -50.146 37.087 31.188 1.00 66.36 89 TYR A CA 1
ATOM 2835 C C . TYR B 1 58 ? -49.688 36.273 29.983 1.00 64.68 89 TYR A C 1
ATOM 2836 O O . TYR B 1 58 ? -50.505 35.757 29.215 1.00 56.67 89 TYR A O 1
ATOM 2845 N N . SER B 1 59 ? -48.371 36.166 29.836 1.00 65.11 90 SER A N 1
ATOM 2846 C CA . SER B 1 59 ? -47.757 35.324 28.822 1.00 64.93 90 SER A CA 1
ATOM 2847 C C . SER B 1 59 ? -46.842 34.375 29.576 1.00 70.38 90 SER A C 1
ATOM 2848 O O . SER B 1 59 ? -46.373 34.703 30.666 1.00 69.30 90 SER A O 1
ATOM 2851 N N . ASN B 1 60 ? -46.560 33.214 29.000 1.00 61.25 91 ASN A N 1
ATOM 2852 C CA . ASN B 1 60 ? -45.697 32.251 29.672 1.00 68.33 91 ASN A CA 1
ATOM 2853 C C . ASN B 1 60 ? -44.316 32.274 29.033 1.00 67.63 91 ASN A C 1
ATOM 2854 O O . ASN B 1 60 ? -43.485 31.391 29.253 1.00 62.85 91 ASN A O 1
ATOM 2859 N N . GLU B 1 61 ? -44.089 33.322 28.254 1.00 55.56 92 GLU A N 1
ATOM 2860 C CA . GLU B 1 61 ? -42.872 33.497 27.480 1.00 50.00 92 GLU A CA 1
ATOM 2861 C C . GLU B 1 61 ? -42.414 34.952 27.481 1.00 54.80 92 GLU A C 1
ATOM 2862 O O . GLU B 1 61 ? -43.172 35.847 27.860 1.00 56.29 92 GLU A O 1
ATOM 2868 N N . LEU B 1 62 ? -41.173 35.187 27.069 1.00 50.41 93 LEU A N 1
ATOM 2869 C CA . LEU B 1 62 ? -40.684 36.549 26.901 1.00 44.70 93 LEU A CA 1
ATOM 2870 C C . LEU B 1 62 ? -40.686 36.884 25.419 1.00 44.85 93 LEU A C 1
ATOM 2871 O O . LEU B 1 62 ? -40.355 36.044 24.584 1.00 46.06 93 LEU A O 1
ATOM 2876 N N . THR B 1 63 ? -41.061 38.116 25.096 1.00 42.27 94 THR A N 1
ATOM 2877 C CA . THR B 1 63 ? -41.131 38.539 23.707 1.00 36.74 94 THR A CA 1
ATOM 2878 C C . THR B 1 63 ? -40.262 39.761 23.462 1.00 36.93 94 THR A C 1
ATOM 2879 O O . THR B 1 63 ? -40.355 40.758 24.175 1.00 38.63 94 THR A O 1
ATOM 2883 N N . THR B 1 64 ? -39.419 39.672 22.440 1.00 32.94 95 THR A N 1
ATOM 2884 C CA . THR B 1 64 ? -38.571 40.784 22.043 1.00 37.92 95 THR A CA 1
ATOM 2885 C C . THR B 1 64 ? -38.866 41.212 20.613 1.00 38.19 95 THR A C 1
ATOM 2886 O O . THR B 1 64 ? -38.794 40.408 19.683 1.00 32.83 95 THR A O 1
ATOM 2890 N N . ILE B 1 65 ? -39.201 42.485 20.443 1.00 36.51 96 ILE A N 1
ATOM 2891 C CA . ILE B 1 65 ? -39.467 43.025 19.120 1.00 35.20 96 ILE A CA 1
ATOM 2892 C C . ILE B 1 65 ? -38.251 43.800 18.644 1.00 36.73 96 ILE A C 1
ATOM 2893 O O . ILE B 1 65 ? -37.858 44.792 19.256 1.00 40.88 96 ILE A O 1
ATOM 2898 N N . LEU B 1 66 ? -37.653 43.340 17.552 1.00 40.38 97 LEU A N 1
ATOM 2899 C CA . LEU B 1 66 ? -36.471 43.994 17.018 1.00 36.73 97 LEU A CA 1
ATOM 2900 C C . LEU B 1 66 ? -36.850 44.829 15.807 1.00 40.27 97 LEU A C 1
ATOM 2901 O O . LEU B 1 66 ? -37.701 44.435 15.011 1.00 41.44 97 LEU A O 1
ATOM 2906 N N . SER B 1 67 ? -36.215 45.986 15.676 1.00 39.74 98 SER A N 1
ATOM 2907 C CA . SER B 1 67 ? -36.377 46.812 14.493 1.00 39.09 98 SER A CA 1
ATOM 2908 C C . SER B 1 67 ? -35.013 47.014 13.863 1.00 43.17 98 SER A C 1
ATOM 2909 O O . SER B 1 67 ? -34.160 47.715 14.410 1.00 41.67 98 SER A O 1
ATOM 2912 N N . LEU B 1 68 ? -34.812 46.392 12.708 1.00 42.64 99 LEU A N 1
ATOM 2913 C CA . LEU B 1 68 ? -33.524 46.453 12.041 1.00 36.17 99 LEU A CA 1
ATOM 2914 C C . LEU B 1 68 ? -33.541 47.552 10.995 1.00 36.28 99 LEU A C 1
ATOM 2915 O O . LEU B 1 68 ? -34.261 47.471 10.000 1.00 39.05 99 LEU A O 1
ATOM 2920 N N . ASN B 1 69 ? -32.733 48.579 11.228 1.00 37.09 100 ASN A N 1
ATOM 2921 C CA . ASN B 1 69 ? -32.639 49.711 10.320 1.00 40.44 100 ASN A CA 1
ATOM 2922 C C . ASN B 1 69 ? -31.186 49.958 9.952 1.00 44.14 100 ASN A C 1
ATOM 2923 O O . ASN B 1 69 ? -30.335 50.112 10.828 1.00 43.70 100 ASN A O 1
ATOM 2928 N N . GLY B 1 70 ? -30.899 49.998 8.657 1.00 42.10 101 GLY A N 1
ATOM 2929 C CA . GLY B 1 70 ? -29.528 50.132 8.210 1.00 38.80 101 GLY A CA 1
ATOM 2930 C C . GLY B 1 70 ? -29.347 50.974 6.966 1.00 41.46 101 GLY A C 1
ATOM 2931 O O . GLY B 1 70 ? -30.286 51.591 6.461 1.00 38.67 101 GLY A O 1
ATOM 2932 N N . PHE B 1 71 ? -28.117 50.986 6.472 1.00 38.97 102 PHE A N 1
ATOM 2933 C CA . PHE B 1 71 ? -27.780 51.696 5.251 1.00 37.59 102 PHE A CA 1
ATOM 2934 C C . PHE B 1 71 ? -26.663 50.973 4.520 1.00 43.12 102 PHE A C 1
ATOM 2935 O O . PHE B 1 71 ? -25.617 50.674 5.095 1.00 44.07 102 PHE A O 1
ATOM 2943 N N . ILE B 1 72 ? -26.901 50.692 3.246 1.00 42.45 103 ILE A N 1
ATOM 2944 C CA . ILE B 1 72 ? -25.905 50.051 2.406 1.00 38.45 103 ILE A CA 1
ATOM 2945 C C . ILE B 1 72 ? -25.620 50.929 1.200 1.00 35.81 103 ILE A C 1
ATOM 2946 O O . ILE B 1 72 ? -26.520 51.218 0.414 1.00 37.35 103 ILE A O 1
ATOM 2951 N N . PRO B 1 73 ? -24.361 51.364 1.052 1.00 38.38 104 PRO A N 1
ATOM 2952 C CA . PRO B 1 73 ? -24.016 52.209 -0.091 1.00 34.63 104 PRO A CA 1
ATOM 2953 C C . PRO B 1 73 ? -24.135 51.415 -1.382 1.00 33.25 104 PRO A C 1
ATOM 2954 O O . PRO B 1 73 ? -23.967 50.195 -1.367 1.00 32.15 104 PRO A O 1
ATOM 2958 N N . SER B 1 74 ? -24.420 52.096 -2.483 1.00 33.17 105 SER A N 1
ATOM 2959 C CA . SER B 1 74 ? -24.619 51.419 -3.755 1.00 36.52 105 SER A CA 1
ATOM 2960 C C . SER B 1 74 ? -23.310 50.814 -4.246 1.00 42.93 105 SER A C 1
ATOM 2961 O O . SER B 1 74 ? -23.305 49.771 -4.900 1.00 47.87 105 SER A O 1
ATOM 2964 N N . GLY B 1 75 ? -22.201 51.472 -3.922 1.00 40.80 106 GLY A N 1
ATOM 2965 C CA . GLY B 1 75 ? -20.894 51.025 -4.367 1.00 42.08 106 GLY A CA 1
ATOM 2966 C C . GLY B 1 75 ? -20.837 51.122 -5.874 1.00 46.61 106 GLY A C 1
ATOM 2967 O O . GLY B 1 75 ? -20.212 50.305 -6.550 1.00 52.22 106 GLY A O 1
ATOM 2968 N N . ARG B 1 76 ? -21.504 52.147 -6.390 1.00 45.03 107 ARG A N 1
ATOM 2969 C CA . ARG B 1 76 ? -21.606 52.394 -7.819 1.00 44.95 107 ARG A CA 1
ATOM 2970 C C . ARG B 1 76 ? -20.318 53.008 -8.359 1.00 49.39 107 ARG A C 1
ATOM 2971 O O . ARG B 1 76 ? -19.754 53.918 -7.753 1.00 53.11 107 ARG A O 1
ATOM 2979 N N . LYS B 1 77 ? -19.855 52.506 -9.499 1.00 54.54 108 LYS A N 1
ATOM 2980 C CA . LYS B 1 77 ? -18.598 52.969 -10.074 1.00 55.51 108 LYS A CA 1
ATOM 2981 C C . LYS B 1 77 ? -18.706 53.246 -11.568 1.00 51.99 108 LYS A C 1
ATOM 2982 O O . LYS B 1 77 ? -19.602 52.743 -12.245 1.00 53.53 108 LYS A O 1
ATOM 2988 N N . PHE B 1 78 ? -17.776 54.049 -12.072 1.00 51.87 109 PHE A N 1
ATOM 2989 C CA . PHE B 1 78 ? -17.674 54.321 -13.498 1.00 50.75 109 PHE A CA 1
ATOM 2990 C C . PHE B 1 78 ? -16.269 53.988 -13.974 1.00 54.91 109 PHE A C 1
ATOM 2991 O O . PHE B 1 78 ? -15.284 54.427 -13.378 1.00 54.02 109 PHE A O 1
ATOM 2999 N N . ILE B 1 79 ? -16.177 53.207 -15.043 1.00 61.08 110 ILE A N 1
ATOM 3000 C CA . ILE B 1 79 ? -14.881 52.808 -15.572 1.00 62.29 110 ILE A CA 1
ATOM 3001 C C . ILE B 1 79 ? -14.737 53.214 -17.033 1.00 60.62 110 ILE A C 1
ATOM 3002 O O . ILE B 1 79 ? -15.459 52.726 -17.902 1.00 65.30 110 ILE A O 1
ATOM 3007 N N . PHE B 1 80 ? -13.799 54.117 -17.290 1.00 62.88 111 PHE A N 1
ATOM 3008 C CA . PHE B 1 80 ? -13.503 54.555 -18.643 1.00 69.66 111 PHE A CA 1
ATOM 3009 C C . PHE B 1 80 ? -12.041 54.258 -18.943 1.00 74.62 111 PHE A C 1
ATOM 3010 O O . PHE B 1 80 ? -11.157 54.678 -18.197 1.00 77.61 111 PHE A O 1
ATOM 3018 N N . PRO B 1 81 ? -11.779 53.526 -20.036 1.00 77.31 112 PRO A N 1
ATOM 3019 C CA . PRO B 1 81 ? -10.403 53.217 -20.438 1.00 74.78 112 PRO A CA 1
ATOM 3020 C C . PRO B 1 81 ? -9.604 54.482 -20.741 1.00 82.87 112 PRO A C 1
ATOM 3021 O O . PRO B 1 81 ? -10.138 55.423 -21.330 1.00 81.04 112 PRO A O 1
ATOM 3025 N N . LYS B 1 82 ? -8.337 54.494 -20.339 1.00 83.98 113 LYS A N 1
ATOM 3026 C CA . LYS B 1 82 ? -7.493 55.680 -20.456 1.00 83.64 113 LYS A CA 1
ATOM 3027 C C . LYS B 1 82 ? -7.307 56.123 -21.906 1.00 89.81 113 LYS A C 1
ATOM 3028 O O . LYS B 1 82 ? -7.436 57.306 -22.221 1.00 93.13 113 LYS A O 1
ATOM 3034 N N . ASN B 1 83 ? -7.004 55.172 -22.784 1.00 89.22 114 ASN A N 1
ATOM 3035 C CA . ASN B 1 83 ? -6.764 55.483 -24.189 1.00 86.03 114 ASN A CA 1
ATOM 3036 C C . ASN B 1 83 ? -8.034 55.387 -25.026 1.00 84.74 114 ASN A C 1
ATOM 3037 O O . ASN B 1 83 ? -8.309 56.250 -25.859 1.00 82.46 114 ASN A O 1
ATOM 3042 N N . ASN B 1 84 ? -8.800 54.326 -24.799 1.00 86.53 115 ASN A N 1
ATOM 3043 C CA . ASN B 1 84 ? -10.055 54.108 -25.506 1.00 78.37 115 ASN A CA 1
ATOM 3044 C C . ASN B 1 84 ? -11.148 55.095 -25.100 1.00 70.81 115 ASN A C 1
ATOM 3045 O O . ASN B 1 84 ? -11.481 55.216 -23.921 1.00 79.10 115 ASN A O 1
ATOM 3050 N N . THR B 1 85 ? -11.705 55.798 -26.081 1.00 65.20 116 THR A N 1
ATOM 3051 C CA . THR B 1 85 ? -12.818 56.705 -25.829 1.00 65.16 116 THR A CA 1
ATOM 3052 C C . THR B 1 85 ? -14.089 56.136 -26.447 1.00 66.08 116 THR A C 1
ATOM 3053 O O . THR B 1 85 ? -15.119 56.807 -26.514 1.00 54.99 116 THR A O 1
ATOM 3057 N N . LEU B 1 86 ? -14.002 54.889 -26.902 1.00 67.26 117 LEU A N 1
ATOM 3058 C CA . LEU B 1 86 ? -15.117 54.231 -27.571 1.00 62.59 117 LEU A CA 1
ATOM 3059 C C . LEU B 1 86 ? -15.774 53.201 -26.661 1.00 64.52 117 LEU A C 1
ATOM 3060 O O . LEU B 1 86 ? -16.565 52.375 -27.118 1.00 58.71 117 LEU A O 1
ATOM 3065 N N . LYS B 1 87 ? -15.447 53.251 -25.374 1.00 66.98 118 LYS A N 1
ATOM 3066 C CA . LYS B 1 87 ? -15.948 52.260 -24.431 1.00 59.89 118 LYS A CA 1
ATOM 3067 C C . LYS B 1 87 ? -16.175 52.885 -23.058 1.00 62.17 118 LYS A C 1
ATOM 3068 O O . LYS B 1 87 ? -15.494 53.837 -22.676 1.00 64.75 118 LYS A O 1
ATOM 3074 N N . GLY B 1 88 ? -17.141 52.345 -22.323 1.00 63.14 119 GLY A N 1
ATOM 3075 C CA . GLY B 1 88 ? -17.440 52.822 -20.985 1.00 55.94 119 GLY A CA 1
ATOM 3076 C C . GLY B 1 88 ? -18.216 51.804 -20.175 1.00 53.35 119 GLY A C 1
ATOM 3077 O O . GLY B 1 88 ? -18.976 51.008 -20.726 1.00 58.24 119 GLY A O 1
ATOM 3078 N N . GLU B 1 89 ? -18.019 51.825 -18.863 1.00 54.85 120 GLU A N 1
ATOM 3079 C CA . GLU B 1 89 ? -18.694 50.883 -17.980 1.00 51.73 120 GLU A CA 1
ATOM 3080 C C . GLU B 1 89 ? -19.297 51.587 -16.772 1.00 52.33 120 GLU A C 1
ATOM 3081 O O . GLU B 1 89 ? -18.793 52.615 -16.319 1.00 51.52 120 GLU A O 1
ATOM 3087 N N . MET B 1 90 ? -20.383 51.022 -16.256 1.00 50.02 121 MET A N 1
ATOM 3088 C CA . MET B 1 90 ? -20.971 51.491 -15.009 1.00 43.32 121 MET A CA 1
ATOM 3089 C C . MET B 1 90 ? -21.350 50.307 -14.134 1.00 43.11 121 MET A C 1
ATOM 3090 O O . MET B 1 90 ? -22.197 49.493 -14.502 1.00 41.17 121 MET A O 1
ATOM 3095 N N . LEU B 1 91 ? -20.715 50.220 -12.972 1.00 47.70 122 LEU A N 1
ATOM 3096 C CA . LEU B 1 91 ? -20.994 49.153 -12.026 1.00 46.89 122 LEU A CA 1
ATOM 3097 C C . LEU B 1 91 ? -22.108 49.597 -11.081 1.00 45.41 122 LEU A C 1
ATOM 3098 O O . LEU B 1 91 ? -21.956 50.572 -10.344 1.00 46.76 122 LEU A O 1
ATOM 3103 N N . TRP B 1 92 ? -23.230 48.883 -11.109 1.00 40.46 123 TRP A N 1
ATOM 3104 C CA . TRP B 1 92 ? -24.407 49.280 -10.343 1.00 37.76 123 TRP A CA 1
ATOM 3105 C C . TRP B 1 92 ? -24.979 48.118 -9.536 1.00 39.68 123 TRP A C 1
ATOM 3106 O O . TRP B 1 92 ? -24.829 46.957 -9.914 1.00 39.50 123 TRP A O 1
ATOM 3117 N N . PRO B 1 93 ? -25.646 48.437 -8.416 1.00 48.16 124 PRO A N 1
ATOM 3118 C CA . PRO B 1 93 ? -26.191 47.444 -7.483 1.00 45.20 124 PRO A CA 1
ATOM 3119 C C . PRO B 1 93 ? -27.496 46.814 -7.963 1.00 44.94 124 PRO A C 1
ATOM 3120 O O . PRO B 1 93 ? -28.559 47.419 -7.829 1.00 43.75 124 PRO A O 1
ATOM 3124 N N . GLN B 1 94 ? -27.407 45.608 -8.512 1.00 42.91 125 GLN A N 1
ATOM 3125 C CA . GLN B 1 94 ? -28.581 44.898 -9.008 1.00 37.59 125 GLN A CA 1
ATOM 3126 C C . GLN B 1 94 ? -29.470 44.387 -7.877 1.00 43.14 125 GLN A C 1
ATOM 3127 O O . GLN B 1 94 ? -30.695 44.481 -7.950 1.00 41.60 125 GLN A O 1
ATOM 3133 N N . ARG B 1 95 ? -28.850 43.839 -6.836 1.00 46.02 126 ARG A N 1
ATOM 3134 C CA . ARG B 1 95 ? -29.601 43.204 -5.758 1.00 41.52 126 ARG A CA 1
ATOM 3135 C C . ARG B 1 95 ? -29.015 43.469 -4.370 1.00 39.87 126 ARG A C 1
ATOM 3136 O O . ARG B 1 95 ? -27.804 43.373 -4.162 1.00 36.85 126 ARG A O 1
ATOM 3144 N N . TYR B 1 96 ? -29.894 43.790 -3.426 1.00 44.46 127 TYR A N 1
ATOM 3145 C CA . TYR B 1 96 ? -29.519 43.924 -2.024 1.00 36.07 127 TYR A CA 1
ATOM 3146 C C . TYR B 1 96 ? -30.115 42.761 -1.242 1.00 36.34 127 TYR A C 1
ATOM 3147 O O . TYR B 1 96 ? -31.317 42.506 -1.323 1.00 37.58 127 TYR A O 1
ATOM 3156 N N . SER B 1 97 ? -29.281 42.050 -0.491 1.00 40.86 128 SER A N 1
ATOM 3157 C CA . SER B 1 97 ? -29.768 40.934 0.309 1.00 43.69 128 SER A CA 1
ATOM 3158 C C . SER B 1 97 ? -29.480 41.136 1.792 1.00 44.21 128 SER A C 1
ATOM 3159 O O . SER B 1 97 ? -28.459 41.713 2.168 1.00 44.10 128 SER A O 1
ATOM 3162 N N . THR B 1 98 ? -30.389 40.652 2.630 1.00 46.25 129 THR A N 1
ATOM 3163 C CA . THR B 1 98 ? -30.205 40.700 4.073 1.00 44.62 129 THR A CA 1
ATOM 3164 C C . THR B 1 98 ? -30.648 39.392 4.709 1.00 42.22 129 THR A C 1
ATOM 3165 O O . THR B 1 98 ? -31.791 38.965 4.546 1.00 40.31 129 THR A O 1
ATOM 3169 N N . ALA B 1 99 ? -29.733 38.762 5.435 1.00 40.90 130 ALA A N 1
ATOM 3170 C CA . ALA B 1 99 ? -30.049 37.544 6.163 1.00 40.39 130 ALA A CA 1
ATOM 3171 C C . ALA B 1 99 ? -29.864 37.780 7.654 1.00 41.29 130 ALA A C 1
ATOM 3172 O O . ALA B 1 99 ? -28.884 38.392 8.079 1.00 41.85 130 ALA A O 1
ATOM 3174 N N . VAL B 1 100 ? -30.810 37.293 8.446 1.00 33.03 131 VAL A N 1
ATOM 3175 C CA . VAL B 1 100 ? -30.728 37.417 9.890 1.00 35.58 131 VAL A CA 1
ATOM 3176 C C . VAL B 1 100 ? -30.747 36.032 10.508 1.00 37.12 131 VAL A C 1
ATOM 3177 O O . VAL B 1 100 ? -31.628 35.227 10.212 1.00 40.03 131 VAL A O 1
ATOM 3181 N N . TYR B 1 101 ? -29.777 35.755 11.368 1.00 34.08 132 TYR A N 1
ATOM 3182 C CA . TYR B 1 101 ? -29.679 34.438 11.978 1.00 36.22 132 TYR A CA 1
ATOM 3183 C C . TYR B 1 101 ? -29.916 34.507 13.479 1.00 41.90 132 TYR A C 1
ATOM 3184 O O . TYR B 1 101 ? -29.433 35.411 14.162 1.00 42.91 132 TYR A O 1
ATOM 3193 N N . ASN B 1 102 ? -30.668 33.535 13.981 1.00 44.56 133 ASN A N 1
ATOM 3194 C CA . ASN B 1 102 ? -31.006 33.464 15.392 1.00 39.17 133 ASN A CA 1
ATOM 3195 C C . ASN B 1 102 ? -30.156 32.418 16.094 1.00 44.51 133 ASN A C 1
ATOM 3196 O O . ASN B 1 102 ? -30.315 31.220 15.862 1.00 47.66 133 ASN A O 1
ATOM 3201 N N . ILE B 1 103 ? -29.251 32.876 16.952 1.00 47.66 134 ILE A N 1
ATOM 3202 C CA . ILE B 1 103 ? -28.342 31.978 17.650 1.00 44.95 134 ILE A CA 1
ATOM 3203 C C . ILE B 1 103 ? -28.651 31.905 19.144 1.00 45.80 134 ILE A C 1
ATOM 3204 O O . ILE B 1 103 ? -28.202 32.751 19.917 1.00 47.90 134 ILE A O 1
ATOM 3209 N N . PRO B 1 104 ? -29.424 30.887 19.555 1.00 47.68 135 PRO A N 1
ATOM 3210 C CA . PRO B 1 104 ? -29.725 30.662 20.973 1.00 50.10 135 PRO A CA 1
ATOM 3211 C C . PRO B 1 104 ? -28.479 30.212 21.730 1.00 48.22 135 PRO A C 1
ATOM 3212 O O . PRO B 1 104 ? -27.699 29.431 21.186 1.00 45.38 135 PRO A O 1
ATOM 3216 N N . LEU B 1 105 ? -28.284 30.698 22.954 1.00 54.46 136 LEU A N 1
ATOM 3217 C CA . LEU B 1 105 ? -27.089 30.346 23.723 1.00 51.69 136 LEU A CA 1
ATOM 3218 C C . LEU B 1 105 ? -27.342 29.429 24.919 1.00 57.57 136 LEU A C 1
ATOM 3219 O O . LEU B 1 105 ? -26.739 28.361 25.022 1.00 67.29 136 LEU A O 1
ATOM 3224 N N . ASP B 1 106 ? -28.226 29.842 25.821 1.00 53.51 137 ASP A N 1
ATOM 3225 C CA . ASP B 1 106 ? -28.553 29.018 26.981 1.00 62.40 137 ASP A CA 1
ATOM 3226 C C . ASP B 1 106 ? -29.889 28.316 26.766 1.00 62.50 137 ASP A C 1
ATOM 3227 O O . ASP B 1 106 ? -29.930 27.098 26.608 1.00 76.81 137 ASP A O 1
ATOM 3232 N N . LYS B 1 107 ? -30.980 29.073 26.748 1.00 60.21 138 LYS A N 1
ATOM 3233 C CA . LYS B 1 107 ? -32.287 28.470 26.523 1.00 56.49 138 LYS A CA 1
ATOM 3234 C C . LYS B 1 107 ? -32.703 28.740 25.078 1.00 52.36 138 LYS A C 1
ATOM 3235 O O . LYS B 1 107 ? -32.084 29.554 24.390 1.00 55.17 138 LYS A O 1
ATOM 3241 N N . SER B 1 108 ? -33.749 28.059 24.623 1.00 46.27 139 SER A N 1
ATOM 3242 C CA . SER B 1 108 ? -34.178 28.146 23.228 1.00 50.66 139 SER A CA 1
ATOM 3243 C C . SER B 1 108 ? -34.755 29.510 22.858 1.00 49.31 139 SER A C 1
ATOM 3244 O O . SER B 1 108 ? -35.441 30.143 23.657 1.00 46.60 139 SER A O 1
ATOM 3247 N N . VAL B 1 109 ? -34.471 29.952 21.636 1.00 48.04 140 VAL A N 1
ATOM 3248 C CA . VAL B 1 109 ? -35.066 31.171 21.099 1.00 40.34 140 VAL A CA 1
ATOM 3249 C C . VAL B 1 109 ? -35.516 30.956 19.660 1.00 43.95 140 VAL A C 1
ATOM 3250 O O . VAL B 1 109 ? -34.821 30.318 18.869 1.00 53.09 140 VAL A O 1
ATOM 3254 N N . LYS B 1 110 ? -36.684 31.490 19.323 1.00 43.76 141 LYS A N 1
ATOM 3255 C CA . LYS B 1 110 ? -37.237 31.326 17.985 1.00 36.64 141 LYS A CA 1
ATOM 3256 C C . LYS B 1 110 ? -37.674 32.649 17.372 1.00 38.45 141 LYS A C 1
ATOM 3257 O O . LYS B 1 110 ? -37.929 33.623 18.079 1.00 35.26 141 LYS A O 1
ATOM 3263 N N . ILE B 1 111 ? -37.762 32.669 16.048 1.00 43.89 142 ILE A N 1
ATOM 3264 C CA . ILE B 1 111 ? -38.318 33.808 15.338 1.00 36.44 142 ILE A CA 1
ATOM 3265 C C . ILE B 1 111 ? -39.762 33.465 14.998 1.00 39.45 142 ILE A C 1
ATOM 3266 O O . ILE B 1 111 ? -40.015 32.548 14.217 1.00 45.73 142 ILE A O 1
ATOM 3271 N N . THR B 1 112 ? -40.708 34.199 15.574 1.00 40.52 143 THR A N 1
ATOM 3272 C CA . THR B 1 112 ? -42.121 33.885 15.380 1.00 38.69 143 THR A CA 1
ATOM 3273 C C . THR B 1 112 ? -42.776 34.786 14.342 1.00 37.98 143 THR A C 1
ATOM 3274 O O . THR B 1 112 ? -43.871 34.496 13.856 1.00 33.27 143 THR A O 1
ATOM 3278 N N . ASN B 1 113 ? -42.105 35.878 13.999 1.00 37.72 144 ASN A N 1
ATOM 3279 C CA . ASN B 1 113 ? -42.642 36.796 13.010 1.00 34.92 144 ASN A CA 1
ATOM 3280 C C . ASN B 1 113 ? -41.551 37.591 12.317 1.00 42.96 144 ASN A C 1
ATOM 3281 O O . ASN B 1 113 ? -40.651 38.128 12.963 1.00 44.85 144 ASN A O 1
ATOM 3286 N N . SER B 1 114 ? -41.646 37.670 10.996 1.00 48.03 145 SER A N 1
ATOM 3287 C CA . SER B 1 114 ? -40.727 38.476 10.210 1.00 39.47 145 SER A CA 1
ATOM 3288 C C . SER B 1 114 ? -41.511 39.473 9.376 1.00 53.56 145 SER A C 1
ATOM 3289 O O . SER B 1 114 ? -42.642 39.205 8.970 1.00 57.24 145 SER A O 1
ATOM 3292 N N . THR B 1 115 ? -40.903 40.623 9.122 1.00 45.13 146 THR A N 1
ATOM 3293 C CA . THR B 1 115 ? -41.536 41.669 8.334 1.00 37.13 146 THR A CA 1
ATOM 3294 C C . THR B 1 115 ? -40.465 42.402 7.535 1.00 54.15 146 THR A C 1
ATOM 3295 O O . THR B 1 115 ? -39.388 42.696 8.055 1.00 72.72 146 THR A O 1
ATOM 3299 N N . PRO B 1 116 ? -40.762 42.708 6.262 1.00 59.38 147 PRO A N 1
ATOM 3300 C CA . PRO B 1 116 ? -42.083 42.501 5.662 1.00 46.09 147 PRO A CA 1
ATOM 3301 C C . PRO B 1 116 ? -42.298 41.095 5.109 1.00 51.36 147 PRO A C 1
ATOM 3302 O O . PRO B 1 116 ? -41.339 40.348 4.918 1.00 57.20 147 PRO A O 1
ATOM 3306 N N . ASP B 1 117 ? -43.558 40.749 4.861 1.00 48.25 148 ASP A N 1
ATOM 3307 C CA . ASP B 1 117 ? -43.916 39.448 4.306 1.00 47.35 148 ASP A CA 1
ATOM 3308 C C . ASP B 1 117 ? -44.172 39.558 2.808 1.00 49.67 148 ASP A C 1
ATOM 3309 O O . ASP B 1 117 ? -44.071 40.641 2.233 1.00 51.33 148 ASP A O 1
ATOM 3314 N N . ASN B 1 118 ? -44.499 38.435 2.177 1.00 45.96 149 ASN A N 1
ATOM 3315 C CA . ASN B 1 118 ? -44.812 38.431 0.753 1.00 41.75 149 ASN A CA 1
ATOM 3316 C C . ASN B 1 118 ? -46.299 38.676 0.523 1.00 40.90 149 ASN A C 1
ATOM 3317 O O . ASN B 1 118 ? -47.109 37.748 0.563 1.00 37.73 149 ASN A O 1
ATOM 3322 N N . THR B 1 119 ? -46.648 39.935 0.283 1.00 45.50 150 THR A N 1
ATOM 3323 C CA . THR B 1 119 ? -48.036 40.327 0.078 1.00 38.66 150 THR A CA 1
ATOM 3324 C C . THR B 1 119 ? -48.498 40.042 -1.344 1.00 39.54 150 THR A C 1
ATOM 3325 O O . THR B 1 119 ? -47.753 40.249 -2.302 1.00 40.04 150 THR A O 1
ATOM 3329 N N . ILE B 1 120 ? -49.728 39.557 -1.474 1.00 38.90 151 ILE A N 1
ATOM 3330 C CA . ILE B 1 120 ? -50.322 39.340 -2.785 1.00 32.35 151 ILE A CA 1
ATOM 3331 C C . ILE B 1 120 ? -50.797 40.676 -3.332 1.00 38.87 151 ILE A C 1
ATOM 3332 O O . ILE B 1 120 ? -51.526 41.405 -2.659 1.00 43.33 151 ILE A O 1
ATOM 3337 N N . ARG B 1 121 ? -50.384 40.998 -4.552 1.00 42.08 152 ARG A N 1
ATOM 3338 C CA . ARG B 1 121 ? -50.709 42.292 -5.130 1.00 45.43 152 ARG A CA 1
ATOM 3339 C C . ARG B 1 121 ? -51.892 42.179 -6.080 1.00 44.70 152 ARG A C 1
ATOM 3340 O O . ARG B 1 121 ? -52.328 41.079 -6.416 1.00 39.85 152 ARG A O 1
ATOM 3348 N N . SER B 1 122 ? -52.405 43.325 -6.511 1.00 50.26 153 SER A N 1
ATOM 3349 C CA . SER B 1 122 ? -53.557 43.354 -7.398 1.00 47.43 153 SER A CA 1
ATOM 3350 C C . SER B 1 122 ? -53.353 44.339 -8.540 1.00 51.52 153 SER A C 1
ATOM 3351 O O . SER B 1 122 ? -52.416 45.137 -8.534 1.00 54.68 153 SER A O 1
ATOM 3354 N N . LYS B 1 123 ? -54.240 44.268 -9.523 1.00 46.55 154 LYS A N 1
ATOM 3355 C CA . LYS B 1 123 ? -54.225 45.192 -10.645 1.00 38.28 154 LYS A CA 1
ATOM 3356 C C . LYS B 1 123 ? -55.653 45.572 -11.003 1.00 40.96 154 LYS A C 1
ATOM 3357 O O . LYS B 1 123 ? -56.597 44.870 -10.640 1.00 40.96 154 LYS A O 1
ATOM 3363 N N . GLU B 1 124 ? -55.811 46.680 -11.715 1.00 46.79 155 GLU A N 1
ATOM 3364 C CA . GLU B 1 124 ? -57.133 47.118 -12.137 1.00 43.60 155 GLU A CA 1
ATOM 3365 C C . GLU B 1 124 ? -57.359 46.735 -13.594 1.00 45.03 155 GLU A C 1
ATOM 3366 O O . GLU B 1 124 ? -56.530 47.027 -14.456 1.00 49.66 155 GLU A O 1
ATOM 3372 N N . VAL B 1 125 ? -58.483 46.082 -13.868 1.00 36.00 156 VAL A N 1
ATOM 3373 C CA . VAL B 1 125 ? -58.774 45.613 -15.216 1.00 35.94 156 VAL A CA 1
ATOM 3374 C C . VAL B 1 125 ? -60.089 46.164 -15.746 1.00 38.76 156 VAL A C 1
ATOM 3375 O O . VAL B 1 125 ? -61.105 46.146 -15.053 1.00 36.65 156 VAL A O 1
ATOM 3379 N N . SER B 1 126 ? -60.061 46.655 -16.981 1.00 43.49 157 SER A N 1
ATOM 3380 C CA . SER B 1 126 ? -61.271 47.123 -17.645 1.00 40.30 157 SER A CA 1
ATOM 3381 C C . SER B 1 126 ? -61.381 46.560 -19.055 1.00 40.20 157 SER A C 1
ATOM 3382 O O . SER B 1 126 ? -60.456 46.682 -19.856 1.00 41.36 157 SER A O 1
ATOM 3385 N N . ASN B 1 127 ? -62.521 45.945 -19.351 1.00 39.97 158 ASN A N 1
ATOM 3386 C CA . ASN B 1 127 ? -62.791 45.438 -20.687 1.00 39.67 158 ASN A CA 1
ATOM 3387 C C . ASN B 1 127 ? -63.938 46.216 -21.316 1.00 41.43 158 ASN A C 1
ATOM 3388 O O . ASN B 1 127 ? -64.952 46.470 -20.665 1.00 42.94 158 ASN A O 1
ATOM 3393 N N . SER B 1 128 ? -63.782 46.592 -22.579 1.00 34.53 159 SER A N 1
ATOM 3394 C CA . SER B 1 128 ? -64.835 47.317 -23.277 1.00 34.70 159 SER A CA 1
ATOM 3395 C C . SER B 1 128 ? -65.136 46.690 -24.631 1.00 37.35 159 SER A C 1
ATOM 3396 O O . SER B 1 128 ? -64.271 46.069 -25.249 1.00 38.11 159 SER A O 1
ATOM 3399 N N . ILE B 1 129 ? -66.372 46.865 -25.085 1.00 38.62 160 ILE A N 1
ATOM 3400 C CA . ILE B 1 129 ? -66.783 46.412 -26.405 1.00 39.62 160 ILE A CA 1
ATOM 3401 C C . ILE B 1 129 ? -67.742 47.432 -27.003 1.00 38.43 160 ILE A C 1
ATOM 3402 O O . ILE B 1 129 ? -68.620 47.947 -26.312 1.00 37.78 160 ILE A O 1
ATOM 3407 N N . THR B 1 130 ? -67.573 47.722 -28.287 1.00 42.22 161 THR A N 1
ATOM 3408 C CA . THR B 1 130 ? -68.398 48.722 -28.948 1.00 43.99 161 THR A CA 1
ATOM 3409 C C . THR B 1 130 ? -68.933 48.229 -30.280 1.00 42.82 161 THR A C 1
ATOM 3410 O O . THR B 1 130 ? -68.217 47.587 -31.043 1.00 52.99 161 THR A O 1
ATOM 3414 N N . TYR B 1 131 ? -70.199 48.526 -30.546 1.00 43.80 162 TYR A N 1
ATOM 3415 C CA . TYR B 1 131 ? -70.809 48.209 -31.828 1.00 40.89 162 TYR A CA 1
ATOM 3416 C C . TYR B 1 131 ? -71.278 49.502 -32.473 1.00 43.60 162 TYR A C 1
ATOM 3417 O O . TYR B 1 131 ? -71.886 50.347 -31.816 1.00 46.52 162 TYR A O 1
ATOM 3426 N N . GLY B 1 132 ? -70.991 49.661 -33.757 1.00 45.31 163 GLY A N 1
ATOM 3427 C CA . GLY B 1 132 ? -71.356 50.879 -34.451 1.00 42.95 163 GLY A CA 1
ATOM 3428 C C . GLY B 1 132 ? -72.125 50.617 -35.726 1.00 47.35 163 GLY A C 1
ATOM 3429 O O . GLY B 1 132 ? -71.921 49.605 -36.397 1.00 54.83 163 GLY A O 1
ATOM 3430 N N . ILE B 1 133 ? -73.015 51.542 -36.059 1.00 45.79 164 ILE A N 1
ATOM 3431 C CA . ILE B 1 133 ? -73.806 51.445 -37.275 1.00 47.55 164 ILE A CA 1
ATOM 3432 C C . ILE B 1 133 ? -73.944 52.829 -37.898 1.00 47.51 164 ILE A C 1
ATOM 3433 O O . ILE B 1 133 ? -74.202 53.814 -37.204 1.00 49.39 164 ILE A O 1
ATOM 3438 N N . GLY B 1 134 ? -73.755 52.907 -39.209 1.00 43.33 165 GLY A N 1
ATOM 3439 C CA . GLY B 1 134 ? -73.809 54.185 -39.889 1.00 49.33 165 GLY A CA 1
ATOM 3440 C C . GLY B 1 134 ? -74.347 54.087 -41.299 1.00 54.47 165 GLY A C 1
ATOM 3441 O O . GLY B 1 134 ? -74.298 53.031 -41.931 1.00 60.09 165 GLY A O 1
ATOM 3442 N N . GLY B 1 135 ? -74.866 55.205 -41.789 1.00 51.68 166 GLY A N 1
ATOM 3443 C CA . GLY B 1 135 ? -75.418 55.276 -43.126 1.00 46.60 166 GLY A CA 1
ATOM 3444 C C . GLY B 1 135 ? -75.640 56.717 -43.533 1.00 51.01 166 GLY A C 1
ATOM 3445 O O . GLY B 1 135 ? -75.702 57.610 -42.688 1.00 53.69 166 GLY A O 1
ATOM 3446 N N . GLY B 1 136 ? -75.759 56.948 -44.833 1.00 56.00 167 GLY A N 1
ATOM 3447 C CA . GLY B 1 136 ? -76.007 58.285 -45.329 1.00 54.62 167 GLY A CA 1
ATOM 3448 C C . GLY B 1 136 ? -76.331 58.306 -46.805 1.00 52.96 167 GLY A C 1
ATOM 3449 O O . GLY B 1 136 ? -76.177 57.305 -47.504 1.00 62.32 167 GLY A O 1
ATOM 3450 N N . ILE B 1 137 ? -76.778 59.461 -47.279 1.00 53.47 168 ILE A N 1
ATOM 3451 C CA . ILE B 1 137 ? -77.071 59.653 -48.689 1.00 54.82 168 ILE A CA 1
ATOM 3452 C C . ILE B 1 137 ? -76.245 60.824 -49.196 1.00 51.40 168 ILE A C 1
ATOM 3453 O O . ILE B 1 137 ? -75.746 61.629 -48.408 1.00 52.36 168 ILE A O 1
ATOM 3458 N N . LYS B 1 138 ? -76.098 60.924 -50.510 1.00 57.41 169 LYS A N 1
ATOM 3459 C CA . LYS B 1 138 ? -75.227 61.937 -51.080 1.00 54.17 169 LYS A CA 1
ATOM 3460 C C . LYS B 1 138 ? -75.771 62.447 -52.405 1.00 59.40 169 LYS A C 1
ATOM 3461 O O . LYS B 1 138 ? -76.588 61.789 -53.050 1.00 58.69 169 LYS A O 1
ATOM 3467 N N . MET B 1 139 ? -75.318 63.630 -52.802 1.00 60.41 170 MET A N 1
ATOM 3468 C CA . MET B 1 139 ? -75.654 64.171 -54.108 1.00 63.96 170 MET A CA 1
ATOM 3469 C C . MET B 1 139 ? -74.459 64.924 -54.676 1.00 63.02 170 MET A C 1
ATOM 3470 O O . MET B 1 139 ? -74.107 66.001 -54.195 1.00 59.35 170 MET A O 1
ATOM 3475 N N . GLU B 1 140 ? -73.843 64.352 -55.703 1.00 74.90 171 GLU A N 1
ATOM 3476 C CA . GLU B 1 140 ? -72.744 65.005 -56.396 1.00 75.48 171 GLU A CA 1
ATOM 3477 C C . GLU B 1 140 ? -73.268 65.542 -57.720 1.00 72.29 171 GLU A C 1
ATOM 3478 O O . GLU B 1 140 ? -73.402 64.799 -58.693 1.00 72.35 171 GLU A O 1
ATOM 3484 N N . GLY B 1 141 ? -73.563 66.836 -57.754 1.00 67.78 172 GLY A N 1
ATOM 3485 C CA . GLY B 1 141 ? -74.206 67.427 -58.911 1.00 72.73 172 GLY A CA 1
ATOM 3486 C C . GLY B 1 141 ? -75.637 66.936 -59.017 1.00 74.98 172 GLY A C 1
ATOM 3487 O O . GLY B 1 141 ? -76.498 67.339 -58.236 1.00 74.34 172 GLY A O 1
ATOM 3488 N N . LYS B 1 142 ? -75.894 66.065 -59.988 1.00 72.26 173 LYS A N 1
ATOM 3489 C CA . LYS B 1 142 ? -77.213 65.460 -60.146 1.00 68.99 173 LYS A CA 1
ATOM 3490 C C . LYS B 1 142 ? -77.150 63.945 -59.983 1.00 68.99 173 LYS A C 1
ATOM 3491 O O . LYS B 1 142 ? -78.107 63.237 -60.301 1.00 60.99 173 LYS A O 1
ATOM 3497 N N . GLN B 1 143 ? -76.022 63.452 -59.482 1.00 67.35 174 GLN A N 1
ATOM 3498 C CA . GLN B 1 143 ? -75.831 62.017 -59.308 1.00 68.24 174 GLN A CA 1
ATOM 3499 C C . GLN B 1 143 ? -75.926 61.619 -57.841 1.00 74.90 174 GLN A C 1
ATOM 3500 O O . GLN B 1 143 ? -75.116 62.051 -57.019 1.00 70.42 174 GLN A O 1
ATOM 3506 N N . PRO B 1 144 ? -76.920 60.783 -57.510 1.00 73.13 175 PRO A N 1
ATOM 3507 C CA . PRO B 1 144 ? -77.149 60.368 -56.125 1.00 66.90 175 PRO A CA 1
ATOM 3508 C C . PRO B 1 144 ? -76.084 59.398 -55.636 1.00 63.91 175 PRO A C 1
ATOM 3509 O O . PRO B 1 144 ? -75.293 58.881 -56.425 1.00 58.65 175 PRO A O 1
ATOM 3513 N N . GLY B 1 145 ? -76.075 59.159 -54.331 1.00 62.89 176 GLY A N 1
ATOM 3514 C CA . GLY B 1 145 ? -75.150 58.226 -53.724 1.00 55.36 176 GLY A CA 1
ATOM 3515 C C . GLY B 1 145 ? -75.705 57.757 -52.399 1.00 56.20 176 GLY A C 1
ATOM 3516 O O . GLY B 1 145 ? -76.573 58.408 -51.815 1.00 57.62 176 GLY A O 1
ATOM 3517 N N . ALA B 1 146 ? -75.200 56.629 -51.917 1.00 52.09 177 ALA A N 1
ATOM 3518 C CA . ALA B 1 146 ? -75.648 56.078 -50.647 1.00 50.15 177 ALA A CA 1
ATOM 3519 C C . ALA B 1 146 ? -74.503 55.317 -50.004 1.00 55.29 177 ALA A C 1
ATOM 3520 O O . ALA B 1 146 ? -73.531 54.964 -50.671 1.00 54.96 177 ALA A O 1
ATOM 3522 N N . ASN B 1 147 ? -74.619 55.060 -48.707 1.00 59.09 178 ASN A N 1
ATOM 3523 C CA . ASN B 1 147 ? -73.538 54.423 -47.973 1.00 56.28 178 ASN A CA 1
ATOM 3524 C C . ASN B 1 147 ? -74.021 53.804 -46.670 1.00 56.39 178 ASN A C 1
ATOM 3525 O O . ASN B 1 147 ? -74.788 54.416 -45.929 1.00 58.22 178 ASN A O 1
ATOM 3530 N N . LEU B 1 148 ? -73.569 52.584 -46.400 1.00 56.03 179 LEU A N 1
ATOM 3531 C CA . LEU B 1 148 ? -73.900 51.898 -45.158 1.00 54.87 179 LEU A CA 1
ATOM 3532 C C . LEU B 1 148 ? -72.676 51.236 -44.538 1.00 55.74 179 LEU A C 1
ATOM 3533 O O . LEU B 1 148 ? -72.017 50.417 -45.179 1.00 58.48 179 LEU A O 1
ATOM 3538 N N . ASP B 1 149 ? -72.374 51.593 -43.292 1.00 55.20 180 ASP A N 1
ATOM 3539 C CA . ASP B 1 149 ? -71.216 51.044 -42.590 1.00 51.22 180 ASP A CA 1
ATOM 3540 C C . ASP B 1 149 ? -71.590 50.486 -41.222 1.00 49.91 180 ASP A C 1
ATOM 3541 O O . ASP B 1 149 ? -72.626 50.829 -40.654 1.00 52.30 180 ASP A O 1
ATOM 3546 N N . ALA B 1 150 ? -70.726 49.621 -40.704 1.00 49.90 181 ALA A N 1
ATOM 3547 C CA . ALA B 1 150 ? -70.909 49.026 -39.389 1.00 44.26 181 ALA A CA 1
ATOM 3548 C C . ALA B 1 150 ? -69.549 48.631 -38.832 1.00 50.16 181 ALA A C 1
ATOM 3549 O O . ALA B 1 150 ? -68.625 48.338 -39.591 1.00 48.05 181 ALA A O 1
ATOM 3551 N N . ASN B 1 151 ? -69.422 48.625 -37.509 1.00 48.81 182 ASN A N 1
ATOM 3552 C CA . ASN B 1 151 ? -68.152 48.271 -36.886 1.00 46.76 182 ASN A CA 1
ATOM 3553 C C . ASN B 1 151 ? -68.284 47.733 -35.467 1.00 49.45 182 ASN A C 1
ATOM 3554 O O . ASN B 1 151 ? -69.359 47.763 -34.867 1.00 50.01 182 ASN A O 1
ATOM 3559 N N . ALA B 1 152 ? -67.168 47.240 -34.944 1.00 47.03 183 ALA A N 1
ATOM 3560 C CA . ALA B 1 152 ? -67.094 46.716 -33.590 1.00 33.91 183 ALA A CA 1
ATOM 3561 C C . ALA B 1 152 ? -65.654 46.791 -33.105 1.00 39.37 183 ALA A C 1
ATOM 3562 O O . ALA B 1 152 ? -64.721 46.626 -33.891 1.00 48.81 183 ALA A O 1
ATOM 3564 N N . ALA B 1 153 ? -65.471 47.036 -31.812 1.00 39.12 184 ALA A N 1
ATOM 3565 C CA . ALA B 1 153 ? -64.132 47.149 -31.250 1.00 35.03 184 ALA A CA 1
ATOM 3566 C C . ALA B 1 153 ? -64.048 46.506 -29.873 1.00 40.85 184 ALA A C 1
ATOM 3567 O O . ALA B 1 153 ? -65.036 46.447 -29.140 1.00 44.63 184 ALA A O 1
ATOM 3569 N N . ILE B 1 154 ? -62.856 46.033 -29.528 1.00 38.53 185 ILE A N 1
ATOM 3570 C CA . ILE B 1 154 ? -62.623 45.391 -28.244 1.00 42.36 185 ILE A CA 1
ATOM 3571 C C . ILE B 1 154 ? -61.392 45.990 -27.579 1.00 44.64 185 ILE A C 1
ATOM 3572 O O . ILE B 1 154 ? -60.331 46.092 -28.196 1.00 42.76 185 ILE A O 1
ATOM 3577 N N . THR B 1 155 ? -61.540 46.388 -26.321 1.00 42.31 186 THR A N 1
ATOM 3578 C CA . THR B 1 155 ? -60.442 46.993 -25.582 1.00 37.42 186 THR A CA 1
ATOM 3579 C C . THR B 1 155 ? -60.234 46.329 -24.230 1.00 36.96 186 THR A C 1
ATOM 3580 O O . THR B 1 155 ? -61.177 45.821 -23.622 1.00 39.42 186 THR A O 1
ATOM 3584 N N . LYS B 1 156 ? -58.991 46.335 -23.765 1.00 38.35 187 LYS A N 1
ATOM 3585 C CA . LYS B 1 156 ? -58.669 45.816 -22.445 1.00 36.15 187 LYS A CA 1
ATOM 3586 C C . LYS B 1 156 ? -57.539 46.638 -21.839 1.00 39.28 187 LYS A C 1
ATOM 3587 O O . LYS B 1 156 ? -56.478 46.791 -22.443 1.00 43.92 187 LYS A O 1
ATOM 3593 N N . THR B 1 157 ? -57.770 47.170 -20.644 1.00 36.97 188 THR A N 1
ATOM 3594 C CA . THR B 1 157 ? -56.774 48.001 -19.983 1.00 37.34 188 THR A CA 1
ATOM 3595 C C . THR B 1 157 ? -56.401 47.434 -18.621 1.00 43.83 188 THR A C 1
ATOM 3596 O O . THR B 1 157 ? -57.270 47.074 -17.829 1.00 46.98 188 THR A O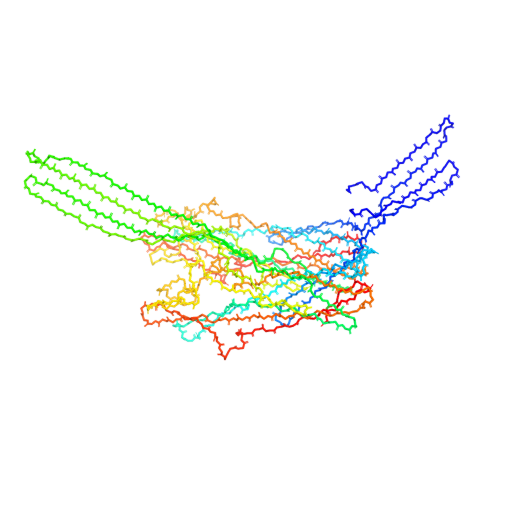 1
ATOM 3600 N N . ILE B 1 158 ? -55.101 47.363 -18.358 1.00 39.99 189 ILE A N 1
ATOM 3601 C CA . ILE B 1 158 ? -54.600 46.845 -17.092 1.00 38.85 189 ILE A CA 1
ATOM 3602 C C . ILE B 1 158 ? -53.717 47.878 -16.395 1.00 43.95 189 ILE A C 1
ATOM 3603 O O . ILE B 1 158 ? -52.766 48.390 -16.985 1.00 42.97 189 ILE A O 1
ATOM 3608 N N . SER B 1 159 ? -54.037 48.184 -15.141 1.00 43.21 190 SER A N 1
ATOM 3609 C CA . SER B 1 159 ? -53.309 49.204 -14.392 1.00 38.77 190 SER A CA 1
ATOM 3610 C C . SER B 1 159 ? -52.805 48.680 -13.050 1.00 41.52 190 SER A C 1
ATOM 3611 O O . SER B 1 159 ? -53.522 47.974 -12.341 1.00 43.98 190 SER A O 1
ATOM 3614 N N . TYR B 1 160 ? -51.566 49.029 -12.711 1.00 39.49 191 TYR A N 1
ATOM 3615 C CA . TYR B 1 160 ? -50.955 48.593 -11.460 1.00 40.28 191 TYR A CA 1
ATOM 3616 C C . TYR B 1 160 ? -49.902 49.590 -10.980 1.00 45.52 191 TYR A C 1
ATOM 3617 O O . TYR B 1 160 ? -49.617 50.577 -11.657 1.00 41.56 191 TYR A O 1
ATOM 3626 N N . GLN B 1 161 ? -49.322 49.322 -9.813 1.00 47.45 192 GLN A N 1
ATOM 3627 C CA . GLN B 1 161 ? -48.278 50.178 -9.255 1.00 43.54 192 GLN A CA 1
ATOM 3628 C C . GLN B 1 161 ? -46.929 49.460 -9.289 1.00 43.61 192 GLN A C 1
ATOM 3629 O O . GLN B 1 161 ? -46.835 48.287 -8.932 1.00 43.08 192 GLN A O 1
ATOM 3635 N N . GLN B 1 162 ? -45.888 50.166 -9.719 1.00 42.37 193 GLN A N 1
ATOM 3636 C CA . GLN B 1 162 ? -44.579 49.548 -9.924 1.00 37.73 193 GLN A CA 1
ATOM 3637 C C . GLN B 1 162 ? -43.435 50.259 -9.200 1.00 40.81 193 GLN A C 1
ATOM 3638 O O . GLN B 1 162 ? -43.049 51.363 -9.581 1.00 41.27 193 GLN A O 1
ATOM 3644 N N . PRO B 1 163 ? -42.893 49.621 -8.148 1.00 42.65 194 PRO A N 1
ATOM 3645 C CA . PRO B 1 163 ? -41.740 50.133 -7.394 1.00 42.21 194 PRO A CA 1
ATOM 3646 C C . PRO B 1 163 ? -40.423 49.988 -8.160 1.00 46.45 194 PRO A C 1
ATOM 3647 O O . PRO B 1 163 ? -40.295 49.101 -9.005 1.00 40.76 194 PRO A O 1
ATOM 3651 N N . ASP B 1 164 ? -39.458 50.853 -7.861 1.00 51.45 195 ASP A N 1
ATOM 3652 C CA . ASP B 1 164 ? -38.147 50.808 -8.505 1.00 51.37 195 ASP A CA 1
ATOM 3653 C C . ASP B 1 164 ? -37.368 49.562 -8.093 1.00 47.41 195 ASP A C 1
ATOM 3654 O O . ASP B 1 164 ? -36.555 49.039 -8.858 1.00 45.96 195 ASP A O 1
ATOM 3659 N N . TYR B 1 165 ? -37.620 49.098 -6.875 1.00 43.11 196 TYR A N 1
ATOM 3660 C CA . TYR B 1 165 ? -37.032 47.864 -6.375 1.00 38.41 196 TYR A CA 1
ATOM 3661 C C . TYR B 1 165 ? -38.110 47.028 -5.698 1.00 39.32 196 TYR A C 1
ATOM 3662 O O . TYR B 1 165 ? -38.999 47.567 -5.039 1.00 40.85 196 TYR A O 1
ATOM 3671 N N . GLU B 1 166 ? -38.029 45.712 -5.860 1.00 41.19 197 GLU A N 1
ATOM 3672 C CA . GLU B 1 166 ? -39.001 44.815 -5.251 1.00 40.61 197 GLU A CA 1
ATOM 3673 C C . GLU B 1 166 ? -38.356 43.999 -4.138 1.00 40.49 197 GLU A C 1
ATOM 3674 O O . GLU B 1 166 ? -37.289 43.412 -4.325 1.00 41.82 197 GLU A O 1
ATOM 3680 N N . THR B 1 167 ? -39.007 43.968 -2.980 1.00 39.60 198 THR A N 1
ATOM 3681 C CA . THR B 1 167 ? -38.502 43.214 -1.841 1.00 34.80 198 THR A CA 1
ATOM 3682 C C . THR B 1 167 ? -39.392 42.022 -1.527 1.00 35.07 198 THR A C 1
ATOM 3683 O O . THR B 1 167 ? -40.615 42.145 -1.455 1.00 40.52 198 THR A O 1
ATOM 3687 N N . ALA B 1 168 ? -38.766 40.865 -1.345 1.00 31.50 199 ALA A N 1
ATOM 3688 C CA . ALA B 1 168 ? -39.481 39.651 -0.982 1.00 32.40 199 ALA A CA 1
ATOM 3689 C C . ALA B 1 168 ? -38.569 38.728 -0.193 1.00 38.50 199 ALA A C 1
ATOM 3690 O O . ALA B 1 168 ? -37.357 38.710 -0.411 1.00 40.56 199 ALA A O 1
ATOM 3692 N N . LYS B 1 169 ? -39.147 37.963 0.725 1.00 40.94 200 LYS A N 1
ATOM 3693 C CA . LYS B 1 169 ? -38.354 37.034 1.515 1.00 42.88 200 LYS A CA 1
ATOM 3694 C C . LYS B 1 169 ? -38.356 35.662 0.858 1.00 45.98 200 LYS A C 1
ATOM 3695 O O . LYS B 1 169 ? -39.397 35.152 0.442 1.00 49.52 200 LYS A O 1
ATOM 3701 N N . THR B 1 170 ? -37.169 35.074 0.763 1.00 45.44 201 THR A N 1
ATOM 3702 C CA . THR B 1 170 ? -36.986 33.810 0.066 1.00 43.56 201 THR A CA 1
ATOM 3703 C C . THR B 1 170 ? -36.845 32.666 1.059 1.00 42.79 201 THR A C 1
ATOM 3704 O O . THR B 1 170 ? -37.004 31.498 0.708 1.00 43.14 201 THR A O 1
ATOM 3708 N N . THR B 1 171 ? -36.538 33.019 2.301 1.00 46.56 202 THR A N 1
ATOM 3709 C CA . THR B 1 171 ? -36.374 32.045 3.370 1.00 41.63 202 THR A CA 1
ATOM 3710 C C . THR B 1 171 ? -36.893 32.629 4.672 1.00 40.16 202 THR A C 1
ATOM 3711 O O . THR B 1 171 ? -36.647 33.796 4.978 1.00 46.51 202 THR A O 1
ATOM 3715 N N . SER B 1 172 ? -37.622 31.823 5.434 1.00 44.15 203 SER A N 1
ATOM 3716 C CA . SER B 1 172 ? -38.126 32.271 6.724 1.00 43.16 203 SER A CA 1
ATOM 3717 C C . SER B 1 172 ? -38.415 31.105 7.657 1.00 33.30 203 SER A C 1
ATOM 3718 O O . SER B 1 172 ? -39.533 30.597 7.701 1.00 38.67 203 SER A O 1
ATOM 3721 N N . THR B 1 173 ? -37.396 30.686 8.399 1.00 38.61 204 THR A N 1
ATOM 3722 C CA . THR B 1 173 ? -37.549 29.643 9.404 1.00 46.40 204 THR A CA 1
ATOM 3723 C C . THR B 1 173 ? -37.504 30.286 10.786 1.00 41.84 204 THR A C 1
ATOM 3724 O O . THR B 1 173 ? -37.450 31.509 10.897 1.00 41.67 204 THR A O 1
ATOM 3728 N N . VAL B 1 174 ? -37.518 29.473 11.836 1.00 42.07 205 VAL A N 1
ATOM 3729 C CA . VAL B 1 174 ? -37.508 30.011 13.194 1.00 39.97 205 VAL A CA 1
ATOM 3730 C C . VAL B 1 174 ? -36.083 30.283 13.656 1.00 43.14 205 VAL A C 1
ATOM 3731 O O . VAL B 1 174 ? -35.855 30.703 14.792 1.00 41.16 205 VAL A O 1
ATOM 3735 N N . THR B 1 175 ? -35.127 30.048 12.764 1.00 46.72 206 THR A N 1
ATOM 3736 C CA . THR B 1 175 ? -33.717 30.202 13.094 1.00 44.69 206 THR A CA 1
ATOM 3737 C C . THR B 1 175 ? -33.017 31.187 12.161 1.00 39.56 206 THR A C 1
ATOM 3738 O O . THR B 1 175 ? -31.899 31.621 12.438 1.00 35.88 206 THR A O 1
ATOM 3742 N N . GLY B 1 176 ? -33.673 31.537 11.058 1.00 45.01 207 GLY A N 1
ATOM 3743 C CA . GLY B 1 176 ? -33.101 32.473 10.106 1.00 43.12 207 GLY A CA 1
ATOM 3744 C C . GLY B 1 176 ? -34.093 33.032 9.103 1.00 41.71 207 GLY A C 1
ATOM 3745 O O . GLY B 1 176 ? -35.087 32.387 8.768 1.00 42.54 207 GLY A O 1
ATOM 3746 N N . VAL B 1 177 ? -33.816 34.241 8.624 1.00 44.28 208 VAL A N 1
ATOM 3747 C CA . VAL B 1 177 ? -34.656 34.897 7.627 1.00 37.46 208 VAL A CA 1
ATOM 3748 C C . VAL B 1 177 ? -33.801 35.581 6.566 1.00 42.76 208 VAL A C 1
ATOM 3749 O O . VAL B 1 177 ? -32.729 36.104 6.868 1.00 44.53 208 VAL A O 1
ATOM 3753 N N . ASN B 1 178 ? -34.273 35.569 5.324 1.00 41.89 209 ASN A N 1
ATOM 3754 C CA . ASN B 1 178 ? -33.562 36.233 4.238 1.00 36.32 209 ASN A CA 1
ATOM 3755 C C . ASN B 1 178 ? -34.490 37.019 3.322 1.00 42.67 209 ASN A C 1
ATOM 3756 O O . ASN B 1 178 ? -35.488 36.490 2.832 1.00 45.35 209 ASN A O 1
ATOM 3761 N N . TRP B 1 179 ? -34.152 38.283 3.092 1.00 46.84 210 TRP A N 1
ATOM 3762 C CA . TRP B 1 179 ? -34.911 39.130 2.178 1.00 42.44 210 TRP A CA 1
ATOM 3763 C C . TRP B 1 179 ? -34.067 39.514 0.971 1.00 41.48 210 TRP A C 1
ATOM 3764 O O . TRP B 1 179 ? -32.856 39.702 1.085 1.00 43.59 210 TRP A O 1
ATOM 3775 N N . ASN B 1 180 ? -34.711 39.627 -0.185 1.00 40.60 211 ASN A N 1
ATOM 3776 C CA . ASN B 1 180 ? -34.034 40.074 -1.394 1.00 35.65 211 ASN A CA 1
ATOM 3777 C C . ASN B 1 180 ? -34.704 41.310 -1.978 1.00 38.24 211 ASN A C 1
ATOM 3778 O O . ASN B 1 180 ? -35.901 41.303 -2.263 1.00 40.43 211 ASN A O 1
ATOM 3783 N N . THR B 1 181 ? -33.930 42.377 -2.146 1.00 37.84 212 THR A N 1
ATOM 3784 C CA . THR B 1 181 ? -34.428 43.573 -2.810 1.00 35.29 212 THR A CA 1
ATOM 3785 C C . THR B 1 181 ? -33.782 43.669 -4.183 1.00 34.04 212 THR A C 1
ATOM 3786 O O . THR B 1 181 ? -32.602 43.993 -4.303 1.00 34.38 212 THR A O 1
ATOM 3790 N N . ASN B 1 182 ? -34.568 43.390 -5.217 1.00 37.20 213 ASN A N 1
ATOM 3791 C CA . ASN B 1 182 ? -34.047 43.303 -6.575 1.00 37.30 213 ASN A CA 1
ATOM 3792 C C . ASN B 1 182 ? -34.458 44.495 -7.428 1.00 37.48 213 ASN A C 1
ATOM 3793 O O . ASN B 1 182 ? -35.518 45.085 -7.216 1.00 39.98 213 ASN A O 1
ATOM 3798 N N . PHE B 1 183 ? -33.610 44.850 -8.387 1.00 41.54 214 PHE A N 1
ATOM 3799 C CA . PHE B 1 183 ? -33.945 45.886 -9.355 1.00 39.08 214 PHE A CA 1
ATOM 3800 C C . PHE B 1 183 ? -35.035 45.368 -10.286 1.00 39.01 214 PHE A C 1
ATOM 3801 O O . PHE B 1 183 ? -35.021 44.201 -10.682 1.00 38.34 214 PHE A O 1
ATOM 3809 N N . THR B 1 184 ? -35.979 46.235 -10.633 1.00 42.45 215 THR A N 1
ATOM 3810 C CA . THR B 1 184 ? -37.093 45.844 -11.490 1.00 43.93 215 THR A CA 1
ATOM 3811 C C . THR B 1 184 ? -36.875 46.288 -12.932 1.00 46.39 215 THR A C 1
ATOM 3812 O O . THR B 1 184 ? -36.352 45.536 -13.755 1.00 47.26 215 THR A O 1
ATOM 3816 N N . GLU B 1 185 ? -37.279 47.517 -13.228 1.00 48.31 216 GLU A N 1
ATOM 3817 C CA . GLU B 1 185 ? -37.102 48.085 -14.556 1.00 47.97 216 GLU A CA 1
ATOM 3818 C C . GLU B 1 185 ? -36.751 49.559 -14.429 1.00 46.82 216 GLU A C 1
ATOM 3819 O O . GLU B 1 185 ? -36.957 50.162 -13.377 1.00 53.29 216 GLU A O 1
ATOM 3825 N N . THR B 1 186 ? -36.222 50.139 -15.499 1.00 44.60 217 THR A N 1
ATOM 3826 C CA . THR B 1 186 ? -35.858 51.548 -15.476 1.00 45.47 217 THR A CA 1
ATOM 3827 C C . THR B 1 186 ? -37.103 52.407 -15.630 1.00 49.74 217 THR A C 1
ATOM 3828 O O . THR B 1 186 ? -38.178 51.898 -15.945 1.00 55.26 217 THR A O 1
ATOM 3832 N N . ARG B 1 187 ? -36.958 53.708 -15.401 1.00 51.14 218 ARG A N 1
ATOM 3833 C CA . ARG B 1 187 ? -38.066 54.635 -15.590 1.00 50.90 218 ARG A CA 1
ATOM 3834 C C . ARG B 1 187 ? -38.514 54.575 -17.040 1.00 48.88 218 ARG A C 1
ATOM 3835 O O . ARG B 1 187 ? -39.693 54.733 -17.353 1.00 48.51 218 ARG A O 1
ATOM 3843 N N . ASP B 1 188 ? -37.540 54.352 -17.915 1.00 57.54 219 ASP A N 1
ATOM 3844 C CA . ASP B 1 188 ? -37.769 54.246 -19.345 1.00 56.58 219 ASP A CA 1
ATOM 3845 C C . ASP B 1 188 ? -38.707 53.076 -19.631 1.00 56.85 219 ASP A C 1
ATOM 3846 O O . ASP B 1 188 ? -39.562 53.146 -20.514 1.00 48.45 219 ASP A O 1
ATOM 3851 N N . GLY B 1 189 ? -38.529 51.995 -18.876 1.00 50.33 220 GLY A N 1
ATOM 3852 C CA . GLY B 1 189 ? -39.315 50.788 -19.054 1.00 38.55 220 GLY A CA 1
ATOM 3853 C C . GLY B 1 189 ? -38.449 49.610 -19.461 1.00 46.92 220 GLY A C 1
ATOM 3854 O O . GLY B 1 189 ? -38.957 48.543 -19.803 1.00 41.49 220 GLY A O 1
ATOM 3855 N N . TYR B 1 190 ? -37.134 49.805 -19.417 1.00 52.72 221 TYR A N 1
ATOM 3856 C CA . TYR B 1 190 ? -36.182 48.778 -19.830 1.00 45.79 221 TYR A CA 1
ATOM 3857 C C . TYR B 1 190 ? -35.817 47.841 -18.683 1.00 44.49 221 TYR A C 1
ATOM 3858 O O . TYR B 1 190 ? -35.938 48.198 -17.512 1.00 48.24 221 TYR A O 1
ATOM 3867 N N . THR B 1 191 ? -35.370 46.639 -19.031 1.00 40.73 222 THR A N 1
ATOM 3868 C CA . THR B 1 191 ? -34.992 45.640 -18.039 1.00 45.49 222 THR A CA 1
ATOM 3869 C C . THR B 1 191 ? -33.600 45.102 -18.341 1.00 48.07 222 THR A C 1
ATOM 3870 O O . THR B 1 191 ? -32.887 45.644 -19.185 1.00 53.30 222 THR A O 1
ATOM 3874 N N . ARG B 1 192 ? -33.221 44.033 -17.650 1.00 47.49 223 ARG A N 1
ATOM 3875 C CA . ARG B 1 192 ? -31.950 43.367 -17.906 1.00 48.20 223 ARG A CA 1
ATOM 3876 C C . ARG B 1 192 ? -32.096 42.395 -19.070 1.00 45.58 223 ARG A C 1
ATOM 3877 O O . ARG B 1 192 ? -31.110 41.848 -19.564 1.00 47.45 223 ARG A O 1
ATOM 3885 N N . ASN B 1 193 ? -33.335 42.183 -19.501 1.00 46.47 224 ASN A N 1
ATOM 3886 C CA . ASN B 1 193 ? -33.620 41.302 -20.625 1.00 47.30 224 ASN A CA 1
ATOM 3887 C C . ASN B 1 193 ? -33.718 42.068 -21.938 1.00 50.86 224 ASN A C 1
ATOM 3888 O O . ASN B 1 193 ? -33.741 41.470 -23.014 1.00 53.71 224 ASN A O 1
ATOM 3893 N N . SER B 1 194 ? -33.772 43.393 -21.844 1.00 45.11 225 SER A N 1
ATOM 3894 C CA . SER B 1 194 ? -33.976 44.230 -23.020 1.00 50.05 225 SER A CA 1
ATOM 3895 C C . SER B 1 194 ? -32.837 44.066 -24.014 1.00 49.42 225 SER A C 1
ATOM 3896 O O . SER B 1 194 ? -31.666 44.076 -23.638 1.00 50.81 225 SER A O 1
ATOM 3899 N N . TRP B 1 195 ? -33.188 43.918 -25.286 1.00 51.08 226 TRP A N 1
ATOM 3900 C CA . TRP B 1 195 ? -32.188 43.796 -26.337 1.00 48.08 226 TRP A CA 1
ATOM 3901 C C . TRP B 1 195 ? -32.696 44.264 -27.692 1.00 47.45 226 TRP A C 1
ATOM 3902 O O . TRP B 1 195 ? -33.805 43.934 -28.111 1.00 50.16 226 TRP A O 1
ATOM 3913 N N . ASN B 1 196 ? -31.859 45.042 -28.366 1.00 51.71 227 ASN A N 1
ATOM 3914 C CA . ASN B 1 196 ? -32.154 45.531 -29.700 1.00 51.36 227 ASN A CA 1
ATOM 3915 C C . ASN B 1 196 ? -31.046 45.073 -30.635 1.00 51.21 227 ASN A C 1
ATOM 3916 O O . ASN B 1 196 ? -29.871 45.111 -30.268 1.00 49.92 227 ASN A O 1
ATOM 3921 N N . PRO B 1 197 ? -31.412 44.623 -31.843 1.00 55.22 228 PRO A N 1
ATOM 3922 C CA . PRO B 1 197 ? -30.397 44.152 -32.792 1.00 56.52 228 PRO A CA 1
ATOM 3923 C C . PRO B 1 197 ? -29.377 45.237 -33.132 1.00 55.90 228 PRO A C 1
ATOM 3924 O O . PRO B 1 197 ? -28.201 44.935 -33.305 1.00 57.06 228 PRO A O 1
ATOM 3928 N N . VAL B 1 198 ? -29.824 46.483 -33.235 1.00 57.76 229 VAL A N 1
ATOM 3929 C CA . VAL B 1 198 ? -28.919 47.581 -33.552 1.00 59.68 229 VAL A CA 1
ATOM 3930 C C . VAL B 1 198 ? -28.209 48.165 -32.328 1.00 58.45 229 VAL A C 1
ATOM 3931 O O . VAL B 1 198 ? -26.992 48.348 -32.343 1.00 56.25 229 VAL A O 1
ATOM 3935 N N . TYR B 1 199 ? -28.967 48.451 -31.272 1.00 53.25 230 TYR A N 1
ATOM 3936 C CA . TYR B 1 199 ? -28.424 49.185 -30.128 1.00 54.29 230 TYR A CA 1
ATOM 3937 C C . TYR B 1 199 ? -28.219 48.337 -28.871 1.00 49.65 230 TYR A C 1
ATOM 3938 O O . TYR B 1 199 ? -27.819 48.859 -27.830 1.00 43.87 230 TYR A O 1
ATOM 3947 N N . GLY B 1 200 ? -28.480 47.037 -28.967 1.00 50.02 231 GLY A N 1
ATOM 3948 C CA . GLY B 1 200 ? -28.337 46.150 -27.826 1.00 44.39 231 GLY A CA 1
ATOM 3949 C C . GLY B 1 200 ? -29.244 46.527 -26.669 1.00 47.76 231 GLY A C 1
ATOM 3950 O O . GLY B 1 200 ? -30.424 46.819 -26.866 1.00 48.64 231 GLY A O 1
ATOM 3951 N N . ASN B 1 201 ? -28.694 46.516 -25.457 1.00 49.60 232 ASN A N 1
ATOM 3952 C CA . ASN B 1 201 ? -29.447 46.900 -24.267 1.00 43.66 232 ASN A CA 1
ATOM 3953 C C . ASN B 1 201 ? -29.271 48.387 -23.966 1.00 45.67 232 ASN A C 1
ATOM 3954 O O . ASN B 1 201 ? -28.178 48.837 -23.619 1.00 45.73 232 ASN A O 1
ATOM 3959 N N . GLN B 1 202 ? -30.357 49.142 -24.090 1.00 42.70 233 GLN A N 1
ATOM 3960 C CA . GLN B 1 202 ? -30.315 50.592 -23.929 1.00 43.87 233 GLN A CA 1
ATOM 3961 C C . GLN B 1 202 ? -30.658 50.993 -22.499 1.00 48.35 233 GLN A C 1
ATOM 3962 O O . GLN B 1 202 ? -31.097 52.115 -22.249 1.00 47.89 233 GLN A O 1
ATOM 3968 N N . MET B 1 203 ? -30.453 50.056 -21.577 1.00 47.01 234 MET A N 1
ATOM 3969 C CA . MET B 1 203 ? -30.821 50.200 -20.168 1.00 45.95 234 MET A CA 1
ATOM 3970 C C . MET B 1 203 ? -30.470 51.558 -19.558 1.00 46.78 234 MET A C 1
ATOM 3971 O O . MET B 1 203 ? -31.349 52.288 -19.099 1.00 46.63 234 MET A O 1
ATOM 3976 N N . PHE B 1 204 ? -29.184 51.892 -19.562 1.00 47.53 235 PHE A N 1
ATOM 3977 C CA . PHE B 1 204 ? -28.717 53.130 -18.951 1.00 45.83 235 PHE A CA 1
ATOM 3978 C C . PHE B 1 204 ? -28.064 54.032 -19.990 1.00 49.70 235 PHE A C 1
ATOM 3979 O O . PHE B 1 204 ? -27.069 54.701 -19.715 1.00 47.59 235 PHE A O 1
ATOM 3987 N N . MET B 1 205 ? -28.642 54.041 -21.187 1.00 53.94 236 MET A N 1
ATOM 3988 C CA . MET B 1 205 ? -28.118 54.815 -22.304 1.00 51.24 236 MET A CA 1
ATOM 3989 C C . MET B 1 205 ? -28.906 56.110 -22.464 1.00 53.84 236 MET A C 1
ATOM 3990 O O . MET B 1 205 ? -30.131 56.084 -22.590 1.00 50.33 236 MET A O 1
ATOM 3995 N N . TYR B 1 206 ? -28.210 57.243 -22.456 1.00 55.59 237 TYR A N 1
ATOM 3996 C CA . TYR B 1 206 ? -28.879 58.527 -22.627 1.00 61.00 237 TYR A CA 1
ATOM 3997 C C . TYR B 1 206 ? -29.247 58.756 -24.088 1.00 61.48 237 TYR A C 1
ATOM 3998 O O . TYR B 1 206 ? -30.386 59.097 -24.408 1.00 59.13 237 TYR A O 1
ATOM 4007 N N . GLY B 1 207 ? -28.271 58.561 -24.969 1.00 60.97 238 GLY A N 1
ATOM 4008 C CA . GLY B 1 207 ? -28.470 58.751 -26.394 1.00 60.24 238 GLY A CA 1
ATOM 4009 C C . GLY B 1 207 ? -27.696 57.724 -27.197 1.00 61.71 238 GLY A C 1
ATOM 4010 O O . GLY B 1 207 ? -26.840 57.022 -26.660 1.00 60.31 238 GLY A O 1
ATOM 4011 N N . ARG B 1 208 ? -27.997 57.634 -28.488 1.00 56.05 239 ARG A N 1
ATOM 4012 C CA . ARG B 1 208 ? -27.378 56.630 -29.346 1.00 56.97 239 ARG A CA 1
ATOM 4013 C C . ARG B 1 208 ? -26.199 57.181 -30.147 1.00 56.17 239 ARG A C 1
ATOM 4014 O O . ARG B 1 208 ? -25.329 56.425 -30.581 1.00 52.13 239 ARG A O 1
ATOM 4022 N N . TYR B 1 209 ? -26.174 58.496 -30.343 1.00 57.52 240 TYR A N 1
ATOM 4023 C CA . TYR B 1 209 ? -25.152 59.123 -31.177 1.00 60.38 240 TYR A CA 1
ATOM 4024 C C . TYR B 1 209 ? -24.348 60.171 -30.407 1.00 64.98 240 TYR A C 1
ATOM 4025 O O . TYR B 1 209 ? -23.691 61.025 -31.003 1.00 70.67 240 TYR A O 1
ATOM 4034 N N . THR B 1 210 ? -24.410 60.097 -29.081 1.00 60.98 241 THR A N 1
ATOM 4035 C CA . THR B 1 210 ? -23.709 61.035 -28.207 1.00 59.45 241 THR A CA 1
ATOM 4036 C C . THR B 1 210 ? -22.200 61.055 -28.440 1.00 59.52 241 THR A C 1
ATOM 4037 O O . THR B 1 210 ? -21.563 60.008 -28.554 1.00 57.06 241 THR A O 1
ATOM 4041 N N . SER B 1 211 ? -21.641 62.260 -28.510 1.00 61.89 242 SER A N 1
ATOM 4042 C CA . SER B 1 211 ? -20.221 62.446 -28.786 1.00 60.19 242 SER A CA 1
ATOM 4043 C C . SER B 1 211 ? -19.333 61.920 -27.662 1.00 59.77 242 SER A C 1
ATOM 4044 O O . SER B 1 211 ? -18.398 61.157 -27.907 1.00 57.07 242 SER A O 1
ATOM 4047 N N . ASN B 1 212 ? -19.629 62.327 -26.432 1.00 62.50 243 ASN A N 1
ATOM 4048 C CA . ASN B 1 212 ? -18.802 61.958 -25.288 1.00 59.11 243 ASN A CA 1
ATOM 4049 C C . ASN B 1 212 ? -19.393 60.787 -24.508 1.00 59.70 243 ASN A C 1
ATOM 4050 O O . ASN B 1 212 ? -20.549 60.831 -24.085 1.00 61.14 243 ASN A O 1
ATOM 4055 N N . ILE B 1 213 ? -18.592 59.743 -24.324 1.00 60.05 244 ILE A N 1
ATOM 4056 C CA . ILE B 1 213 ? -19.030 58.543 -23.622 1.00 56.26 244 ILE A CA 1
ATOM 4057 C C . ILE B 1 213 ? -19.382 58.864 -22.174 1.00 55.78 244 ILE A C 1
ATOM 4058 O O . ILE B 1 213 ? -20.213 58.197 -21.556 1.00 56.39 244 ILE A O 1
ATOM 4063 N N . ARG B 1 214 ? -18.743 59.901 -21.645 1.00 60.18 245 ARG A N 1
ATOM 4064 C CA . ARG B 1 214 ? -18.888 60.273 -20.246 1.00 61.68 245 ARG A CA 1
ATOM 4065 C C . ARG B 1 214 ? -20.130 61.134 -20.027 1.00 59.50 245 ARG A C 1
ATOM 4066 O O . ARG B 1 214 ? -20.430 61.533 -18.902 1.00 59.26 245 ARG A O 1
ATOM 4074 N N . ASN B 1 215 ? -20.847 61.417 -21.110 1.00 55.82 246 ASN A N 1
ATOM 4075 C CA . ASN B 1 215 ? -22.109 62.143 -21.030 1.00 57.56 246 ASN A CA 1
ATOM 4076 C C . ASN B 1 215 ? -23.285 61.288 -21.484 1.00 56.95 246 ASN A C 1
ATOM 4077 O O . ASN B 1 215 ? -24.414 61.770 -21.576 1.00 54.34 246 ASN A O 1
ATOM 4082 N N . ASN B 1 216 ? -23.016 60.018 -21.771 1.00 53.91 247 ASN A N 1
ATOM 4083 C CA . ASN B 1 216 ? -24.031 59.141 -22.346 1.00 56.00 247 ASN A CA 1
ATOM 4084 C C . ASN B 1 216 ? -24.575 58.112 -21.361 1.00 58.25 247 ASN A C 1
ATOM 4085 O O . ASN B 1 216 ? -24.884 56.982 -21.737 1.00 59.97 247 ASN A O 1
ATOM 4090 N N . PHE B 1 217 ? -24.689 58.504 -20.099 1.00 54.50 248 PHE A N 1
ATOM 4091 C CA . PHE B 1 217 ? -25.327 57.658 -19.102 1.00 53.92 248 PHE A CA 1
ATOM 4092 C C . PHE B 1 217 ? -26.511 58.406 -18.500 1.00 57.86 248 PHE A C 1
ATOM 4093 O O . PHE B 1 217 ? -26.479 59.631 -18.380 1.00 60.47 248 PHE A O 1
ATOM 4101 N N . THR B 1 218 ? -27.553 57.669 -18.127 1.00 50.12 249 THR A N 1
ATOM 4102 C CA . THR B 1 218 ? -28.796 58.283 -17.669 1.00 51.85 249 THR A CA 1
ATOM 4103 C C . THR B 1 218 ? -28.584 59.121 -16.414 1.00 53.57 249 THR A C 1
ATOM 4104 O O . THR B 1 218 ? -27.907 58.693 -15.480 1.00 52.04 249 THR A O 1
ATOM 4108 N N . PRO B 1 219 ? -29.172 60.326 -16.396 1.00 55.38 250 PRO A N 1
ATOM 4109 C CA . PRO B 1 219 ? -29.044 61.281 -15.291 1.00 55.34 250 PRO A CA 1
ATOM 4110 C C . PRO B 1 219 ? -29.485 60.681 -13.961 1.00 52.54 250 PRO A C 1
ATOM 4111 O O . PRO B 1 219 ? -30.396 59.853 -13.933 1.00 54.45 250 PRO A O 1
ATOM 4115 N N . ASP B 1 220 ? -28.836 61.095 -12.877 1.00 50.38 251 ASP A N 1
ATOM 4116 C CA . ASP B 1 220 ? -29.107 60.539 -11.555 1.00 48.61 251 ASP A CA 1
ATOM 4117 C C . ASP B 1 220 ? -30.569 60.685 -11.137 1.00 51.85 251 ASP A C 1
ATOM 4118 O O . ASP B 1 220 ? -31.091 59.851 -10.398 1.00 54.89 251 ASP A O 1
ATOM 4123 N N . TYR B 1 221 ? -31.228 61.742 -11.605 1.00 47.80 252 TYR A N 1
ATOM 4124 C CA . TYR B 1 221 ? -32.603 62.007 -11.192 1.00 51.09 252 TYR A CA 1
ATOM 4125 C C . TYR B 1 221 ? -33.564 61.031 -11.864 1.00 57.87 252 TYR A C 1
ATOM 4126 O O . TYR B 1 221 ? -34.724 60.915 -11.467 1.00 61.00 252 TYR A O 1
ATOM 4135 N N . GLN B 1 222 ? -33.074 60.330 -12.882 1.00 52.38 253 GLN A N 1
ATOM 4136 C CA . GLN B 1 222 ? -33.877 59.332 -13.579 1.00 51.65 253 GLN A CA 1
ATOM 4137 C C . GLN B 1 222 ? -33.583 57.930 -13.054 1.00 52.00 253 GLN A C 1
ATOM 4138 O O . GLN B 1 222 ? -34.114 56.942 -13.562 1.00 42.08 253 GLN A O 1
ATOM 4144 N N . LEU B 1 223 ? -32.739 57.855 -12.030 1.00 50.83 254 LEU A N 1
ATOM 4145 C CA . LEU B 1 223 ? -32.388 56.583 -11.411 1.00 44.76 254 LEU A CA 1
ATOM 4146 C C . LEU B 1 223 ? -32.875 56.544 -9.967 1.00 47.49 254 LEU A C 1
ATOM 4147 O O . LEU B 1 223 ? -33.127 57.586 -9.358 1.00 53.37 254 LEU A O 1
ATOM 4152 N N . SER B 1 224 ? -33.004 55.340 -9.421 1.00 40.95 255 SER A N 1
ATOM 4153 C CA . SER B 1 224 ? -33.401 55.168 -8.030 1.00 44.29 255 SER A CA 1
ATOM 4154 C C . SER B 1 224 ? -32.262 55.575 -7.104 1.00 42.44 255 SER A C 1
ATOM 4155 O O . SER B 1 224 ? -31.096 55.543 -7.496 1.00 42.45 255 SER A O 1
ATOM 4158 N N . SER B 1 225 ? -32.601 55.969 -5.881 1.00 43.02 256 SER A N 1
ATOM 4159 C CA . SER B 1 225 ? -31.585 56.328 -4.897 1.00 45.49 256 SER A CA 1
ATOM 4160 C C . SER B 1 225 ? -30.741 55.112 -4.541 1.00 44.90 256 SER A C 1
ATOM 4161 O O . SER B 1 225 ? -29.634 55.241 -4.018 1.00 44.31 256 SER A O 1
ATOM 4164 N N . LEU B 1 226 ? -31.272 53.929 -4.836 1.00 42.38 257 LEU A N 1
ATOM 4165 C CA . LEU B 1 226 ? -30.581 52.681 -4.547 1.00 41.99 257 LEU A CA 1
ATOM 4166 C C . LEU B 1 226 ? -29.446 52.453 -5.537 1.00 42.05 257 LEU A C 1
ATOM 4167 O O . LEU B 1 226 ? -28.458 51.789 -5.221 1.00 46.98 257 LEU A O 1
ATOM 4172 N N . ILE B 1 227 ? -29.595 53.006 -6.737 1.00 37.79 258 ILE A N 1
ATOM 4173 C CA . ILE B 1 227 ? -28.559 52.912 -7.760 1.00 39.39 258 ILE A CA 1
ATOM 4174 C C . ILE B 1 227 ? -27.528 54.027 -7.612 1.00 39.56 258 ILE A C 1
ATOM 4175 O O . ILE B 1 227 ? -26.325 53.771 -7.603 1.00 37.50 258 ILE A O 1
ATOM 4180 N N . THR B 1 228 ? -28.004 55.263 -7.499 1.00 39.88 259 THR A N 1
ATOM 4181 C CA . THR B 1 228 ? -27.118 56.417 -7.388 1.00 41.72 259 THR A CA 1
ATOM 4182 C C . THR B 1 228 ? -26.435 56.549 -6.026 1.00 45.64 259 THR A C 1
ATOM 4183 O O . THR B 1 228 ? -25.237 56.820 -5.959 1.00 48.62 259 THR A O 1
ATOM 4187 N N . SER B 1 229 ? -27.187 56.353 -4.945 1.00 39.37 260 SER A N 1
ATOM 4188 C CA . SER B 1 229 ? -26.667 56.648 -3.609 1.00 44.40 260 SER A CA 1
ATOM 4189 C C . SER B 1 229 ? -26.566 55.436 -2.678 1.00 48.31 260 SER A C 1
ATOM 4190 O O . SER B 1 229 ? -25.464 55.015 -2.324 1.00 46.42 260 SER A O 1
ATOM 4193 N N . GLY B 1 230 ? -27.707 54.874 -2.284 1.00 43.09 261 GLY A N 1
ATOM 4194 C CA . GLY B 1 230 ? -27.694 53.742 -1.373 1.00 34.69 261 GLY A CA 1
ATOM 4195 C C . GLY B 1 230 ? -29.043 53.222 -0.908 1.00 34.23 261 GLY A C 1
ATOM 4196 O O . GLY B 1 230 ? -30.086 53.815 -1.177 1.00 39.08 261 GLY A O 1
ATOM 4197 N N . PHE B 1 231 ? -29.002 52.100 -0.193 1.00 34.42 262 PHE A N 1
ATOM 4198 C CA . PHE B 1 231 ? -30.193 51.425 0.315 1.00 34.40 262 PHE A CA 1
ATOM 4199 C C . PHE B 1 231 ? -30.437 51.715 1.798 1.00 35.85 262 PHE A C 1
ATOM 4200 O O . PHE B 1 231 ? -29.506 51.705 2.604 1.00 36.71 262 PHE A O 1
ATOM 4208 N N . SER B 1 232 ? -31.694 51.969 2.150 1.00 41.34 263 SER A N 1
ATOM 4209 C CA . SER B 1 232 ? -32.084 52.172 3.541 1.00 39.22 263 SER A CA 1
ATOM 4210 C C . SER B 1 232 ? -33.111 51.127 3.964 1.00 37.67 263 SER A C 1
ATOM 4211 O O . SER B 1 232 ? -34.298 51.428 4.080 1.00 38.15 263 SER A O 1
ATOM 4214 N N . PRO B 1 233 ? -32.654 49.889 4.195 1.00 34.20 264 PRO A N 1
ATOM 4215 C CA . PRO B 1 233 ? -33.576 48.792 4.492 1.00 33.33 264 PRO A CA 1
ATOM 4216 C C . PRO B 1 233 ? -34.178 48.908 5.885 1.00 43.40 264 PRO A C 1
ATOM 4217 O O . PRO B 1 233 ? -33.560 49.476 6.788 1.00 40.18 264 PRO A O 1
ATOM 4221 N N . SER B 1 234 ? -35.379 48.369 6.053 1.00 45.10 265 SER A N 1
ATOM 4222 C CA . SER B 1 234 ? -36.035 48.358 7.351 1.00 37.61 265 SER A CA 1
ATOM 4223 C C . SER B 1 234 ? -36.771 47.039 7.536 1.00 33.95 265 SER A C 1
ATOM 4224 O O . SER B 1 234 ? -37.684 46.715 6.780 1.00 36.25 265 SER A O 1
ATOM 4227 N N . TYR B 1 235 ? -36.369 46.282 8.548 1.00 39.07 266 TYR A N 1
ATOM 4228 C CA . TYR B 1 235 ? -37.022 45.021 8.850 1.00 40.56 266 TYR A CA 1
ATOM 4229 C C . TYR B 1 235 ? -37.461 44.983 10.300 1.00 41.74 266 TYR A C 1
ATOM 4230 O O . TYR B 1 235 ? -37.157 45.883 11.083 1.00 39.81 266 TYR A O 1
ATOM 4239 N N . GLY B 1 236 ? -38.180 43.927 10.651 1.00 39.18 267 GLY A N 1
ATOM 4240 C CA . GLY B 1 236 ? -38.615 43.726 12.014 1.00 40.97 267 GLY A CA 1
ATOM 4241 C C . GLY B 1 236 ? -38.705 42.245 12.292 1.00 42.35 267 GLY A C 1
ATOM 4242 O O . GLY B 1 236 ? -39.076 41.459 11.420 1.00 40.95 267 GLY A O 1
ATOM 4243 N N . LEU B 1 237 ? -38.363 41.863 13.514 1.00 39.89 268 LEU A N 1
ATOM 4244 C CA . LEU B 1 237 ? -38.458 40.475 13.925 1.00 39.61 268 LEU A CA 1
ATOM 4245 C C . LEU B 1 237 ? -39.102 40.401 15.295 1.00 40.12 268 LEU A C 1
ATOM 4246 O O . LEU B 1 237 ? -39.091 41.371 16.053 1.00 36.93 268 LEU A O 1
ATOM 4251 N N . VAL B 1 238 ? -39.659 39.241 15.611 1.00 37.16 269 VAL A N 1
ATOM 4252 C CA . VAL B 1 238 ? -40.202 38.998 16.934 1.00 35.35 269 VAL A CA 1
ATOM 4253 C C . VAL B 1 238 ? -39.602 37.712 17.472 1.00 35.75 269 VAL A C 1
ATOM 4254 O O . VAL B 1 238 ? -39.817 36.636 16.916 1.00 36.11 269 VAL A O 1
ATOM 4258 N N . LEU B 1 239 ? -38.842 37.832 18.554 1.00 33.27 270 LEU A N 1
ATOM 4259 C CA . LEU B 1 239 ? -38.228 36.670 19.174 1.00 32.52 270 LEU A CA 1
ATOM 4260 C C . LEU B 1 239 ? -38.958 36.304 20.456 1.00 34.95 270 LEU A C 1
ATOM 4261 O O . LEU B 1 239 ? -39.407 37.176 21.199 1.00 38.32 270 LEU A O 1
ATOM 4266 N N . ARG B 1 240 ? -39.076 35.005 20.704 1.00 35.31 271 ARG A N 1
ATOM 4267 C CA . ARG B 1 240 ? -39.741 34.512 21.900 1.00 39.02 271 ARG A CA 1
ATOM 4268 C C . ARG B 1 240 ? -38.864 33.479 22.591 1.00 39.80 271 ARG A C 1
ATOM 4269 O O . ARG B 1 240 ? -38.173 32.702 21.934 1.00 44.10 271 ARG A O 1
ATOM 4277 N N . ALA B 1 241 ? -38.891 33.477 23.917 1.00 40.88 272 ALA A N 1
ATOM 4278 C CA . ALA B 1 241 ? -38.065 32.559 24.688 1.00 43.77 272 ALA A CA 1
ATOM 4279 C C . ALA B 1 241 ? -38.702 32.245 26.033 1.00 47.25 272 ALA A C 1
ATOM 4280 O O . ALA B 1 241 ? -39.700 32.859 26.411 1.00 46.28 272 ALA A O 1
ATOM 4282 N N . PRO B 1 242 ? -38.125 31.278 26.761 1.00 47.31 273 PRO A N 1
ATOM 4283 C CA . PRO B 1 242 ? -38.605 30.978 28.110 1.00 47.10 273 PRO A CA 1
ATOM 4284 C C . PRO B 1 242 ? -38.324 32.152 29.036 1.00 50.53 273 PRO A C 1
ATOM 4285 O O . PRO B 1 242 ? -37.382 32.909 28.800 1.00 51.35 273 PRO A O 1
ATOM 4289 N N . LYS B 1 243 ? -39.139 32.296 30.075 1.00 46.48 274 LYS A N 1
ATOM 4290 C CA . LYS B 1 243 ? -39.059 33.444 30.970 1.00 48.57 274 LYS A CA 1
ATOM 4291 C C . LYS B 1 243 ? -37.691 33.554 31.652 1.00 48.47 274 LYS A C 1
ATOM 4292 O O . LYS B 1 243 ? -37.327 34.615 32.160 1.00 47.80 274 LYS A O 1
ATOM 4298 N N . ASP B 1 244 ? -36.937 32.457 31.653 1.00 51.45 275 ASP A N 1
ATOM 4299 C CA . ASP B 1 244 ? -35.655 32.407 32.353 1.00 49.93 275 ASP A CA 1
ATOM 4300 C C . ASP B 1 244 ? -34.455 32.375 31.405 1.00 53.22 275 ASP A C 1
ATOM 4301 O O . ASP B 1 244 ? -33.367 31.944 31.792 1.00 55.29 275 ASP A O 1
ATOM 4306 N N . VAL B 1 245 ? -34.646 32.823 30.169 1.00 54.57 276 VAL A N 1
ATOM 4307 C CA . VAL B 1 245 ? -33.533 32.918 29.231 1.00 49.85 276 VAL A CA 1
ATOM 4308 C C . VAL B 1 245 ? -32.635 34.066 29.666 1.00 47.91 276 VAL A C 1
ATOM 4309 O O . VAL B 1 245 ? -33.114 35.056 30.213 1.00 54.94 276 VAL A O 1
ATOM 4313 N N . LYS B 1 246 ? -31.336 33.943 29.419 1.00 47.98 277 LYS A N 1
ATOM 4314 C CA . LYS B 1 246 ? -30.398 34.963 29.871 1.00 50.73 277 LYS A CA 1
ATOM 4315 C C . LYS B 1 246 ? -29.864 35.799 28.717 1.00 49.08 277 LYS A C 1
ATOM 4316 O O . LYS B 1 246 ? -29.908 37.026 28.761 1.00 50.60 277 LYS A O 1
ATOM 4322 N N . LYS B 1 247 ? -29.356 35.137 27.685 1.00 46.56 278 LYS A N 1
ATOM 4323 C CA . LYS B 1 247 ? -28.770 35.849 26.560 1.00 44.98 278 LYS A CA 1
ATOM 4324 C C . LYS B 1 247 ? -28.971 35.100 25.246 1.00 49.40 278 LYS A C 1
ATOM 4325 O O . LYS B 1 247 ? -29.187 33.888 25.231 1.00 50.76 278 LYS A O 1
ATOM 4331 N N . SER B 1 248 ? -28.901 35.837 24.144 1.00 45.57 279 SER A N 1
ATOM 4332 C CA . SER B 1 248 ? -28.995 35.254 22.813 1.00 48.94 279 SER A CA 1
ATOM 4333 C C . SER B 1 248 ? -28.333 36.192 21.816 1.00 46.92 279 SER A C 1
ATOM 4334 O O . SER B 1 248 ? -28.118 37.366 22.114 1.00 48.34 279 SER A O 1
ATOM 4337 N N . ARG B 1 249 ? -28.013 35.683 20.632 1.00 48.25 280 ARG A N 1
ATOM 4338 C CA . ARG B 1 249 ? -27.318 36.499 19.644 1.00 50.83 280 ARG A CA 1
ATOM 4339 C C . ARG B 1 249 ? -28.053 36.651 18.319 1.00 45.49 280 ARG A C 1
ATOM 4340 O O . ARG B 1 249 ? -28.978 35.901 18.004 1.00 46.69 280 ARG A O 1
ATOM 4348 N N . ILE B 1 250 ? -27.617 37.647 17.555 1.00 44.70 281 ILE A N 1
ATOM 4349 C CA . ILE B 1 250 ? -28.164 37.938 16.239 1.00 48.25 281 ILE A CA 1
ATOM 4350 C C . ILE B 1 250 ? -27.038 38.169 15.239 1.00 48.52 281 ILE A C 1
ATOM 4351 O O . ILE B 1 250 ? -26.174 39.019 15.453 1.00 47.84 281 ILE A O 1
ATOM 4356 N N . LYS B 1 251 ? -27.047 37.413 14.147 1.00 46.30 282 LYS A N 1
ATOM 4357 C CA . LYS B 1 251 ? -26.040 37.579 13.109 1.00 42.96 282 LYS A CA 1
ATOM 4358 C C . LYS B 1 251 ? -26.691 38.106 11.841 1.00 40.36 282 LYS A C 1
ATOM 4359 O O . LYS B 1 251 ? -27.550 37.446 11.257 1.00 39.93 282 LYS A O 1
ATOM 4365 N N . VAL B 1 252 ? -26.283 39.296 11.417 1.00 40.94 283 VAL A N 1
ATOM 4366 C CA . VAL B 1 252 ? -26.861 39.914 10.232 1.00 43.08 283 VAL A CA 1
ATOM 4367 C C . VAL B 1 252 ? -25.856 39.937 9.087 1.00 40.29 283 VAL A C 1
ATOM 4368 O O . VAL B 1 252 ? -24.710 40.346 9.267 1.00 42.56 283 VAL A O 1
ATOM 4372 N N . VAL B 1 253 ? -26.290 39.500 7.910 1.00 38.96 284 VAL A N 1
ATOM 4373 C CA . VAL B 1 253 ? -25.419 39.483 6.742 1.00 44.32 284 VAL A CA 1
ATOM 4374 C C . VAL B 1 253 ? -25.940 40.395 5.638 1.00 44.59 284 VAL A C 1
ATOM 4375 O O . VAL B 1 253 ? -27.090 40.282 5.212 1.00 45.22 284 VAL A O 1
ATOM 4379 N N . PHE B 1 254 ? -25.084 41.301 5.181 1.00 42.41 285 PHE A N 1
ATOM 4380 C CA . PHE B 1 254 ? -25.432 42.204 4.094 1.00 41.00 285 PHE A CA 1
ATOM 4381 C C . PHE B 1 254 ? -24.705 41.790 2.822 1.00 44.11 285 PHE A C 1
ATOM 4382 O O . PHE B 1 254 ? -23.484 41.634 2.818 1.00 46.59 285 PHE A O 1
ATOM 4390 N N . ALA B 1 255 ? -25.457 41.610 1.743 1.00 42.84 286 ALA A N 1
ATOM 4391 C CA . ALA B 1 255 ? -24.864 41.242 0.466 1.00 39.31 286 ALA A CA 1
ATOM 4392 C C . ALA B 1 255 ? -25.306 42.209 -0.619 1.00 39.91 286 ALA A C 1
ATOM 4393 O O . ALA B 1 255 ? -26.499 42.442 -0.808 1.00 43.08 286 ALA A O 1
ATOM 4395 N N . ARG B 1 256 ? -24.338 42.763 -1.336 1.00 36.79 287 ARG A N 1
ATOM 4396 C CA . ARG B 1 256 ? -24.633 43.689 -2.418 1.00 34.65 287 ARG A CA 1
ATOM 4397 C C . ARG B 1 256 ? -24.085 43.137 -3.722 1.00 32.76 287 ARG A C 1
ATOM 4398 O O . ARG B 1 256 ? -22.873 43.106 -3.934 1.00 38.20 287 ARG A O 1
ATOM 4406 N N . ARG B 1 257 ? -24.989 42.704 -4.594 1.00 34.84 288 ARG A N 1
ATOM 4407 C CA . ARG B 1 257 ? -24.606 42.091 -5.858 1.00 44.30 288 ARG A CA 1
ATOM 4408 C C . ARG B 1 257 ? -24.694 43.104 -6.992 1.00 40.99 288 ARG A C 1
ATOM 4409 O O . ARG B 1 257 ? -25.778 43.570 -7.338 1.00 42.51 288 ARG A O 1
ATOM 4417 N N . SER B 1 258 ? -23.546 43.441 -7.568 1.00 43.25 289 SER A N 1
ATOM 4418 C CA . SER B 1 258 ? -23.488 44.472 -8.592 1.00 40.75 289 SER A CA 1
ATOM 4419 C C . SER B 1 258 ? -23.312 43.874 -9.980 1.00 46.14 289 SER A C 1
ATOM 4420 O O . SER B 1 258 ? -22.668 42.839 -10.151 1.00 50.34 289 SER A O 1
ATOM 4423 N N . GLU B 1 259 ? -23.893 44.539 -10.971 1.00 47.05 290 GLU A N 1
ATOM 4424 C CA . GLU B 1 259 ? -23.770 44.115 -12.354 1.00 45.45 290 GLU A CA 1
ATOM 4425 C C . GLU B 1 259 ? -23.045 45.186 -13.154 1.00 41.13 290 GLU A C 1
ATOM 4426 O O . GLU B 1 259 ? -22.915 46.326 -12.707 1.00 40.21 290 GLU A O 1
ATOM 4432 N N . THR B 1 260 ? -22.577 44.820 -14.340 1.00 46.00 291 THR A N 1
ATOM 4433 C CA . THR B 1 260 ? -21.820 45.746 -15.165 1.00 48.99 291 THR A CA 1
ATOM 4434 C C . THR B 1 260 ? -22.599 46.124 -16.414 1.00 46.33 291 THR A C 1
ATOM 4435 O O . THR B 1 260 ? -23.038 45.258 -17.169 1.00 47.70 291 THR A O 1
ATOM 4439 N N . TYR B 1 261 ? -22.768 47.423 -16.625 1.00 40.23 292 TYR A N 1
ATOM 4440 C CA . TYR B 1 261 ? -23.405 47.912 -17.837 1.00 42.79 292 TYR A CA 1
ATOM 4441 C C . TYR B 1 261 ? -22.343 48.535 -18.728 1.00 47.05 292 TYR A C 1
ATOM 4442 O O . TYR B 1 261 ? -21.694 49.512 -18.352 1.00 42.72 292 TYR A O 1
ATOM 4451 N N . GLN B 1 262 ? -22.173 47.962 -19.914 1.00 49.33 293 GLN A N 1
ATOM 4452 C CA . GLN B 1 262 ? -21.098 48.364 -20.809 1.00 48.97 293 GLN A CA 1
ATOM 4453 C C . GLN B 1 262 ? -21.636 49.004 -22.082 1.00 49.47 293 GLN A C 1
ATOM 4454 O O . GLN B 1 262 ? -22.629 48.546 -22.646 1.00 48.18 293 GLN A O 1
ATOM 4460 N N . GLN B 1 263 ? -20.973 50.065 -22.529 1.00 50.79 294 GLN A N 1
ATOM 4461 C CA . GLN B 1 263 ? -21.337 50.728 -23.773 1.00 54.21 294 GLN A CA 1
ATOM 4462 C C . GLN B 1 263 ? -20.187 50.638 -24.768 1.00 58.61 294 GLN A C 1
ATOM 4463 O O . GLN B 1 263 ? -19.027 50.847 -24.412 1.00 55.67 294 GLN A O 1
ATOM 4469 N N . ASN B 1 264 ? -20.515 50.321 -26.015 1.00 60.53 295 ASN A N 1
ATOM 4470 C CA . ASN B 1 264 ? -19.509 50.205 -27.061 1.00 56.53 295 ASN A CA 1
ATOM 4471 C C . ASN B 1 264 ? -19.913 50.967 -28.317 1.00 61.46 295 ASN A C 1
ATOM 4472 O O . ASN B 1 264 ? -21.088 51.002 -28.682 1.00 59.93 295 ASN A O 1
ATOM 4477 N N . TRP B 1 265 ? -18.935 51.588 -28.968 1.00 68.06 296 TRP A N 1
ATOM 4478 C CA . TRP B 1 265 ? -19.176 52.256 -30.239 1.00 61.16 296 TRP A CA 1
ATOM 4479 C C . TRP B 1 265 ? -18.818 51.291 -31.359 1.00 58.16 296 TRP A C 1
ATOM 4480 O O . TRP B 1 265 ? -17.697 50.786 -31.413 1.00 56.84 296 TRP A O 1
ATOM 4491 N N . ASP B 1 266 ? -19.769 51.035 -32.250 1.00 63.10 297 ASP A N 1
ATOM 4492 C CA . ASP B 1 266 ? -19.571 50.048 -33.306 1.00 63.88 297 ASP A CA 1
ATOM 4493 C C . ASP B 1 266 ? -19.272 50.701 -34.653 1.00 61.41 297 ASP A C 1
ATOM 4494 O O . ASP B 1 266 ? -18.952 50.018 -35.624 1.00 63.07 297 ASP A O 1
ATOM 4499 N N . GLY B 1 267 ? -19.380 52.025 -34.705 1.00 61.33 298 GLY A N 1
ATOM 4500 C CA . GLY B 1 267 ? -19.085 52.757 -35.923 1.00 58.93 298 GLY A CA 1
ATOM 4501 C C . GLY B 1 267 ? -20.162 53.742 -36.328 1.00 63.98 298 GLY A C 1
ATOM 4502 O O . GLY B 1 267 ? -19.868 54.796 -36.895 1.00 60.79 298 GLY A O 1
ATOM 4503 N N . LEU B 1 268 ? -21.414 53.404 -36.037 1.00 61.40 299 LEU A N 1
ATOM 4504 C CA . LEU B 1 268 ? -22.540 54.246 -36.425 1.00 63.74 299 LEU A CA 1
ATOM 4505 C C . LEU B 1 268 ? -23.278 54.772 -35.201 1.00 65.77 299 LEU A C 1
ATOM 4506 O O . LEU B 1 268 ? -23.802 55.887 -35.208 1.00 65.23 299 LEU A O 1
ATOM 4511 N N . ASN B 1 269 ? -23.320 53.958 -34.152 1.00 68.91 300 ASN A N 1
ATOM 4512 C CA . ASN B 1 269 ? -24.046 54.308 -32.939 1.00 66.19 300 ASN A CA 1
ATOM 4513 C C . ASN B 1 269 ? -23.483 53.620 -31.703 1.00 61.59 300 ASN A C 1
ATOM 4514 O O . ASN B 1 269 ? -22.515 52.866 -31.788 1.00 56.81 300 ASN A O 1
ATOM 4519 N N . TRP B 1 270 ? -24.095 53.886 -30.553 1.00 63.00 301 TRP A N 1
ATOM 4520 C CA . TRP B 1 270 ? -23.724 53.207 -29.318 1.00 58.22 301 TRP A CA 1
ATOM 4521 C C . TRP B 1 270 ? -24.593 51.972 -29.132 1.00 59.13 301 TRP A C 1
ATOM 4522 O O . TRP B 1 270 ? -25.777 51.980 -29.469 1.00 60.21 301 TRP A O 1
ATOM 4533 N N . TRP B 1 271 ? -23.999 50.909 -28.603 1.00 54.95 302 TRP A N 1
ATOM 4534 C CA . TRP B 1 271 ? -24.758 49.727 -28.226 1.00 52.85 302 TRP A CA 1
ATOM 4535 C C . TRP B 1 271 ? -24.259 49.224 -26.881 1.00 54.81 302 TRP A C 1
ATOM 4536 O O . TRP B 1 271 ? -23.057 49.230 -26.610 1.00 54.04 302 TRP A O 1
ATOM 4547 N N . GLY B 1 272 ? -25.186 48.792 -26.037 1.00 55.61 303 GLY A N 1
ATOM 4548 C CA . GLY B 1 272 ? -24.835 48.413 -24.686 1.00 50.74 303 GLY A CA 1
ATOM 4549 C C . GLY B 1 272 ? -25.240 46.995 -24.353 1.00 49.06 303 GLY A C 1
ATOM 4550 O O . GLY B 1 272 ? -26.151 46.433 -24.960 1.00 49.73 303 GLY A O 1
ATOM 4551 N N . ARG B 1 273 ? -24.548 46.417 -23.380 1.00 50.38 304 ARG A N 1
ATOM 4552 C CA . ARG B 1 273 ? -24.865 45.083 -22.899 1.00 52.39 304 ARG A CA 1
ATOM 4553 C C . ARG B 1 273 ? -24.687 45.031 -21.386 1.00 53.73 304 ARG A C 1
ATOM 4554 O O . ARG B 1 273 ? -23.758 45.626 -20.841 1.00 58.26 304 ARG A O 1
ATOM 4562 N N . ASN B 1 274 ? -25.581 44.316 -20.712 1.00 52.57 305 ASN A N 1
ATOM 4563 C CA . ASN B 1 274 ? -25.531 44.204 -19.260 1.00 48.37 305 ASN A CA 1
ATOM 4564 C C . ASN B 1 274 ? -25.200 42.781 -18.827 1.00 46.95 305 ASN A C 1
ATOM 4565 O O . ASN B 1 274 ? -25.877 41.830 -19.218 1.00 52.93 305 ASN A O 1
ATOM 4570 N N . PHE B 1 275 ? -24.155 42.641 -18.019 1.00 46.60 306 PHE A N 1
ATOM 4571 C CA . PHE B 1 275 ? -23.673 41.323 -17.619 1.00 52.38 306 PHE A CA 1
ATOM 4572 C C . PHE B 1 275 ? -23.100 41.329 -16.206 1.00 50.12 306 PHE A C 1
ATOM 4573 O O . PHE B 1 275 ? -22.870 42.389 -15.621 1.00 42.56 306 PHE A O 1
ATOM 4581 N N . TYR B 1 276 ? -22.875 40.137 -15.663 1.00 47.89 307 TYR A N 1
ATOM 4582 C CA . TYR B 1 276 ? -22.249 39.995 -14.354 1.00 48.46 307 TYR A CA 1
ATOM 4583 C C . TYR B 1 276 ? -20.765 39.655 -14.491 1.00 54.38 307 TYR A C 1
ATOM 4584 O O . TYR B 1 276 ? -20.405 38.606 -15.026 1.00 58.63 307 TYR A O 1
ATOM 4593 N N . ASP B 1 277 ? -19.910 40.549 -14.007 1.00 57.42 308 ASP A N 1
ATOM 4594 C CA . ASP B 1 277 ? -18.464 40.411 -14.164 1.00 59.08 308 ASP A CA 1
ATOM 4595 C C . ASP B 1 277 ? -17.907 39.468 -13.097 1.00 66.27 308 ASP A C 1
ATOM 4596 O O . ASP B 1 277 ? -17.647 39.880 -11.967 1.00 70.36 308 ASP A O 1
ATOM 4601 N N . THR B 1 278 ? -17.725 38.203 -13.465 1.00 68.54 309 THR A N 1
ATOM 4602 C CA . THR B 1 278 ? -17.165 37.201 -12.559 1.00 69.47 309 THR A CA 1
ATOM 4603 C C . THR B 1 278 ? -15.673 37.376 -12.272 1.00 75.25 309 THR A C 1
ATOM 4604 O O . THR B 1 278 ? -15.115 36.678 -11.426 1.00 69.43 309 THR A O 1
ATOM 4608 N N . LYS B 1 279 ? -15.029 38.303 -12.972 1.00 74.73 310 LYS A N 1
ATOM 4609 C CA . LYS B 1 279 ? -13.588 38.492 -12.832 1.00 73.05 310 LYS A CA 1
ATOM 4610 C C . LYS B 1 279 ? -13.281 39.860 -12.227 1.00 67.02 310 LYS A C 1
ATOM 4611 O O . LYS B 1 279 ? -12.187 40.401 -12.390 1.00 66.27 310 LYS A O 1
ATOM 4617 N N . ASN B 1 280 ? -14.271 40.406 -11.528 1.00 69.91 311 ASN A N 1
ATOM 4618 C CA . ASN B 1 280 ? -14.130 41.655 -10.790 1.00 68.76 311 ASN A CA 1
ATOM 4619 C C . ASN B 1 280 ? -14.527 41.486 -9.327 1.00 69.21 311 ASN A C 1
ATOM 4620 O O . ASN B 1 280 ? -15.654 41.092 -9.029 1.00 66.53 311 ASN A O 1
ATOM 4625 N N . PRO B 1 281 ? -13.595 41.779 -8.407 1.00 70.32 312 PRO A N 1
ATOM 4626 C CA . PRO B 1 281 ? -13.825 41.589 -6.970 1.00 74.02 312 PRO A CA 1
ATOM 4627 C C . PRO B 1 281 ? -14.882 42.539 -6.409 1.00 69.17 312 PRO A C 1
ATOM 4628 O O . PRO B 1 281 ? -15.377 42.322 -5.302 1.00 62.08 312 PRO A O 1
ATOM 4632 N N . ASP B 1 282 ? -15.221 43.576 -7.169 1.00 65.19 313 ASP A N 1
ATOM 4633 C CA . ASP B 1 282 ? -16.177 44.580 -6.715 1.00 62.97 313 ASP A CA 1
ATOM 4634 C C . ASP B 1 282 ? -17.601 44.253 -7.157 1.00 56.58 313 ASP A C 1
ATOM 4635 O O . ASP B 1 282 ? -18.535 45.000 -6.864 1.00 55.82 313 ASP A O 1
ATOM 4640 N N . SER B 1 283 ? -17.764 43.137 -7.858 1.00 57.76 314 SER A N 1
ATOM 4641 C CA . SER B 1 283 ? -19.076 42.741 -8.353 1.00 52.27 314 SER A CA 1
ATOM 4642 C C . SER B 1 283 ? -19.930 42.143 -7.240 1.00 45.70 314 SER A C 1
ATOM 4643 O O . SER B 1 283 ? -21.138 41.976 -7.397 1.00 49.40 314 SER A O 1
ATOM 4646 N N . LEU B 1 284 ? -19.298 41.827 -6.116 1.00 43.54 315 LEU A N 1
ATOM 4647 C CA . LEU B 1 284 ? -20.005 41.251 -4.980 1.00 43.30 315 LEU A CA 1
ATOM 4648 C C . LEU B 1 284 ? -19.362 41.695 -3.670 1.00 42.86 315 LEU A C 1
ATOM 4649 O O . LEU B 1 284 ? -18.146 41.591 -3.495 1.00 45.59 315 LEU A O 1
ATOM 4654 N N . SER B 1 285 ? -20.186 42.192 -2.753 1.00 40.51 316 SER A N 1
ATOM 4655 C CA . SER B 1 285 ? -19.705 42.648 -1.455 1.00 35.61 316 SER A CA 1
ATOM 4656 C C . SER B 1 285 ? -20.534 42.071 -0.313 1.00 41.66 316 SER A C 1
ATOM 4657 O O . SER B 1 285 ? -21.715 42.390 -0.173 1.00 44.34 316 SER A O 1
ATOM 4660 N N . LYS B 1 286 ? -19.915 41.222 0.502 1.00 46.31 317 LYS A N 1
ATOM 4661 C CA . LYS B 1 286 ? -20.622 40.603 1.618 1.00 47.83 317 LYS A CA 1
ATOM 4662 C C . LYS B 1 286 ? -20.011 41.025 2.950 1.00 41.23 317 LYS A C 1
ATOM 4663 O O . LYS B 1 286 ? -18.790 41.108 3.096 1.00 45.14 317 LYS A O 1
ATOM 4669 N N . VAL B 1 287 ? -20.877 41.295 3.919 1.00 44.34 318 VAL A N 1
ATOM 4670 C CA . VAL B 1 287 ? -20.448 41.776 5.224 1.00 46.76 318 VAL A CA 1
ATOM 4671 C C . VAL B 1 287 ? -21.287 41.184 6.355 1.00 46.26 318 VAL A C 1
ATOM 4672 O O . VAL B 1 287 ? -22.452 40.834 6.159 1.00 44.11 318 VAL A O 1
ATOM 4676 N N . THR B 1 288 ? -20.685 41.075 7.537 1.00 48.27 319 THR A N 1
ATOM 4677 C CA . THR B 1 288 ? -21.369 40.529 8.702 1.00 48.69 319 THR A CA 1
ATOM 4678 C C . THR B 1 288 ? -21.321 41.472 9.900 1.00 43.14 319 THR A C 1
ATOM 4679 O O . THR B 1 288 ? -20.291 42.078 10.191 1.00 44.17 319 THR A O 1
ATOM 4683 N N . LEU B 1 289 ? -22.452 41.589 10.587 1.00 43.00 320 LEU A N 1
ATOM 4684 C CA . LEU B 1 289 ? -22.554 42.381 11.806 1.00 43.23 320 LEU A CA 1
ATOM 4685 C C . LEU B 1 289 ? -23.233 41.557 12.895 1.00 48.35 320 LEU A C 1
ATOM 4686 O O . LEU B 1 289 ? -24.312 41.006 12.680 1.00 50.94 320 LEU A O 1
ATOM 4691 N N . THR B 1 290 ? -22.605 41.474 14.064 1.00 44.20 321 THR A N 1
ATOM 4692 C CA . THR B 1 290 ? -23.117 40.621 15.130 1.00 45.01 321 THR A CA 1
ATOM 4693 C C . THR B 1 290 ? -23.555 41.407 16.362 1.00 46.63 321 THR A C 1
ATOM 4694 O O . THR B 1 290 ? -22.843 42.287 16.844 1.00 48.50 321 THR A O 1
ATOM 4698 N N . PHE B 1 291 ? -24.738 41.068 16.864 1.00 47.38 322 PHE A N 1
ATOM 4699 C CA . PHE B 1 291 ? -25.308 41.714 18.038 1.00 42.13 322 PHE A CA 1
ATOM 4700 C C . PHE B 1 291 ? -25.635 40.680 19.107 1.00 45.34 322 PHE A C 1
ATOM 4701 O O . PHE B 1 291 ? -25.938 39.528 18.797 1.00 48.19 322 PHE A O 1
ATOM 4709 N N . GLU B 1 292 ? -25.567 41.095 20.367 1.00 50.19 323 GLU A N 1
ATOM 4710 C CA . GLU B 1 2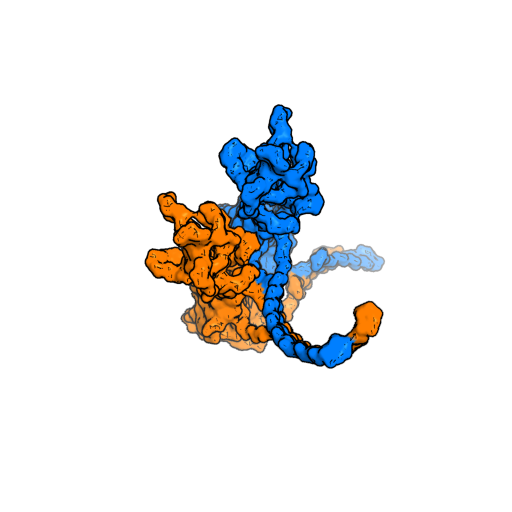92 ? -25.923 40.221 21.476 1.00 46.94 323 GLU A CA 1
ATOM 4711 C C . GLU B 1 292 ? -27.082 40.824 22.259 1.00 50.88 323 GLU A C 1
ATOM 4712 O O . GLU B 1 292 ? -27.121 42.031 22.494 1.00 56.88 323 GLU A O 1
ATOM 4718 N N . LEU B 1 293 ? -28.028 39.981 22.661 1.00 47.38 324 LEU A N 1
ATOM 4719 C CA . LEU B 1 293 ? -29.190 40.452 23.405 1.00 46.77 324 LEU A CA 1
ATOM 4720 C C . LEU B 1 293 ? -29.179 39.938 24.837 1.00 43.83 324 LEU A C 1
ATOM 4721 O O . LEU B 1 293 ? -29.073 38.735 25.076 1.00 42.75 324 LEU A O 1
ATOM 4726 N N . ASP B 1 294 ? -29.289 40.861 25.787 1.00 42.22 325 ASP A N 1
ATOM 4727 C CA . ASP B 1 294 ? -29.374 40.501 27.195 1.00 41.79 325 ASP A CA 1
ATOM 4728 C C . ASP B 1 294 ? -30.830 40.582 27.641 1.00 43.58 325 ASP A C 1
ATOM 4729 O O . ASP B 1 294 ? -31.339 41.661 27.941 1.00 47.86 325 ASP A O 1
ATOM 4734 N N . TRP B 1 295 ? -31.493 39.430 27.685 1.00 41.53 326 TRP A N 1
ATOM 4735 C CA . TRP B 1 295 ? -32.921 39.368 27.979 1.00 40.39 326 TRP A CA 1
ATOM 4736 C C . TRP B 1 295 ? -33.241 39.702 29.432 1.00 43.16 326 TRP A C 1
ATOM 4737 O O . TRP B 1 295 ? -34.335 40.172 29.741 1.00 42.33 326 TRP A O 1
ATOM 4748 N N . GLN B 1 296 ? -32.284 39.461 30.321 1.00 49.04 327 GLN A N 1
ATOM 4749 C CA . GLN B 1 296 ? -32.502 39.679 31.745 1.00 48.96 327 GLN A CA 1
ATOM 4750 C C . GLN B 1 296 ? -32.307 41.141 32.123 1.00 54.96 327 GLN A C 1
ATOM 4751 O O . GLN B 1 296 ? -33.050 41.687 32.939 1.00 53.67 327 GLN A O 1
ATOM 4757 N N . ASN B 1 297 ? -31.306 41.771 31.519 1.00 53.46 328 ASN A N 1
ATOM 4758 C CA . ASN B 1 297 ? -31.004 43.165 31.807 1.00 50.38 328 ASN A CA 1
ATOM 4759 C C . ASN B 1 297 ? -31.524 44.094 30.716 1.00 49.09 328 ASN A C 1
ATOM 4760 O O . ASN B 1 297 ? -31.311 45.305 30.767 1.00 44.72 328 ASN A O 1
ATOM 4765 N N . HIS B 1 298 ? -32.221 43.512 29.742 1.00 52.46 329 HIS A N 1
ATOM 4766 C CA . HIS B 1 298 ? -32.797 44.258 28.624 1.00 48.46 329 HIS A CA 1
ATOM 4767 C C . HIS B 1 298 ? -31.766 45.152 27.939 1.00 44.61 329 HIS A C 1
ATOM 4768 O O . HIS B 1 298 ? -31.883 46.377 27.962 1.00 44.96 329 HIS A O 1
ATOM 4775 N N . ARG B 1 299 ? -30.760 44.537 27.326 1.00 42.51 330 ARG A N 1
ATOM 4776 C CA . ARG B 1 299 ? -29.696 45.294 26.680 1.00 44.55 330 ARG A CA 1
ATOM 4777 C C . ARG B 1 299 ? -29.360 44.759 25.290 1.00 49.10 330 ARG A C 1
ATOM 4778 O O . ARG B 1 299 ? -29.460 43.560 25.030 1.00 46.50 330 ARG A O 1
ATOM 4786 N N . VAL B 1 300 ? -28.959 45.665 24.404 1.00 44.34 331 VAL A N 1
ATOM 4787 C CA . VAL B 1 300 ? -28.461 45.295 23.084 1.00 41.69 331 VAL A CA 1
ATOM 4788 C C . VAL B 1 300 ? -27.023 45.774 22.928 1.00 46.08 331 VAL A C 1
ATOM 4789 O O . VAL B 1 300 ? -26.714 46.930 23.217 1.00 46.85 331 VAL A O 1
ATOM 4793 N N . THR B 1 301 ? -26.145 44.887 22.474 1.00 46.26 332 THR A N 1
ATOM 4794 C CA . THR B 1 301 ? -24.739 45.237 22.315 1.00 46.49 332 THR A CA 1
ATOM 4795 C C . THR B 1 301 ? -24.192 44.788 20.965 1.00 48.02 332 THR A C 1
ATOM 4796 O O . THR B 1 301 ? -24.497 43.693 20.492 1.00 48.94 332 THR A O 1
ATOM 4800 N N . PHE B 1 302 ? -23.380 45.643 20.351 1.00 44.60 333 PHE A N 1
ATOM 4801 C CA . PHE B 1 302 ? -22.756 45.324 19.074 1.00 44.34 333 PHE A CA 1
ATOM 4802 C C . PHE B 1 302 ? -21.319 44.858 19.265 1.00 51.85 333 PHE A C 1
ATOM 4803 O O . PHE B 1 302 ? -20.540 45.490 19.980 1.00 58.54 333 PHE A O 1
ATOM 4811 N N . ILE B 1 303 ? -20.973 43.751 18.618 1.00 52.39 334 ILE A N 1
ATOM 4812 C CA . ILE B 1 303 ? -19.646 43.162 18.761 1.00 51.72 334 ILE A CA 1
ATOM 4813 C C . ILE B 1 303 ? -18.730 43.561 17.608 1.00 47.56 334 ILE A C 1
ATOM 4814 O O . ILE B 1 303 ? -18.574 42.817 16.640 1.00 53.94 334 ILE A O 1
#

Radius of gyration: 33.26 Å; Cα contacts (8 Å, |Δi|>4): 1528; chains: 2; bounding box: 70×64×123 Å

Solvent-accessible surface area: 31833 Å² total; per-residue (Å²): 144,44,43,45,4,36,33,14,80,28,55,40,86,153,54,92,86,125,74,67,110,69,89,118,136,84,100,81,43,36,62,50,2,15,19,0,2,44,11,201,39,161,0,9,2,6,3,37,3,44,7,41,44,36,111,186,39,134,72,12,15,1,68,2,43,1,35,15,4,2,22,3,30,53,107,84,72,48,47,205,146,71,90,89,69,0,31,2,2,0,0,5,88,3,18,3,13,0,103,7,67,57,93,63,81,69,6,110,10,71,80,5,68,56,84,87,117,163,138,101,119,129,67,64,114,60,104,79,171,19,156,29,55,33,158,74,125,102,73,197,82,81,8,40,52,106,68,46,82,26,31,92,37,88,37,38,29,60,101,35,29,35,4,94,52,35,31,94,66,63,66,83,76,6,3,33,1,20,1,44,19,24,28,10,64,73,23,73,47,91,134,30,160,44,126,78,27,2,3,18,0,0,17,83,20,94,139,35,118,69,8,153,78,0,16,12,18,72,17,42,16,13,12,0,2,27,12,0,13,19,5,70,16,18,2,22,0,92,6,54,68,80,0,132,76,0,78,3,85,1,34,4,14,26,66,1,7,0,0,10,0,23,78,84,47,145,10,4,76,0,100,30,52,74,29,95,201,34,120,56,2,79,21,139,16,63,8,29,0,33,1,17,5,100,86,42,98,9,63,58,112,140,142,97,134,27,86,98,62,107,93,124,57,142,150,53,60,61,66,27,31,82,36,66,59,51,63,41,60,51,62,92,103,25,74,41,61,7,84,16,172,29,189,0,46,1,38,2,50,2,42,7,41,49,24,112,50,12,60,15,11,14,1,64,1,46,1,57,15,83,1,28,5,25,55,103,85,76,49,37,208,139,57,94,90,62,0,30,1,4,0,0,12,70,2,12,1,13,0,96,5,64,57,95,68,82,67,5,54,7,8,65,6,70,57,65,6,104,48,110,51,12,83,0,23,49,24,57,36,128,12,89,17,22,16,105,99,80,48,26,198,129,105,25,89,90,149,82,76,98,65,54,131,74,99,76,44,54,101,139,53,54,84,21,43,58,8,4,45,51,12,15,25,78,7,3,32,2,26,4,44,15,4,48,12,169,81,40,74,8,103,39,17,154,42,123,77,29,2,3,21,0,1,16,140,20,96,141,35,119,64,8,151,97,0,22,9,43,81,155,43,23,19,72,29,2,29,74,7,23,84,6,75,15,10,2,26,0,53,6,45,78,82,0,127,86,0,80,2,80,1,26,5,10,25,54,1,6,4,0,17,0,25,82,77,49,141,10,5,71,0,92,30,52,78,38,97,182,50,118,58,1,69,16,127,12,72,10,32,0,37,0,20,7,100,105,49,142,8,60,63,108

Secondary structure (DSSP, 8-state):
----EEEEEEE-TTS-EEEEEEEEEESEEEEEEEEEEE-TTS-EEEEEEEEEEETTBSEEEEEEEEEEEEE---EEE--SS-SSEEEEEEEEEEEEEEEEEESSS--EEEEEES--PPPEEEEEEEEEEEEEEEEEEETTEEEEEEEEEEEEEEEEE----SEEEEEEEE-SSEEEEEEEE---SSS--SS--BTTTB--TTBS-SS-S-GGG-B--GGGS-HHHHTEE--EEEEEEEEETT--EEEEEEEEEEEEEEEEEEE-SSSEEEEEE--TT-GGGEEEEEEEEEEETTTTEEEE-/--EEEEEEEEE-TTS-EEEEEEE---SEEEEEEEEEEE-TTS-EEEEEEEEEEETTSSEEEEEEEEEEEEE---EEE--SS--SEEEEEEEEEEEEEEEEEESSS--EEEEEES--PPP--EEEEEEEEEEEEEEEEETTEEEEEEEEEEEEEEEEEEEEESEEEEEEEE-SSEEEEEEEE---SSS--SS--BTTTB--TTBS-SS-S-GGG-B--GGGS-HHHHTEE--EEEEEEEEETT--EEEEEEEEEEEEEEEEEEE-SSSEEEEEE--TT-GGGEEEEEEEEEEETTTTEEEE-

Foldseek 3Di:
DPDQWDWDWDQDPVGDIDIDTDGDDDQKDWDKEKDKDAWPQGKIKIKIWIWIDGPPDFKIKIKIKIKIKFWFLKDKDDDPPDQQKIKIKWFFKKKKKKFWFADPFDKWWPDKPDADDDFDKDKDKDKDKDWDKDKDQDPNDIDIDIDIDMDIDMDIGDDDDQWDKHWPDDGRGMTMMMIGGDAFPVGFDLPDQDPPAGGCRQFQDWADPGPVVGGHDPVRHDCCTVTIDTDMMMIMMMGGPPGFKIKMKMKIKTAIKMKMWGDPPHTIHIHIGQDDVDPSRMDMTMWMWMAGSVVGYIDTD/DPDQWDWDWDQDPVRDIDIDTDGDDDQKDWDKEKDKDAWPQGKIKIKIWIWIDGPPDQWTKIKIKIKIKDWQLKDKDDDPPDQFKIKIKGFFKKKKKKFWFADDFDKWWPDKPDADDDFDKDKDKDKDKDWDKDKDQDPNDIGIDIDIDMDIDMDIGDDDDQWDKHWPDDGGGMTMMMIGGDAFPVGFDLPDQDPVAGGCRQFQDWADDGPVPGGHDPVRHDCCTVTIDIDIMMTMMITGPPGFKIKMKMKIKTAIKMKMWGDPDHTIHIHIGQDPPDPSRMDMTMWMWMAGNVVGYIDTD

B-factor: mean 49.96, std 11.52, range [22.8, 105.54]

Sequence (602 aa):
DNIIGTTTQEIDEHGNVKTIITVKNQQIESYTSTDSGTAKNRSTLTVNANFLNDKYSNELTTILSLNGFIPSGRKFIFPKNNTLKGEMLWPQRYSTAVYNIPLDKSVKITNSTPDNTIRSKEVSNSITYGIGGGIKMEGKQPGANLDANAAITKTISYQQPDYETAKTTSTVTGVNWNTNFTETRDGYTRNSWNPVYGNQMFMYGRYTSNIRNNFTPDYQLSSLITSGFSPSYGLVLRAPKDVKKSRIKVVFARRSETYQQNWDGLNWWGRNFYDTKNPDSLSKVTLTFELDWQNHRVTFIDNIIGTTTQEIDEHGNVKTIITVKNQQIESYTSTDSGTAKNRSTLTVNANFLNDKYSNELTTILSLNGFIPSGRKFIFPKNNTLKGEMLWPQRYSTAVYNIPLDKSVKITNSTPDNTIRSKEVSNSITYGIGGGIKMEGKQPGANLDANAAITKTISYQQPDYETAKTTSTVTGVNWNTNFTETRDGYTRNSWNPVYGNQMFMYGRYTSNIRNNFTPDYQLSSLITSGFSPSYGLVLRAPKDVKKSRIKVVFARRSETYQQNWDGLNWWGRNFYDTKNPDSLSKVTLTFELDWQNHRVTFI

InterPro domains:
  IPR003963 Bi-component toxin, staphylococci [PR01468] (51-70)
  IPR003963 Bi-component toxin, staphylococci [PR01468] (114-135)
  IPR003963 Bi-component toxin, staphylococci [PR01468] (229-246)
  IPR016183 Leukocidin/Hemolysin toxin [PF07968] (50-297)
  IPR036435 Leukocidin/porin MspA superfamily [SSF56959] (33-301)